Protein AF-A0A545UCC7-F1 (afdb_monomer)

Foldseek 3Di:
DDDDDDDDDDDDDDDDDDDDDPPPPPPPPQVLNVLVVQLVVQPDCVPHHRNLVSNLVSLVCLLPDPSRDPVSNVVSLVVSLVCLLLCVSVGHAVVSNLVSQCVCPVNRDPQSVLSNLLLVLQVVVCVVCVVVLQVLLVQLCVLADCPGPLPDRCVVDVGCSSSSSVNSLLSLLVCLLPDLSSLLSQLLCCLRRNDHPRVSLLVVAPSRDPDDLVVLVVDDLSSLLSNLRSLLSNLCRPLVLDPDDLPQDFDPVLVVLVVVLLVQLQDPDPVSNVVSVVVLVCVPVVDPGALSSQLVSLVSQLVSCVVVLVLVSVVVSLVSNVVRHPDDLSVLLNSLSVNLVSCSVVSNSSVSVVSSVVSSVSSVVVVVVVD

Sequence (371 aa):
MHRNSTNNASLATWLMVFSAFVIVGCKTVSPQRTHWDNYKQAMDDSAGKADYVKARKSLEDMIDDPGTDAKMRKNAIELLSGKLFTGDFGNFDEESFIYWAKALGSNTPSWLKLRLKSVEMVNSEYQKNPAEVASLYTSIRKYCDDKTLVTEQLASSPDNIALRYLAAVECLSEQLVNKEEARKLYARHLASFGPRDNAQVMAKGFSLYTNDASEYEKLGELDKNALLLAKVQTLKYVANAKELKFKMKPTTQNYNQSSMIFNKLESDNDKDWQDAISATEQYIESNDIDKESKGFFYNIIMTSAFLKDRYEVYQEYAGKLLDNSDLGVQQKLFVELNRGLLLSEVGRSEEGLKYIDKAINLYHEQKASIK

Solvent-accessible surface area (backbone atoms only — not comparable to full-atom values): 20705 Å² total; per-residue (Å²): 134,89,77,90,86,82,90,83,82,87,87,80,90,86,86,89,83,90,79,82,83,81,78,73,82,70,77,76,72,52,68,56,57,52,27,51,52,47,22,51,60,21,60,49,47,94,87,47,84,50,40,35,69,56,22,52,49,21,35,52,51,34,55,68,37,86,84,37,51,73,67,59,26,49,53,33,39,52,50,51,23,53,33,27,54,72,23,73,54,80,47,70,39,46,68,60,20,53,52,42,49,54,72,44,58,92,72,46,51,67,72,56,52,50,52,52,50,42,37,53,38,41,46,56,44,36,75,75,40,46,70,57,50,43,51,51,42,59,61,42,40,75,65,44,64,82,85,45,99,57,73,69,62,57,89,80,41,77,74,34,45,34,45,49,48,51,51,30,58,57,46,34,45,76,42,26,64,83,31,70,69,48,40,52,52,51,12,46,44,31,59,76,47,46,86,75,98,43,69,60,52,26,67,55,45,68,62,53,71,80,71,59,79,81,57,54,79,79,46,55,71,66,54,32,34,2,46,35,52,48,52,50,53,20,46,43,51,65,66,58,62,57,93,73,80,78,87,54,75,54,53,76,70,52,44,58,55,45,55,63,36,46,63,29,46,67,44,91,47,67,64,51,28,52,52,29,51,53,53,49,51,51,50,54,70,77,39,98,62,52,48,51,41,48,24,44,54,28,49,51,53,22,51,42,22,59,78,66,73,34,60,68,59,20,54,53,26,49,48,51,27,66,76,45,27,90,67,53,56,68,56,50,24,52,52,26,41,49,51,14,52,55,27,38,76,72,71,38,19,70,65,9,39,58,28,38,51,50,21,52,51,38,49,53,53,52,59,58,76,75,108

Structure (mmCIF, N/CA/C/O backbone):
data_AF-A0A545UCC7-F1
#
_entry.id   AF-A0A545UCC7-F1
#
loop_
_atom_site.group_PDB
_atom_site.id
_atom_site.type_symbol
_atom_site.label_atom_id
_atom_site.label_alt_id
_atom_site.label_comp_id
_atom_site.label_asym_id
_atom_site.label_entity_id
_atom_site.label_seq_id
_atom_site.pdbx_PDB_ins_code
_atom_site.Cartn_x
_atom_site.Cartn_y
_atom_site.Cartn_z
_atom_site.occupancy
_atom_site.B_iso_or_equiv
_atom_site.auth_seq_id
_atom_site.auth_comp_id
_atom_site.auth_asym_id
_atom_site.auth_atom_id
_atom_site.pdbx_PDB_model_num
ATOM 1 N N . MET A 1 1 ? -7.842 80.579 -22.979 1.00 34.50 1 MET A N 1
ATOM 2 C CA . MET A 1 1 ? -6.432 80.659 -22.540 1.00 34.50 1 MET A CA 1
ATOM 3 C C . MET A 1 1 ? -5.747 79.351 -22.905 1.00 34.50 1 MET A C 1
ATOM 5 O O . MET A 1 1 ? -6.335 78.315 -22.651 1.00 34.50 1 MET A O 1
ATOM 9 N N . HIS A 1 2 ? -4.615 79.475 -23.609 1.00 31.78 2 HIS A N 1
ATOM 10 C CA . HIS A 1 2 ? -3.575 78.506 -24.011 1.00 31.78 2 HIS A CA 1
ATOM 11 C C . HIS A 1 2 ? -3.744 76.996 -23.764 1.00 31.78 2 HIS A C 1
ATOM 13 O O . HIS A 1 2 ? -4.132 76.591 -22.683 1.00 31.78 2 HIS A O 1
ATOM 19 N N . ARG A 1 3 ? -3.238 76.090 -24.607 1.00 26.80 3 ARG A N 1
ATOM 20 C CA . ARG A 1 3 ? -2.781 76.030 -26.015 1.00 26.80 3 ARG A CA 1
ATOM 21 C C . ARG A 1 3 ? -2.324 74.565 -26.173 1.00 26.80 3 ARG A C 1
ATOM 23 O O . ARG A 1 3 ? -1.589 74.138 -25.297 1.00 26.80 3 ARG A O 1
ATOM 30 N N . ASN A 1 4 ? -2.661 73.920 -27.298 1.00 28.94 4 ASN A N 1
ATOM 31 C CA . 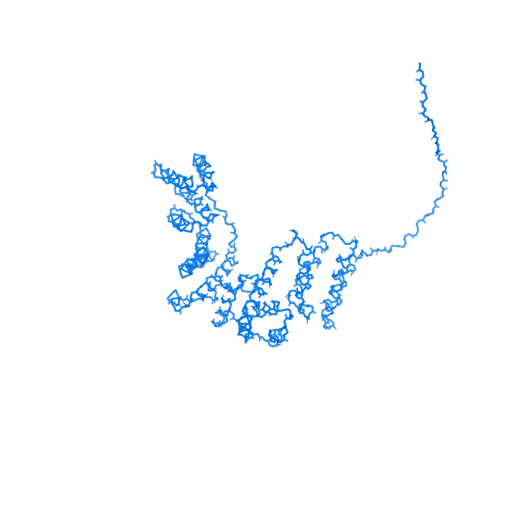ASN A 1 4 ? -1.912 72.867 -28.028 1.00 28.94 4 ASN A CA 1
ATOM 32 C C . ASN A 1 4 ? -1.520 71.576 -27.257 1.00 28.94 4 ASN A C 1
ATOM 34 O O . ASN A 1 4 ? -1.249 71.599 -26.074 1.00 28.94 4 ASN A O 1
ATOM 38 N N . SER A 1 5 ? -1.413 70.378 -27.831 1.00 28.02 5 SER A N 1
ATOM 39 C CA . SER A 1 5 ? -1.043 69.891 -29.171 1.00 28.02 5 SER A CA 1
ATOM 40 C C . SER A 1 5 ? -1.317 68.362 -29.136 1.00 28.02 5 SER A C 1
ATOM 42 O O . SER A 1 5 ? -1.299 67.808 -28.044 1.00 28.02 5 SER A O 1
ATOM 44 N N . THR A 1 6 ? -1.566 67.568 -30.174 1.00 28.92 6 THR A N 1
ATOM 45 C CA . THR A 1 6 ? -1.204 67.600 -31.594 1.00 28.92 6 THR A CA 1
ATOM 46 C C . THR A 1 6 ? -2.080 66.568 -32.313 1.00 28.92 6 THR A C 1
ATOM 48 O O . THR A 1 6 ? -2.324 65.476 -31.804 1.00 28.92 6 THR A O 1
ATOM 51 N N . ASN A 1 7 ? -2.493 66.916 -33.529 1.00 27.58 7 ASN A N 1
ATOM 52 C CA . ASN A 1 7 ? -2.965 66.000 -34.564 1.00 27.58 7 ASN A CA 1
ATOM 53 C C . ASN A 1 7 ? -1.815 65.132 -35.103 1.00 27.58 7 ASN A C 1
ATOM 55 O O . ASN A 1 7 ? -0.671 65.587 -35.118 1.00 27.58 7 ASN A O 1
ATOM 59 N N . ASN A 1 8 ? -2.142 63.948 -35.633 1.00 26.16 8 ASN A N 1
ATOM 60 C CA . ASN A 1 8 ? -1.972 63.575 -37.055 1.00 26.16 8 ASN A CA 1
ATOM 61 C C . ASN A 1 8 ? -2.348 62.088 -37.225 1.00 26.16 8 ASN A C 1
ATOM 63 O O . ASN A 1 8 ? -1.785 61.227 -36.563 1.00 26.16 8 ASN A O 1
ATOM 67 N N . ALA A 1 9 ? -3.460 61.776 -37.899 1.00 26.70 9 ALA A N 1
ATOM 68 C CA . ALA A 1 9 ? -3.648 61.687 -39.362 1.00 26.70 9 ALA A CA 1
ATOM 69 C C . ALA A 1 9 ? -3.451 60.232 -39.841 1.00 26.70 9 ALA A C 1
ATOM 71 O O . ALA A 1 9 ? -2.347 59.712 -39.814 1.00 26.70 9 ALA A O 1
ATOM 72 N N . SER A 1 10 ? -4.554 59.529 -40.140 1.00 26.70 10 SER A N 1
ATOM 73 C CA . SER A 1 10 ? -5.038 59.230 -41.511 1.00 26.70 10 SER A CA 1
ATOM 74 C C . SER A 1 10 ? -4.441 57.900 -42.017 1.00 26.70 10 SER A C 1
ATOM 76 O O . SER A 1 10 ? -3.264 57.660 -41.816 1.00 26.70 10 SER A O 1
ATOM 78 N N . LEU A 1 11 ? -5.154 56.947 -42.613 1.00 26.11 11 LEU A N 1
ATOM 79 C CA . LEU A 1 11 ? -6.035 57.054 -43.770 1.00 26.11 11 LEU A CA 1
ATOM 80 C C . LEU A 1 11 ? -6.826 55.746 -43.910 1.00 26.11 11 LEU A C 1
ATOM 82 O O . LEU A 1 11 ? -6.324 54.659 -43.628 1.00 26.11 11 LEU A O 1
ATOM 86 N N . ALA A 1 12 ? -8.054 55.880 -44.389 1.00 25.89 12 ALA A N 1
ATOM 87 C CA . ALA A 1 12 ? -8.961 54.797 -44.704 1.00 25.89 12 ALA A CA 1
ATOM 88 C C . ALA A 1 12 ? -8.926 54.465 -46.211 1.00 25.89 12 ALA A C 1
ATOM 90 O O . ALA A 1 12 ? -8.895 55.378 -47.030 1.00 25.89 12 ALA A O 1
ATOM 91 N N . THR A 1 13 ? -9.091 53.169 -46.510 1.00 27.09 13 THR A N 1
ATOM 92 C CA . THR A 1 13 ? -9.776 52.560 -47.681 1.00 27.09 13 THR A CA 1
ATOM 93 C C . THR A 1 13 ? -9.160 52.709 -49.084 1.00 27.09 13 THR A C 1
ATOM 95 O O . THR A 1 13 ? -8.945 53.817 -49.545 1.00 27.09 13 THR A O 1
ATOM 98 N N . TRP A 1 14 ? -8.971 51.586 -49.804 1.00 24.58 14 TRP A N 1
ATOM 99 C CA . TRP A 1 14 ? -9.790 51.171 -50.970 1.00 24.58 14 TRP A CA 1
ATOM 100 C C . TRP A 1 14 ? -9.436 49.739 -51.466 1.00 24.58 14 TRP A C 1
ATOM 102 O O . TRP A 1 14 ? -8.304 49.441 -51.822 1.00 24.58 14 TRP A O 1
ATOM 112 N N . LEU A 1 15 ? -10.468 48.883 -51.416 1.00 23.91 15 LEU A N 1
ATOM 113 C CA . LEU A 1 15 ? -10.872 47.673 -52.165 1.00 23.91 15 LEU A CA 1
ATOM 114 C C . LEU A 1 15 ? -9.913 46.690 -52.901 1.00 23.91 15 LEU A C 1
ATOM 116 O O . LEU A 1 15 ? -9.289 47.011 -53.901 1.00 23.91 15 LEU A O 1
ATOM 120 N N . MET A 1 16 ? -10.079 45.418 -52.487 1.00 26.14 16 MET A N 1
ATOM 121 C CA . MET A 1 16 ? -10.438 44.184 -53.234 1.00 26.14 16 MET A CA 1
ATOM 122 C C . MET A 1 16 ? -9.680 43.747 -54.502 1.00 26.14 16 MET A C 1
ATOM 124 O O . MET A 1 16 ? -9.913 44.288 -55.575 1.00 26.14 16 MET A O 1
ATOM 128 N N . VAL A 1 17 ? -9.047 42.563 -54.420 1.00 26.41 17 VAL A N 1
ATOM 129 C CA . VAL A 1 17 ? -9.218 41.481 -55.414 1.00 26.41 17 VAL A CA 1
ATOM 130 C C . VAL A 1 17 ? -9.328 40.133 -54.689 1.00 26.41 17 VAL A C 1
ATOM 132 O O . VAL A 1 17 ? -8.454 39.737 -53.922 1.00 26.41 17 VAL A O 1
ATOM 135 N N . PHE A 1 18 ? -10.447 39.457 -54.942 1.00 27.59 18 PHE A N 1
ATOM 136 C CA . PHE A 1 18 ? -10.724 38.059 -54.633 1.00 27.59 18 PHE A CA 1
ATOM 137 C C . PHE A 1 18 ? -9.736 37.140 -55.368 1.00 27.59 18 PHE A C 1
ATOM 139 O O . PHE A 1 18 ? -9.690 37.163 -56.595 1.00 27.59 18 PHE A O 1
ATOM 146 N N . SER A 1 19 ? -9.070 36.247 -54.639 1.00 28.53 19 SER A N 1
ATOM 147 C CA . SER A 1 19 ? -8.569 34.990 -55.202 1.00 28.53 19 SER A CA 1
ATOM 148 C C . SER A 1 19 ? -9.114 33.856 -54.355 1.00 28.53 19 SER A C 1
ATOM 150 O O . SER A 1 19 ? -8.759 33.687 -53.189 1.00 28.53 19 SER A O 1
ATOM 152 N N . ALA A 1 20 ? -10.064 33.149 -54.955 1.00 28.02 20 ALA A N 1
ATOM 153 C CA . ALA A 1 20 ? -10.759 32.021 -54.385 1.00 28.02 20 ALA A CA 1
ATOM 154 C C . ALA A 1 20 ? -9.807 30.861 -54.072 1.00 28.02 20 ALA A C 1
ATOM 156 O O . ALA A 1 20 ? -8.826 30.594 -54.765 1.00 28.02 20 ALA A O 1
ATOM 157 N N . PHE A 1 21 ? -10.182 30.165 -53.010 1.00 28.22 21 PHE A N 1
ATOM 158 C CA . PHE A 1 21 ? -9.680 28.888 -52.555 1.00 28.22 21 PHE A CA 1
ATOM 159 C C . PHE A 1 21 ? -9.493 27.840 -53.660 1.00 28.22 21 PHE A C 1
ATOM 161 O O . PHE A 1 21 ? -10.439 27.471 -54.349 1.00 28.22 21 PHE A O 1
ATOM 168 N N . VAL A 1 22 ? -8.318 27.212 -53.651 1.00 28.55 22 VAL A N 1
ATOM 169 C CA . VAL A 1 22 ? -8.213 25.758 -53.793 1.00 28.55 22 VAL A CA 1
ATOM 170 C C . VAL A 1 22 ? -7.699 25.231 -52.448 1.00 28.55 22 VAL A C 1
ATOM 172 O O . VAL A 1 22 ? -6.501 25.045 -52.260 1.00 28.55 22 VAL A O 1
ATOM 175 N N . ILE A 1 23 ? -8.597 25.027 -51.471 1.00 33.09 23 ILE A N 1
ATOM 176 C CA . ILE A 1 23 ? -8.317 24.060 -50.396 1.00 33.09 23 ILE A CA 1
ATOM 177 C C . ILE A 1 23 ? -8.415 22.694 -51.067 1.00 33.09 23 ILE A C 1
ATOM 179 O O . ILE A 1 23 ? -9.499 22.138 -51.235 1.00 33.09 23 ILE A O 1
ATOM 183 N N . VAL A 1 24 ? -7.268 22.141 -51.451 1.00 34.81 24 VAL A N 1
ATOM 184 C CA . VAL A 1 24 ? -7.120 20.691 -51.402 1.00 34.81 24 VAL A CA 1
ATOM 185 C C . VAL A 1 24 ? -7.174 20.354 -49.920 1.00 34.81 24 VAL A C 1
ATOM 187 O O . VAL A 1 24 ? -6.327 20.801 -49.147 1.00 34.81 24 VAL A O 1
ATOM 190 N N . GLY A 1 25 ? -8.223 19.647 -49.507 1.00 35.91 25 GLY A N 1
ATOM 191 C CA . GLY A 1 25 ? -8.416 19.203 -48.134 1.00 35.91 25 GLY A CA 1
ATOM 192 C C . GLY A 1 25 ? -7.358 18.184 -47.721 1.00 35.91 25 GLY A C 1
ATOM 193 O O . GLY A 1 25 ? -7.664 17.008 -47.558 1.00 35.91 25 GLY A O 1
ATOM 194 N N . CYS A 1 26 ? -6.122 18.627 -47.501 1.00 36.72 26 CYS A N 1
ATOM 195 C CA . CYS A 1 26 ? -5.220 17.948 -46.592 1.00 36.72 26 CYS A CA 1
ATOM 196 C C . CYS A 1 26 ? -5.806 18.157 -45.198 1.00 36.72 26 CYS A C 1
ATOM 198 O O . CYS A 1 26 ? -5.655 19.224 -44.608 1.00 36.72 26 CYS A O 1
ATOM 200 N N . LYS A 1 27 ? -6.508 17.146 -44.670 1.00 38.31 27 LYS A N 1
ATOM 201 C CA . LYS A 1 27 ? -6.670 17.021 -43.220 1.00 38.31 27 LYS A CA 1
ATOM 202 C C . LYS A 1 27 ? -5.254 16.993 -42.655 1.00 38.31 27 LYS A C 1
ATOM 204 O O . LYS A 1 27 ? -4.595 15.959 -42.723 1.00 38.31 27 LYS A O 1
ATOM 209 N N . THR A 1 28 ? -4.761 18.130 -42.180 1.00 45.75 28 THR A N 1
ATOM 210 C CA . THR A 1 28 ? -3.517 18.193 -41.427 1.00 45.75 28 THR A CA 1
ATOM 211 C C . THR A 1 28 ? -3.751 17.358 -40.177 1.00 45.75 28 THR A C 1
ATOM 213 O O . THR A 1 28 ? -4.475 17.747 -39.262 1.00 45.75 28 THR A O 1
ATOM 216 N N . VAL A 1 29 ? -3.240 16.127 -40.194 1.00 54.28 29 VAL A N 1
ATOM 217 C CA . VAL A 1 29 ? -3.194 15.286 -39.002 1.00 54.28 29 VAL A CA 1
ATOM 218 C C . VAL A 1 29 ? -2.386 16.084 -37.989 1.00 54.28 29 VAL A C 1
ATOM 220 O O . VAL A 1 29 ? -1.270 16.507 -38.295 1.00 54.28 29 VAL A O 1
ATOM 223 N N . SER A 1 30 ? -2.975 16.389 -36.831 1.00 66.00 30 SER A N 1
ATOM 224 C CA . SER A 1 30 ? -2.251 17.134 -35.807 1.00 66.00 30 SER A CA 1
ATOM 225 C C . SER A 1 30 ? -0.984 16.350 -35.433 1.00 66.00 30 SER A C 1
ATOM 227 O O . SER A 1 30 ? -1.071 15.129 -35.279 1.00 66.00 30 SER A O 1
ATOM 229 N N . PRO A 1 31 ? 0.180 17.008 -35.273 1.00 67.69 31 PRO A N 1
ATOM 230 C CA . PRO A 1 31 ? 1.437 16.342 -34.911 1.00 67.69 31 PRO A CA 1
ATOM 231 C C . PRO A 1 31 ? 1.298 15.393 -33.708 1.00 67.69 31 PRO A C 1
ATOM 233 O O . PRO A 1 31 ? 1.775 14.263 -33.742 1.00 67.69 31 PRO A O 1
ATOM 236 N N . GLN A 1 32 ? 0.498 15.791 -32.714 1.00 69.81 32 GLN A N 1
ATOM 237 C CA . GLN A 1 32 ? 0.088 14.972 -31.567 1.00 69.81 32 GLN A CA 1
ATOM 238 C C . GLN A 1 32 ? -0.467 13.588 -31.943 1.00 69.81 32 GLN A C 1
ATOM 240 O O . GLN A 1 32 ? -0.113 12.574 -31.340 1.00 69.81 32 GLN A O 1
ATOM 245 N N . ARG A 1 33 ? -1.377 13.545 -32.925 1.00 74.50 33 ARG A N 1
ATOM 246 C CA . ARG A 1 33 ? -2.024 12.310 -33.373 1.00 74.50 33 ARG A CA 1
ATOM 247 C C . ARG A 1 33 ? -1.017 11.422 -34.094 1.00 74.50 33 ARG A C 1
ATOM 249 O O . ARG A 1 33 ? -1.013 10.221 -33.864 1.00 74.50 33 ARG A O 1
ATOM 256 N N . THR A 1 34 ? -0.113 12.028 -34.858 1.00 84.88 34 THR A N 1
ATOM 257 C CA . THR A 1 34 ? 0.991 11.329 -35.521 1.00 84.88 34 THR A CA 1
ATOM 258 C C . THR A 1 34 ? 1.930 10.664 -34.513 1.00 84.88 34 THR A C 1
ATOM 260 O O . THR A 1 34 ? 2.223 9.482 -34.662 1.00 84.88 34 THR A O 1
ATOM 263 N N . HIS A 1 35 ? 2.351 11.358 -33.449 1.00 89.88 35 HIS A N 1
ATOM 264 C CA . HIS A 1 35 ? 3.227 10.770 -32.420 1.00 89.88 35 HIS A CA 1
ATOM 265 C C . HIS A 1 35 ? 2.558 9.612 -31.670 1.00 89.88 35 HIS A C 1
ATOM 267 O O . HIS A 1 35 ? 3.186 8.589 -31.404 1.00 89.88 35 HIS A O 1
ATOM 273 N N . TRP A 1 36 ? 1.263 9.730 -31.366 1.00 90.25 36 TRP A N 1
ATOM 274 C CA . TRP A 1 36 ? 0.506 8.661 -30.706 1.00 90.25 36 TRP A CA 1
ATOM 275 C C . TRP A 1 36 ? 0.298 7.441 -31.602 1.00 90.25 36 TRP A C 1
ATOM 277 O O . TRP A 1 36 ? 0.435 6.305 -31.147 1.00 90.25 36 TRP A O 1
ATOM 287 N N . ASP A 1 37 ? -0.020 7.670 -32.875 1.00 90.06 37 ASP A N 1
ATOM 288 C CA . ASP A 1 37 ? -0.186 6.602 -33.856 1.00 90.06 37 ASP A CA 1
ATOM 289 C C . ASP A 1 37 ? 1.163 5.902 -34.118 1.00 90.06 37 ASP A C 1
ATOM 291 O O . ASP A 1 37 ? 1.206 4.674 -34.186 1.00 90.06 37 ASP A O 1
ATOM 295 N N . ASN A 1 38 ? 2.275 6.649 -34.130 1.00 91.62 38 ASN A N 1
ATOM 296 C CA . ASN A 1 38 ? 3.632 6.096 -34.199 1.00 91.62 38 ASN A CA 1
ATOM 297 C C . ASN A 1 38 ? 3.977 5.238 -32.976 1.00 91.62 38 ASN A C 1
ATOM 299 O O . ASN A 1 38 ? 4.508 4.140 -33.142 1.00 91.62 38 ASN A O 1
ATOM 303 N N . TYR A 1 39 ? 3.649 5.705 -31.765 1.00 93.25 39 TYR A N 1
ATOM 304 C CA . TYR A 1 39 ? 3.810 4.917 -30.541 1.00 93.25 39 TYR A CA 1
ATOM 305 C C . TYR A 1 39 ? 3.029 3.601 -30.628 1.00 93.25 39 TYR A C 1
ATOM 307 O O . TYR A 1 39 ? 3.589 2.531 -30.396 1.00 93.25 39 TYR A O 1
ATOM 315 N N . LYS A 1 40 ? 1.747 3.665 -31.007 1.00 91.38 40 LYS A N 1
ATOM 316 C CA . LYS A 1 40 ? 0.898 2.476 -31.147 1.00 91.38 40 LYS A CA 1
ATOM 317 C C . LYS A 1 40 ? 1.441 1.497 -32.174 1.00 91.38 40 LYS A C 1
ATOM 319 O O . LYS A 1 40 ? 1.505 0.313 -31.881 1.00 91.38 40 LYS A O 1
ATOM 324 N N . GLN A 1 41 ? 1.847 1.991 -33.341 1.00 90.06 41 GLN A N 1
ATOM 325 C CA . GLN A 1 41 ? 2.423 1.158 -34.391 1.00 90.06 41 GLN A CA 1
ATOM 326 C C . GLN A 1 41 ? 3.730 0.499 -33.935 1.00 90.06 41 GLN A C 1
ATOM 328 O O . GLN A 1 41 ? 3.980 -0.650 -34.267 1.00 90.06 41 GLN A O 1
ATOM 33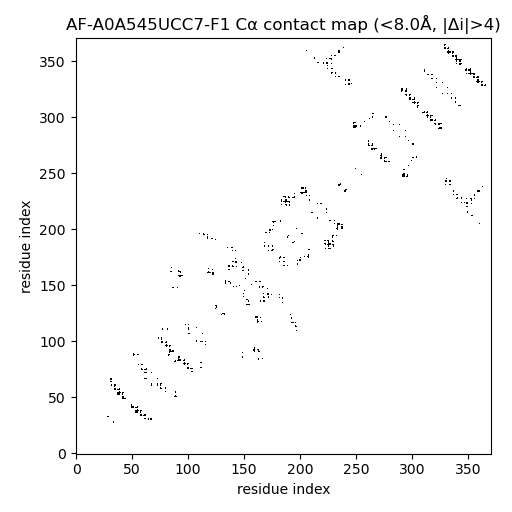3 N N . ALA A 1 42 ? 4.566 1.214 -33.179 1.00 89.12 42 ALA A N 1
ATOM 334 C CA . ALA A 1 42 ? 5.814 0.670 -32.656 1.00 89.12 42 ALA A CA 1
ATOM 335 C C . ALA A 1 42 ? 5.589 -0.403 -31.573 1.00 89.12 42 ALA A C 1
ATOM 337 O O . ALA A 1 42 ? 6.395 -1.319 -31.445 1.00 89.12 42 ALA A O 1
ATOM 338 N N . MET A 1 43 ? 4.493 -0.303 -30.816 1.00 87.44 43 MET A N 1
ATOM 339 C CA . MET A 1 43 ? 4.099 -1.281 -29.796 1.00 87.44 43 MET A CA 1
ATOM 340 C C . MET A 1 43 ? 3.264 -2.451 -30.340 1.00 87.44 43 MET A C 1
ATOM 342 O O . MET A 1 43 ? 2.992 -3.379 -29.583 1.00 87.44 43 MET A O 1
ATOM 346 N N . ASP A 1 44 ? 2.831 -2.404 -31.602 1.00 84.50 44 ASP A N 1
ATOM 347 C CA . ASP A 1 44 ? 2.044 -3.463 -32.235 1.00 84.50 44 ASP A CA 1
ATOM 348 C C . ASP A 1 44 ? 2.950 -4.651 -32.589 1.00 84.50 44 ASP A C 1
ATOM 350 O O . ASP A 1 44 ? 3.819 -4.560 -33.458 1.00 84.50 44 ASP A O 1
ATOM 354 N N . ASP A 1 45 ? 2.757 -5.766 -31.887 1.00 74.50 45 ASP A N 1
ATOM 355 C CA . ASP A 1 45 ? 3.533 -6.996 -32.037 1.00 74.50 45 ASP A CA 1
ATOM 356 C C . ASP A 1 45 ? 2.885 -8.012 -32.994 1.00 74.50 45 ASP A C 1
ATOM 358 O O . ASP A 1 45 ? 3.422 -9.099 -33.222 1.00 74.50 45 ASP A O 1
ATOM 362 N N . SER A 1 46 ? 1.764 -7.656 -33.634 1.00 75.12 46 SER A N 1
ATOM 363 C CA . SER A 1 46 ? 1.037 -8.552 -34.545 1.00 75.12 46 SER A CA 1
ATOM 364 C C . SER A 1 46 ? 1.830 -8.957 -35.800 1.00 75.12 46 SER A C 1
ATOM 366 O O . SER A 1 46 ? 1.476 -9.937 -36.459 1.00 75.12 46 SER A O 1
ATOM 368 N N . ALA A 1 47 ? 2.926 -8.253 -36.113 1.00 56.09 47 ALA A N 1
ATOM 369 C CA . ALA A 1 47 ? 3.803 -8.511 -37.261 1.00 56.09 47 ALA A CA 1
ATOM 370 C C . ALA A 1 47 ? 5.273 -8.824 -36.890 1.00 56.09 47 ALA A C 1
ATOM 372 O O . ALA A 1 47 ? 6.108 -8.966 -37.786 1.00 56.09 47 ALA A O 1
ATOM 373 N N . GLY A 1 48 ? 5.619 -8.927 -35.600 1.00 68.19 48 GLY A N 1
ATOM 374 C CA . GLY A 1 48 ? 7.000 -9.114 -35.138 1.00 68.19 48 GLY A CA 1
ATOM 375 C C . GLY A 1 48 ? 7.228 -8.638 -33.700 1.00 68.19 48 GLY A C 1
ATOM 376 O O . GLY A 1 48 ? 6.287 -8.342 -32.978 1.00 68.19 48 GLY A O 1
ATOM 377 N N . LYS A 1 49 ? 8.490 -8.557 -33.253 1.00 75.81 49 LYS A N 1
ATOM 378 C CA . LYS A 1 49 ? 8.818 -7.989 -31.932 1.00 75.81 49 LYS A CA 1
ATOM 379 C C . LYS A 1 49 ? 8.607 -6.469 -31.968 1.00 75.81 49 LYS A C 1
ATOM 381 O O . LYS A 1 49 ? 9.100 -5.826 -32.891 1.00 75.81 49 LYS A O 1
ATOM 386 N N . ALA A 1 50 ? 7.923 -5.919 -30.966 1.00 83.88 50 ALA A N 1
ATOM 387 C CA . ALA A 1 50 ? 7.712 -4.479 -30.823 1.00 83.88 50 ALA A CA 1
ATOM 388 C C . ALA A 1 50 ? 9.030 -3.675 -30.901 1.00 83.88 50 ALA A C 1
ATOM 390 O O . ALA A 1 50 ? 10.072 -4.096 -30.384 1.00 83.88 50 ALA A O 1
ATOM 391 N N . ASP A 1 51 ? 8.972 -2.503 -31.537 1.00 89.19 51 ASP A N 1
ATOM 392 C CA . ASP A 1 51 ? 10.087 -1.562 -31.668 1.00 89.19 51 ASP A CA 1
ATOM 393 C C . ASP A 1 51 ? 10.082 -0.586 -30.488 1.00 89.19 51 ASP A C 1
ATOM 395 O O . ASP A 1 51 ? 9.558 0.530 -30.540 1.00 89.19 51 ASP A O 1
ATOM 399 N N . TYR A 1 52 ? 10.664 -1.035 -29.381 1.00 88.62 52 TYR A N 1
ATOM 400 C CA . TYR A 1 52 ? 10.679 -0.279 -28.135 1.00 88.62 52 TYR A CA 1
ATOM 401 C C . TYR A 1 52 ? 11.449 1.040 -28.213 1.00 88.62 52 TYR A C 1
ATOM 403 O O . TYR A 1 52 ? 11.071 2.003 -27.545 1.00 88.62 52 TYR A O 1
ATOM 411 N N . VAL A 1 53 ? 12.485 1.112 -29.055 1.00 89.75 53 VAL A N 1
ATOM 412 C CA . VAL A 1 53 ? 13.255 2.344 -29.268 1.00 89.75 53 VAL A CA 1
ATOM 413 C C . VAL A 1 53 ? 12.366 3.383 -29.943 1.00 89.75 53 VAL A C 1
ATOM 415 O O . VAL A 1 53 ? 12.254 4.512 -29.460 1.00 89.75 53 VAL A O 1
ATOM 418 N N . LYS A 1 54 ? 11.661 2.993 -31.011 1.00 91.69 54 LYS A N 1
ATOM 419 C CA . LYS A 1 54 ? 10.714 3.875 -31.701 1.00 91.69 54 LYS A CA 1
ATOM 420 C C . LYS A 1 54 ? 9.520 4.242 -30.821 1.00 91.69 54 LYS A C 1
ATOM 422 O O . LYS A 1 54 ? 9.074 5.390 -30.858 1.00 91.69 54 LYS A O 1
ATOM 427 N N . ALA A 1 55 ? 9.015 3.310 -30.012 1.00 92.38 55 ALA A N 1
ATOM 428 C CA . ALA A 1 55 ? 7.915 3.567 -29.088 1.00 92.38 55 ALA A CA 1
ATOM 429 C C . ALA A 1 55 ? 8.299 4.610 -28.028 1.00 92.38 55 ALA A C 1
ATOM 431 O O . ALA A 1 55 ? 7.578 5.595 -27.855 1.00 92.38 55 ALA A O 1
ATOM 432 N N . ARG A 1 56 ? 9.457 4.442 -27.371 1.00 93.50 56 ARG A N 1
ATOM 433 C CA . ARG A 1 56 ? 10.000 5.416 -26.415 1.00 93.50 56 ARG A CA 1
ATOM 434 C C . ARG A 1 56 ? 10.178 6.783 -27.068 1.00 93.50 56 ARG A C 1
ATOM 436 O O . ARG A 1 56 ? 9.628 7.764 -26.572 1.00 93.50 56 ARG A O 1
ATOM 443 N N . LYS A 1 57 ? 10.859 6.827 -28.218 1.00 93.94 57 LYS A N 1
ATOM 444 C CA . LYS A 1 57 ? 11.125 8.073 -28.945 1.00 93.94 57 LYS A CA 1
ATOM 445 C C . LYS A 1 57 ? 9.838 8.810 -29.322 1.00 93.94 57 LYS A C 1
ATOM 447 O O . LYS A 1 57 ? 9.782 10.024 -29.189 1.00 93.94 57 LYS A O 1
ATOM 452 N N . SER A 1 58 ? 8.792 8.083 -29.720 1.00 94.62 58 SER A N 1
ATOM 453 C CA . SER A 1 58 ? 7.489 8.672 -30.067 1.00 94.62 58 SER A CA 1
ATOM 454 C C . SER A 1 58 ? 6.789 9.317 -28.863 1.0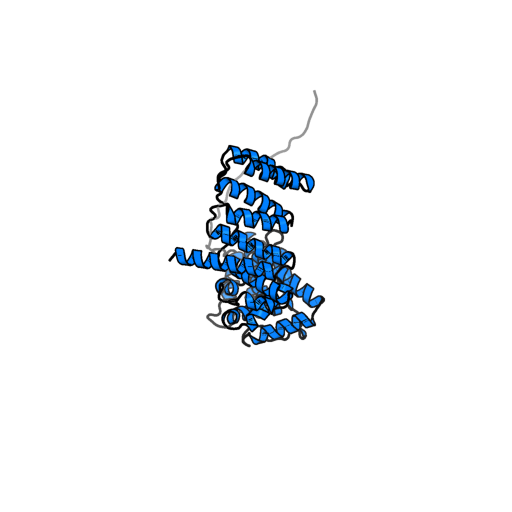0 94.62 58 SER A C 1
ATOM 456 O O . SER A 1 58 ? 6.102 10.325 -29.022 1.00 94.62 58 SER A O 1
ATOM 458 N N . LEU A 1 59 ? 6.951 8.759 -27.656 1.00 95.56 59 LEU A N 1
ATOM 459 C CA . LEU A 1 59 ? 6.448 9.394 -26.434 1.00 95.56 59 LEU A CA 1
ATOM 460 C C . LEU A 1 59 ? 7.276 10.627 -26.068 1.00 95.56 59 LEU A C 1
ATOM 462 O O . LEU A 1 59 ? 6.689 11.649 -25.739 1.00 95.56 59 LEU A O 1
ATOM 466 N N . GLU A 1 60 ? 8.605 10.558 -26.165 1.00 95.12 60 GLU A N 1
ATOM 467 C CA . GLU A 1 60 ? 9.494 11.709 -25.940 1.00 95.12 60 GLU A CA 1
ATOM 468 C C . GLU A 1 60 ? 9.185 12.850 -26.927 1.00 95.12 60 GLU A C 1
ATOM 470 O O . GLU A 1 60 ? 8.974 13.981 -26.503 1.00 95.12 60 GLU A O 1
ATOM 475 N N . ASP A 1 61 ? 9.013 12.549 -28.220 1.00 95.38 61 ASP A N 1
ATOM 476 C CA . ASP A 1 61 ? 8.609 13.533 -29.237 1.00 95.38 61 ASP A CA 1
ATOM 477 C C . ASP A 1 61 ? 7.256 14.168 -28.919 1.00 95.38 61 ASP A C 1
ATOM 479 O O . ASP A 1 61 ? 7.089 15.379 -29.046 1.00 95.38 61 ASP A O 1
ATOM 483 N N . MET A 1 62 ? 6.287 13.378 -28.452 1.00 94.69 62 MET A N 1
ATOM 484 C CA . MET A 1 62 ? 5.005 13.915 -28.003 1.00 94.69 62 MET A CA 1
ATOM 485 C C . MET A 1 62 ? 5.169 14.858 -26.809 1.00 94.69 62 MET A C 1
ATOM 487 O O . MET A 1 62 ? 4.445 15.851 -26.715 1.00 94.69 62 MET A O 1
ATOM 491 N N . ILE A 1 63 ? 6.090 14.546 -25.898 1.00 94.75 63 ILE A N 1
ATOM 492 C CA . ILE A 1 63 ? 6.355 15.354 -24.710 1.00 94.75 63 ILE A CA 1
ATOM 493 C C . ILE A 1 63 ? 7.062 16.656 -25.070 1.00 94.75 63 ILE A C 1
ATOM 495 O O . ILE A 1 63 ? 6.730 17.675 -24.470 1.00 94.75 63 ILE A O 1
ATOM 499 N N . ASP A 1 64 ? 7.973 16.644 -26.038 1.00 94.19 64 ASP A N 1
ATOM 500 C CA . ASP A 1 64 ? 8.770 17.808 -26.432 1.00 94.19 64 ASP A CA 1
ATOM 501 C C . ASP A 1 64 ? 8.047 18.717 -27.438 1.00 94.19 64 ASP A C 1
ATOM 503 O O . ASP A 1 64 ? 8.315 19.920 -27.494 1.00 94.19 64 ASP A O 1
ATOM 507 N N . ASP A 1 65 ? 7.082 18.186 -28.195 1.00 92.56 65 ASP A N 1
ATOM 508 C CA . ASP A 1 65 ? 6.343 18.942 -29.206 1.00 92.56 65 ASP A CA 1
ATOM 509 C C . ASP A 1 65 ? 5.547 20.103 -28.563 1.00 92.56 65 ASP A C 1
ATOM 511 O O . ASP A 1 65 ? 4.656 19.878 -27.731 1.00 92.56 65 ASP A O 1
ATOM 515 N N . PRO A 1 66 ? 5.822 21.375 -28.921 1.00 88.50 66 PRO A N 1
ATOM 516 C CA . PRO A 1 66 ? 5.110 22.533 -28.374 1.00 88.50 66 PRO A CA 1
ATOM 517 C C . PRO A 1 66 ? 3.629 22.554 -28.774 1.00 88.50 66 PRO A C 1
ATOM 519 O O . PRO A 1 66 ? 2.816 23.191 -28.105 1.00 88.50 66 PRO A O 1
ATOM 522 N N . GLY A 1 67 ? 3.267 21.841 -29.840 1.00 87.81 67 GLY A N 1
ATOM 523 C CA . GLY A 1 67 ? 1.898 21.626 -30.271 1.00 87.81 67 GLY A CA 1
ATOM 524 C C . GLY A 1 67 ? 1.126 20.649 -29.388 1.00 87.81 67 GLY A C 1
ATOM 525 O O . GLY A 1 67 ? -0.094 20.625 -29.507 1.00 87.81 67 GLY A O 1
ATOM 526 N N . THR A 1 68 ? 1.770 19.870 -28.506 1.00 89.19 68 THR A N 1
ATOM 527 C CA . THR A 1 68 ? 1.099 18.921 -27.598 1.00 89.19 68 THR A CA 1
ATOM 528 C C . THR A 1 68 ? 0.449 19.610 -26.405 1.00 89.19 68 THR A C 1
ATOM 530 O O . THR A 1 68 ? 1.123 20.273 -25.610 1.00 89.19 68 THR A O 1
ATOM 533 N N . ASP A 1 69 ? -0.861 19.396 -26.236 1.00 91.31 69 ASP A N 1
ATOM 534 C CA . ASP A 1 69 ? -1.622 19.947 -25.118 1.00 91.31 69 ASP A CA 1
ATOM 535 C C . ASP A 1 69 ? -1.193 19.345 -23.770 1.00 91.31 69 ASP A C 1
ATOM 537 O O . ASP A 1 69 ? -0.658 18.237 -23.682 1.00 91.31 69 ASP A O 1
ATOM 541 N N . ALA A 1 70 ? -1.447 20.082 -22.688 1.00 89.44 70 ALA A N 1
ATOM 542 C CA . ALA A 1 70 ? -0.972 19.722 -21.355 1.00 89.44 70 ALA A CA 1
ATOM 543 C C . ALA A 1 70 ? -1.494 18.362 -20.855 1.00 89.44 70 ALA A C 1
ATOM 545 O O . ALA A 1 70 ? -0.777 17.654 -20.146 1.00 89.44 70 ALA A O 1
ATOM 546 N N . LYS A 1 71 ? -2.723 17.971 -21.221 1.00 90.69 71 LYS A N 1
ATOM 547 C CA . LYS A 1 71 ? -3.306 16.692 -20.800 1.00 90.69 71 LYS A CA 1
ATOM 548 C C . LYS A 1 71 ? -2.639 15.538 -21.539 1.00 90.69 71 LYS A C 1
ATOM 550 O O . LYS A 1 71 ? -2.299 14.535 -20.915 1.00 90.69 71 LYS A O 1
ATOM 555 N N . MET A 1 72 ? -2.431 15.679 -22.844 1.00 90.19 72 MET A N 1
ATOM 556 C CA . MET A 1 72 ? -1.758 14.661 -23.647 1.00 90.19 72 MET A CA 1
ATOM 557 C C . MET A 1 72 ? -0.284 14.519 -23.258 1.00 90.19 72 MET A C 1
ATOM 559 O O . MET A 1 72 ? 0.179 13.398 -23.067 1.00 90.19 72 MET A O 1
ATOM 563 N N . ARG A 1 73 ? 0.411 15.635 -23.005 1.00 92.75 73 ARG A N 1
ATOM 564 C CA . ARG A 1 73 ? 1.785 15.647 -22.478 1.00 92.75 73 ARG A CA 1
ATOM 565 C C . ARG A 1 73 ? 1.883 14.918 -21.140 1.00 92.75 73 ARG A C 1
ATOM 567 O O . ARG A 1 73 ? 2.727 14.045 -20.976 1.00 92.75 73 ARG A O 1
ATOM 574 N N . LYS A 1 74 ? 0.972 15.214 -20.205 1.00 93.31 74 LYS A N 1
ATOM 575 C CA . LYS A 1 74 ? 0.881 14.506 -18.920 1.00 93.31 74 LYS A CA 1
ATOM 576 C C . LYS A 1 74 ? 0.693 12.999 -19.118 1.00 93.31 74 LYS A C 1
ATOM 578 O O . LYS A 1 74 ? 1.436 12.219 -18.534 1.00 93.31 74 LYS A O 1
ATOM 583 N N . ASN A 1 75 ? -0.263 12.592 -19.954 1.00 92.06 75 ASN A N 1
ATOM 584 C CA . ASN A 1 75 ? -0.524 11.177 -20.225 1.00 92.06 75 ASN A CA 1
ATOM 585 C C . ASN A 1 75 ? 0.686 10.476 -20.867 1.00 92.06 75 ASN A C 1
ATOM 587 O O . ASN A 1 75 ? 0.962 9.324 -20.542 1.00 92.06 75 ASN A O 1
ATOM 591 N N . ALA A 1 76 ? 1.413 11.164 -21.753 1.00 94.44 76 ALA A N 1
ATOM 592 C CA . ALA A 1 76 ? 2.630 10.646 -22.369 1.00 94.44 76 ALA A CA 1
ATOM 593 C C . ALA A 1 76 ? 3.741 10.435 -21.332 1.00 94.44 76 ALA A C 1
ATOM 595 O O . ALA A 1 76 ? 4.332 9.359 -21.306 1.00 94.44 76 ALA A O 1
ATOM 596 N N . ILE A 1 77 ? 3.965 11.400 -20.430 1.00 95.25 77 ILE A N 1
ATOM 597 C CA . ILE A 1 77 ? 4.933 11.269 -19.328 1.00 95.25 77 ILE A CA 1
ATOM 598 C C . ILE A 1 77 ? 4.541 10.121 -18.389 1.00 95.25 77 ILE A C 1
ATOM 600 O O . ILE A 1 77 ? 5.394 9.320 -18.006 1.00 95.25 77 ILE A O 1
ATOM 604 N N . GLU A 1 78 ? 3.260 10.011 -18.024 1.00 93.50 78 GLU A N 1
ATOM 605 C CA . GLU A 1 78 ? 2.758 8.922 -17.178 1.00 93.50 78 GLU A CA 1
ATOM 606 C C . GLU A 1 78 ? 2.986 7.551 -17.822 1.00 93.50 78 GLU A C 1
ATOM 608 O O . GLU A 1 78 ? 3.475 6.631 -17.163 1.00 93.50 78 GLU A O 1
ATOM 613 N N . LEU A 1 79 ? 2.676 7.418 -19.114 1.00 93.31 79 LEU A N 1
ATOM 614 C CA . LEU A 1 79 ? 2.873 6.178 -19.857 1.00 93.31 79 LEU A CA 1
ATOM 615 C C . LEU A 1 79 ? 4.358 5.842 -20.012 1.00 93.31 79 LEU A C 1
ATOM 617 O O . LEU A 1 79 ? 4.746 4.706 -19.747 1.00 93.31 79 LEU A O 1
ATOM 621 N N . LEU A 1 80 ? 5.186 6.821 -20.384 1.00 94.50 80 LEU A N 1
ATOM 622 C CA . LEU A 1 80 ? 6.631 6.665 -20.530 1.00 94.50 80 LEU A CA 1
ATOM 623 C C . LEU A 1 80 ? 7.259 6.202 -19.211 1.00 94.50 80 LEU A C 1
ATOM 625 O O . LEU A 1 80 ? 7.931 5.174 -19.176 1.00 94.50 80 LEU A O 1
ATOM 629 N N . SER A 1 81 ? 6.946 6.889 -18.110 1.00 92.88 81 SER A N 1
ATOM 630 C CA . SER A 1 81 ? 7.406 6.518 -16.766 1.00 92.88 81 SER A CA 1
ATOM 631 C C . SER A 1 81 ? 6.926 5.119 -16.375 1.00 92.88 81 SER A C 1
ATOM 633 O O . SER A 1 81 ? 7.683 4.317 -15.833 1.00 92.88 81 SER A O 1
ATOM 635 N N . GLY A 1 82 ? 5.666 4.793 -16.676 1.00 88.31 82 GLY A N 1
ATOM 636 C CA . GLY A 1 82 ? 5.091 3.478 -16.408 1.00 88.31 82 GLY A CA 1
ATOM 637 C C . GLY A 1 82 ? 5.832 2.346 -17.119 1.00 88.31 82 GLY A C 1
ATOM 638 O O . GLY A 1 82 ? 6.106 1.330 -16.485 1.00 88.31 82 GLY A O 1
ATOM 639 N N . LYS A 1 83 ? 6.178 2.543 -18.397 1.00 89.00 83 LYS A N 1
ATOM 640 C CA . LYS A 1 83 ? 6.891 1.569 -19.239 1.00 89.00 83 LYS A CA 1
ATOM 641 C C . LYS A 1 83 ? 8.369 1.426 -18.868 1.00 89.00 83 LYS A C 1
ATOM 643 O O . LYS A 1 83 ? 8.879 0.310 -18.861 1.00 89.00 83 LYS A O 1
ATOM 648 N N . LEU A 1 84 ? 9.040 2.524 -18.507 1.00 89.94 84 LEU A N 1
ATOM 649 C CA . LEU A 1 84 ? 10.420 2.493 -18.002 1.00 89.94 84 LEU A CA 1
ATOM 650 C C . LEU A 1 84 ? 10.508 1.733 -16.671 1.00 89.94 84 LEU A C 1
ATOM 652 O O . LEU A 1 84 ? 11.407 0.919 -16.486 1.00 89.94 84 LEU A O 1
ATOM 656 N N . PHE A 1 85 ? 9.534 1.938 -15.775 1.00 86.44 85 PHE A N 1
ATOM 657 C CA . PHE A 1 85 ? 9.464 1.232 -14.493 1.00 86.44 85 PHE A CA 1
ATOM 658 C C . PHE A 1 85 ? 9.332 -0.289 -14.650 1.00 86.44 85 PHE A C 1
ATOM 660 O O . PHE A 1 85 ? 9.965 -1.037 -13.912 1.00 86.44 85 PHE A O 1
ATOM 667 N N . THR A 1 86 ? 8.498 -0.757 -15.583 1.00 80.88 86 THR A N 1
ATOM 668 C CA . THR A 1 86 ? 8.263 -2.199 -15.784 1.00 80.88 86 THR A CA 1
ATOM 669 C C . THR A 1 86 ? 9.303 -2.863 -16.686 1.00 80.88 86 THR A C 1
ATOM 671 O O . THR A 1 86 ? 9.340 -4.087 -16.767 1.00 80.88 86 THR A O 1
ATOM 674 N N . GLY A 1 87 ? 10.157 -2.081 -17.353 1.00 80.88 87 GLY A N 1
ATOM 675 C CA . GLY A 1 87 ? 11.093 -2.594 -18.351 1.00 80.88 87 GLY A CA 1
ATOM 676 C C . GLY A 1 87 ? 10.418 -2.986 -19.671 1.00 80.88 87 GLY A C 1
ATOM 677 O O . GLY A 1 87 ? 11.010 -3.703 -20.476 1.00 80.88 87 GLY A O 1
ATOM 678 N N . ASP A 1 88 ? 9.193 -2.511 -19.927 1.00 81.19 88 ASP A N 1
ATOM 679 C CA . ASP A 1 88 ? 8.413 -2.841 -21.131 1.00 81.19 88 ASP A CA 1
ATOM 680 C C . ASP A 1 88 ? 9.081 -2.358 -22.426 1.00 81.19 88 ASP A C 1
ATOM 682 O O . ASP A 1 88 ? 8.726 -2.826 -23.502 1.00 81.19 88 ASP A O 1
ATOM 686 N N . PHE A 1 89 ? 10.056 -1.447 -22.339 1.00 82.25 89 PHE A N 1
ATOM 687 C CA . PHE A 1 89 ? 10.901 -1.068 -23.474 1.00 82.25 89 PHE A CA 1
ATOM 688 C C . PHE A 1 89 ? 12.059 -2.047 -23.744 1.00 82.25 89 PHE A C 1
ATOM 690 O O . PHE A 1 89 ? 12.955 -1.763 -24.535 1.00 82.25 89 PHE A O 1
ATOM 697 N N . GLY A 1 90 ? 12.036 -3.227 -23.125 1.00 73.81 90 GLY A N 1
ATOM 698 C CA . GLY A 1 90 ? 13.035 -4.279 -23.311 1.00 73.81 90 GLY A CA 1
ATOM 699 C C . GLY A 1 90 ? 14.268 -4.141 -22.418 1.00 73.81 90 GLY A C 1
ATOM 700 O O . GLY A 1 90 ? 15.124 -5.021 -22.440 1.00 73.81 90 GLY A O 1
ATOM 701 N N . ASN A 1 91 ? 14.352 -3.075 -21.627 1.00 79.00 91 ASN A N 1
ATOM 702 C CA . ASN A 1 91 ? 15.392 -2.807 -20.644 1.00 79.00 91 ASN A CA 1
ATOM 703 C C . ASN A 1 91 ? 14.844 -1.928 -19.509 1.00 79.00 91 ASN A C 1
ATOM 705 O O . ASN A 1 91 ? 13.899 -1.162 -19.699 1.00 79.00 91 ASN A O 1
ATOM 709 N N . PHE A 1 92 ? 15.448 -2.047 -18.325 1.00 83.81 92 PHE A N 1
ATOM 710 C CA . PHE A 1 92 ? 15.216 -1.106 -17.231 1.00 83.81 92 PHE A CA 1
ATOM 711 C C . PHE A 1 92 ? 16.053 0.157 -17.441 1.00 83.81 92 PHE A C 1
ATOM 713 O O . PHE A 1 92 ? 17.199 0.077 -17.884 1.00 83.81 92 PHE A O 1
ATOM 720 N N . ASP A 1 93 ? 15.467 1.303 -17.106 1.00 88.56 93 ASP A N 1
ATOM 721 C CA . ASP A 1 93 ? 16.125 2.609 -17.141 1.00 88.56 93 ASP A CA 1
ATOM 722 C C . ASP A 1 93 ? 15.574 3.463 -15.990 1.00 88.56 93 ASP A C 1
ATOM 724 O O . ASP A 1 93 ? 14.576 4.181 -16.101 1.00 88.56 93 ASP A O 1
ATOM 728 N N . GLU A 1 94 ? 16.190 3.270 -14.829 1.00 92.00 94 GLU A N 1
ATOM 729 C CA . GLU A 1 94 ? 15.797 3.832 -13.546 1.00 92.00 94 GLU A CA 1
ATOM 730 C C . GLU A 1 94 ? 16.031 5.337 -13.488 1.00 92.00 94 GLU A C 1
ATOM 732 O O . GLU A 1 94 ? 15.180 6.065 -12.978 1.00 92.00 94 GLU A O 1
ATOM 737 N N . GLU A 1 95 ? 17.135 5.815 -14.063 1.00 93.00 95 GLU A N 1
ATOM 738 C CA . GLU A 1 95 ? 17.431 7.244 -14.148 1.00 93.00 95 GLU A CA 1
ATOM 739 C C . GLU A 1 95 ? 16.353 7.966 -14.962 1.00 93.00 95 GLU A C 1
ATOM 741 O O . GLU A 1 95 ? 15.748 8.927 -14.473 1.00 93.00 95 GLU A O 1
ATOM 746 N N . SER A 1 96 ? 16.028 7.456 -16.156 1.00 92.81 96 SER A N 1
ATOM 747 C CA . SER A 1 96 ? 14.970 8.037 -16.985 1.00 92.81 96 SER A CA 1
ATOM 748 C C . SER A 1 96 ? 13.601 7.907 -16.325 1.00 92.81 96 SER A C 1
ATOM 750 O O . SER A 1 96 ? 12.798 8.837 -16.398 1.00 92.81 96 SER A O 1
ATOM 752 N N . PHE A 1 97 ? 13.315 6.786 -15.652 1.00 94.44 97 PHE A N 1
ATOM 753 C CA . PHE A 1 97 ? 12.087 6.636 -14.872 1.00 94.44 97 PHE A CA 1
ATOM 754 C C . PHE A 1 97 ? 11.960 7.741 -13.815 1.00 94.44 97 PHE A C 1
ATOM 756 O O . PHE A 1 97 ? 10.931 8.417 -13.763 1.00 94.44 97 PHE A O 1
ATOM 763 N N . ILE A 1 98 ? 12.996 7.949 -12.993 1.00 94.50 98 ILE A N 1
ATOM 764 C CA . ILE A 1 98 ? 12.998 8.969 -11.937 1.00 94.50 98 ILE A CA 1
ATOM 765 C C . ILE A 1 98 ? 12.832 10.362 -12.549 1.00 94.50 98 ILE A C 1
ATOM 767 O O . ILE A 1 98 ? 12.017 11.147 -12.056 1.00 94.50 98 ILE A O 1
ATOM 771 N N . TYR A 1 99 ? 13.571 10.658 -13.620 1.00 95.31 99 TYR A N 1
ATOM 772 C CA . TYR A 1 99 ? 13.512 11.934 -14.327 1.00 95.31 99 TYR A CA 1
ATOM 773 C C . TYR A 1 99 ? 12.089 12.252 -14.806 1.00 95.31 99 TYR A C 1
ATOM 775 O O . TYR A 1 99 ? 11.504 13.263 -14.403 1.00 95.31 99 TYR A O 1
ATOM 783 N N . TRP A 1 100 ? 11.491 11.360 -15.600 1.00 94.81 100 TRP A N 1
ATOM 784 C CA . TRP A 1 100 ? 10.164 11.580 -16.175 1.00 94.81 100 TRP A CA 1
ATOM 785 C C . TRP A 1 100 ? 9.065 11.591 -15.112 1.00 94.81 100 TRP A C 1
ATOM 787 O O . TRP A 1 100 ? 8.168 12.433 -15.154 1.00 94.81 100 TRP A O 1
ATOM 797 N N . ALA A 1 101 ? 9.161 10.733 -14.096 1.00 93.25 101 ALA A N 1
ATOM 798 C CA . ALA A 1 101 ? 8.179 10.703 -13.022 1.00 93.25 101 ALA A CA 1
ATOM 799 C C . ALA A 1 101 ? 8.199 11.984 -12.164 1.00 93.25 101 ALA A C 1
ATOM 801 O O . ALA A 1 101 ? 7.139 12.452 -11.727 1.00 93.25 101 ALA A O 1
ATOM 802 N N . LYS A 1 102 ? 9.383 12.578 -11.949 1.00 93.81 102 LYS A N 1
ATOM 803 C CA . LYS A 1 102 ? 9.546 13.861 -11.240 1.00 93.81 102 LYS A CA 1
ATOM 804 C C . LYS A 1 102 ? 9.141 15.065 -12.095 1.00 93.81 102 LYS A C 1
ATOM 806 O O . LYS A 1 102 ? 8.660 16.048 -11.532 1.00 93.81 102 LYS A O 1
ATOM 811 N N . ALA A 1 103 ? 9.230 14.979 -13.425 1.00 93.69 103 ALA A N 1
ATOM 812 C CA . ALA A 1 103 ? 8.828 16.054 -14.342 1.00 93.69 103 ALA A CA 1
ATOM 813 C C . ALA A 1 103 ? 7.340 16.453 -14.223 1.00 93.69 103 ALA A C 1
ATOM 815 O O . ALA A 1 103 ? 6.969 17.577 -14.557 1.00 93.69 103 ALA A O 1
ATOM 816 N N . LEU A 1 104 ? 6.481 15.569 -13.701 1.00 90.50 104 LEU A N 1
ATOM 817 C CA . LEU A 1 104 ? 5.069 15.877 -13.438 1.00 90.50 104 LEU A CA 1
ATOM 818 C C . LEU A 1 104 ? 4.844 16.797 -12.222 1.00 90.50 104 LEU A C 1
ATOM 820 O O . LEU A 1 104 ? 3.772 17.399 -12.112 1.00 90.50 104 LEU A O 1
ATOM 824 N N . GLY A 1 105 ? 5.812 16.924 -11.309 1.00 91.75 105 GLY A N 1
ATOM 825 C CA . GLY A 1 105 ? 5.718 17.787 -10.128 1.00 91.75 105 GLY A CA 1
ATOM 826 C C . GLY A 1 105 ? 4.460 17.540 -9.282 1.00 91.75 105 GLY A C 1
ATOM 827 O O . GLY A 1 105 ? 4.185 16.430 -8.831 1.00 91.75 105 GLY A O 1
ATOM 828 N N . SER A 1 106 ? 3.652 18.581 -9.059 1.00 88.50 106 SER A N 1
ATOM 829 C CA . SER A 1 106 ? 2.396 18.460 -8.300 1.00 88.50 106 SER A CA 1
ATOM 830 C C . SER A 1 106 ? 1.338 17.593 -8.997 1.00 88.50 106 SER A C 1
ATOM 832 O O . SER A 1 106 ? 0.446 17.068 -8.327 1.00 88.50 106 SER A O 1
ATOM 834 N N . ASN A 1 107 ? 1.456 17.388 -10.315 1.00 87.81 107 ASN A N 1
ATOM 835 C CA . ASN A 1 107 ? 0.525 16.593 -11.115 1.00 87.81 107 ASN A CA 1
ATOM 836 C C . ASN A 1 107 ? 0.820 15.088 -11.101 1.00 87.81 107 ASN A C 1
ATOM 838 O O . ASN A 1 107 ? 0.052 14.340 -11.714 1.00 87.81 107 ASN A O 1
ATOM 842 N N . THR A 1 108 ? 1.890 14.637 -10.432 1.00 88.56 108 THR A N 1
ATOM 843 C CA . THR A 1 108 ? 2.238 13.214 -10.345 1.00 88.56 108 THR A CA 1
ATOM 844 C C . THR A 1 108 ? 1.078 12.430 -9.710 1.00 88.56 108 THR A C 1
ATOM 846 O O . THR A 1 108 ? 0.688 12.726 -8.572 1.00 88.56 108 THR A O 1
ATOM 849 N N . PRO A 1 109 ? 0.504 11.431 -10.406 1.00 84.25 109 PRO A N 1
ATOM 850 C CA . PRO A 1 109 ? -0.589 10.630 -9.865 1.00 84.25 109 PRO A CA 1
ATOM 851 C C . PRO A 1 109 ? -0.109 9.760 -8.694 1.00 84.25 109 PRO A C 1
ATOM 853 O O . PRO A 1 109 ? 1.068 9.407 -8.604 1.00 84.25 109 PRO A O 1
ATOM 856 N N . SER A 1 110 ? -1.025 9.381 -7.798 1.00 81.44 110 SER A N 1
ATOM 857 C CA . SER A 1 110 ? -0.692 8.650 -6.564 1.00 81.44 110 SER A CA 1
ATOM 858 C C . SER A 1 110 ? 0.081 7.351 -6.812 1.00 81.44 110 SER A C 1
ATOM 860 O O . SER A 1 110 ? 1.055 7.090 -6.114 1.00 81.44 110 SER A O 1
ATOM 862 N N . TRP A 1 111 ? -0.285 6.579 -7.842 1.00 81.44 111 TRP A N 1
ATOM 863 C CA . TRP A 1 111 ? 0.412 5.334 -8.188 1.00 81.44 111 TRP A CA 1
ATOM 864 C C . TRP A 1 111 ? 1.884 5.576 -8.566 1.00 81.44 111 TRP A C 1
ATOM 866 O O . TRP A 1 111 ? 2.760 4.786 -8.219 1.00 81.44 111 TRP A O 1
ATOM 876 N N . LEU A 1 112 ? 2.179 6.692 -9.240 1.00 87.44 112 LEU A N 1
ATOM 877 C CA . LEU A 1 112 ? 3.535 7.032 -9.666 1.00 87.44 112 LEU A CA 1
ATOM 878 C C . LEU A 1 112 ? 4.355 7.614 -8.509 1.00 87.44 112 LEU A C 1
ATOM 880 O O . LEU A 1 112 ? 5.533 7.293 -8.383 1.00 87.44 112 LEU A O 1
ATOM 884 N N . LYS A 1 113 ? 3.720 8.380 -7.607 1.00 88.06 113 LYS A N 1
ATOM 885 C CA . LYS A 1 113 ? 4.329 8.796 -6.329 1.00 88.06 113 LYS A CA 1
ATOM 886 C C . LYS A 1 113 ? 4.750 7.586 -5.494 1.00 88.06 113 LYS A C 1
ATOM 888 O O . LYS A 1 113 ? 5.851 7.576 -4.953 1.00 88.06 113 LYS A O 1
ATOM 893 N N . LEU A 1 114 ? 3.898 6.562 -5.420 1.00 83.38 114 LEU A N 1
ATOM 894 C CA . LEU A 1 114 ? 4.214 5.316 -4.720 1.00 83.38 114 LEU A CA 1
ATOM 895 C C . LEU A 1 114 ? 5.406 4.598 -5.359 1.00 83.38 114 LEU A C 1
ATOM 897 O O . LEU A 1 114 ? 6.332 4.234 -4.645 1.00 83.38 114 LEU A O 1
ATOM 901 N N . ARG A 1 115 ? 5.439 4.460 -6.692 1.00 88.62 115 ARG A N 1
ATOM 902 C CA . ARG A 1 115 ? 6.574 3.832 -7.396 1.00 88.62 115 ARG A CA 1
ATOM 903 C C . ARG A 1 115 ? 7.889 4.588 -7.206 1.00 88.62 115 ARG A C 1
ATOM 905 O O . ARG A 1 115 ? 8.907 3.949 -6.960 1.00 88.62 115 ARG A O 1
ATOM 912 N N . LEU A 1 116 ? 7.865 5.921 -7.278 1.00 91.44 116 LEU A N 1
ATOM 913 C CA . LEU A 1 116 ? 9.026 6.763 -6.965 1.00 91.44 116 LEU A CA 1
ATOM 914 C C . LEU A 1 116 ? 9.528 6.502 -5.543 1.00 91.44 116 LEU A C 1
ATOM 916 O O . LEU A 1 116 ? 10.709 6.226 -5.356 1.00 91.44 116 LEU A O 1
ATOM 920 N N . LYS A 1 117 ? 8.619 6.506 -4.561 1.00 90.25 117 LYS A N 1
ATOM 921 C CA . LYS A 1 117 ? 8.955 6.215 -3.165 1.00 90.25 117 LYS A CA 1
ATOM 922 C C . LYS A 1 117 ? 9.555 4.815 -3.005 1.00 90.25 117 LYS A C 1
ATOM 924 O O . LYS A 1 117 ? 10.555 4.671 -2.315 1.00 90.25 117 LYS A O 1
ATOM 929 N N . SER A 1 118 ? 8.994 3.793 -3.655 1.00 89.06 118 SER A N 1
ATOM 930 C CA . SER A 1 118 ? 9.545 2.431 -3.617 1.00 89.06 118 SER A CA 1
ATOM 931 C C . SER A 1 118 ? 10.957 2.364 -4.200 1.00 89.06 118 SER A C 1
ATOM 933 O O . SER A 1 118 ? 11.814 1.704 -3.621 1.00 89.06 118 SER A O 1
ATOM 935 N N . VAL A 1 119 ? 11.221 3.062 -5.312 1.00 92.38 119 VAL A N 1
ATOM 936 C CA . VAL A 1 119 ? 12.568 3.143 -5.898 1.00 92.38 119 VAL A CA 1
ATOM 937 C C . VAL A 1 119 ? 13.546 3.823 -4.940 1.00 92.38 119 VAL A C 1
ATOM 939 O O . VAL A 1 119 ? 14.618 3.287 -4.673 1.00 92.38 119 VAL A O 1
ATOM 942 N N . GLU A 1 120 ? 13.155 4.954 -4.351 1.00 92.50 120 GLU A N 1
ATOM 943 C CA . GLU A 1 120 ? 13.971 5.676 -3.368 1.00 92.50 120 GLU A CA 1
ATOM 944 C C . GLU A 1 120 ? 14.263 4.825 -2.120 1.00 92.50 120 GLU A C 1
ATOM 946 O O . GLU A 1 120 ? 15.398 4.809 -1.642 1.00 92.50 120 GLU A O 1
ATOM 951 N N . MET A 1 121 ? 13.280 4.064 -1.627 1.00 91.69 121 MET A N 1
ATOM 952 C CA . MET A 1 121 ? 13.455 3.153 -0.491 1.00 91.69 121 MET A CA 1
ATOM 953 C C . MET A 1 121 ? 14.423 2.014 -0.812 1.00 91.69 121 MET A C 1
ATOM 955 O O . MET A 1 121 ? 15.336 1.763 -0.028 1.00 91.69 121 MET A O 1
ATOM 959 N N . VAL A 1 122 ? 14.271 1.355 -1.967 1.00 92.75 122 VAL A N 1
ATOM 960 C CA . VAL A 1 122 ? 15.176 0.264 -2.362 1.00 92.75 122 VAL A CA 1
ATOM 961 C C . VAL A 1 122 ? 16.602 0.773 -2.541 1.00 92.75 122 VAL A C 1
ATOM 963 O O . VAL A 1 122 ? 17.530 0.147 -2.036 1.00 92.75 122 VAL A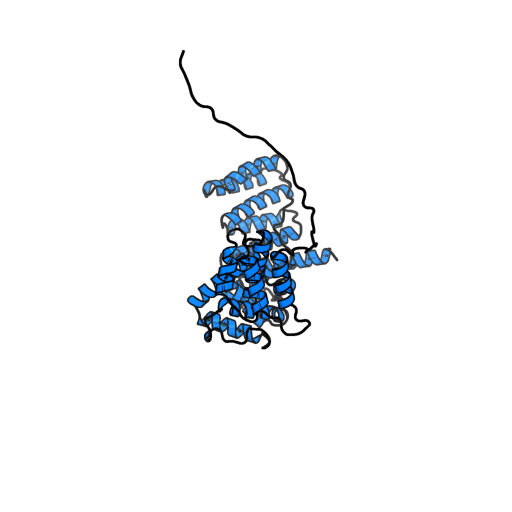 O 1
ATOM 966 N N . ASN A 1 123 ? 16.786 1.927 -3.183 1.00 92.50 123 ASN A N 1
ATOM 967 C CA . ASN A 1 123 ? 18.110 2.526 -3.340 1.00 92.50 123 ASN A CA 1
ATOM 968 C C . ASN A 1 123 ? 18.735 2.922 -2.004 1.00 92.50 123 ASN A C 1
ATOM 970 O O . ASN A 1 123 ? 19.908 2.632 -1.770 1.00 92.50 123 ASN A O 1
ATOM 974 N N . SER A 1 124 ? 17.965 3.553 -1.112 1.00 92.56 124 SER A N 1
ATOM 975 C CA . SER A 1 124 ? 18.455 3.930 0.216 1.00 92.56 124 SER A CA 1
ATOM 976 C C . SER A 1 124 ? 18.888 2.709 1.023 1.00 92.56 124 SER A C 1
ATOM 978 O O . SER A 1 124 ? 19.933 2.737 1.672 1.00 92.56 124 SER A O 1
ATOM 980 N N . GLU A 1 125 ? 18.115 1.627 0.964 1.00 91.69 125 GLU A N 1
ATOM 981 C CA . GLU A 1 125 ? 18.434 0.398 1.681 1.00 91.69 125 GLU A CA 1
ATOM 982 C C . GLU A 1 125 ? 19.610 -0.345 1.047 1.00 91.69 125 GLU A C 1
ATOM 984 O O . GLU A 1 125 ? 20.489 -0.813 1.761 1.00 91.69 125 GLU A O 1
ATOM 989 N N . TYR A 1 126 ? 19.703 -0.389 -0.284 1.00 91.75 126 TYR A N 1
ATOM 990 C CA . TYR A 1 126 ? 20.849 -0.986 -0.970 1.00 91.75 126 TYR A CA 1
ATOM 991 C C . TYR A 1 126 ? 22.154 -0.251 -0.646 1.00 91.75 126 TYR A C 1
ATOM 993 O O . TYR A 1 126 ? 23.189 -0.887 -0.474 1.00 91.75 126 TYR A O 1
ATOM 1001 N N . GLN A 1 127 ? 22.119 1.078 -0.515 1.00 91.56 127 GLN A N 1
ATOM 1002 C CA . GLN A 1 127 ? 23.286 1.862 -0.097 1.00 91.56 127 GLN A CA 1
ATOM 1003 C C . GLN A 1 127 ? 23.743 1.528 1.329 1.00 91.56 127 GLN A C 1
ATOM 1005 O O . GLN A 1 127 ? 24.940 1.577 1.608 1.00 91.56 127 GLN A O 1
ATOM 1010 N N . LYS A 1 128 ? 22.812 1.189 2.228 1.00 92.19 128 LYS A N 1
ATOM 1011 C CA . LYS A 1 128 ? 23.114 0.829 3.622 1.00 92.19 128 LYS A CA 1
ATOM 1012 C C . LYS A 1 128 ? 23.543 -0.632 3.756 1.00 92.19 128 LYS A C 1
ATOM 1014 O O . LYS A 1 128 ? 24.552 -0.917 4.391 1.00 92.19 128 LYS A O 1
ATOM 1019 N N . ASN A 1 129 ? 22.785 -1.539 3.143 1.00 91.56 129 ASN A N 1
ATOM 1020 C CA . ASN A 1 129 ? 22.857 -2.986 3.338 1.00 91.56 129 ASN A CA 1
ATOM 1021 C C . ASN A 1 129 ? 22.848 -3.745 1.989 1.00 91.56 129 ASN A C 1
ATOM 1023 O O . ASN A 1 129 ? 21.962 -4.569 1.737 1.00 91.56 129 ASN A O 1
ATOM 1027 N N . PRO A 1 130 ? 23.840 -3.537 1.101 1.00 90.81 130 PRO A N 1
ATOM 1028 C CA . PRO A 1 130 ? 23.814 -4.087 -0.262 1.00 90.81 130 PRO A CA 1
ATOM 1029 C C . PRO A 1 130 ? 23.763 -5.622 -0.289 1.00 90.81 130 PRO A C 1
ATOM 1031 O O . PRO A 1 130 ? 23.073 -6.216 -1.119 1.00 90.81 130 PRO A O 1
ATOM 1034 N N . ALA A 1 131 ? 24.451 -6.279 0.651 1.00 89.94 131 ALA A N 1
ATOM 1035 C CA . ALA A 1 131 ? 24.460 -7.735 0.770 1.00 89.94 131 ALA A CA 1
ATOM 1036 C C . ALA A 1 131 ? 23.080 -8.303 1.140 1.00 89.94 131 ALA A C 1
ATOM 1038 O O . ALA A 1 131 ? 22.692 -9.362 0.641 1.00 89.94 131 ALA A O 1
ATOM 1039 N N . GLU A 1 132 ? 22.323 -7.598 1.982 1.00 88.88 132 GLU A N 1
ATOM 1040 C CA . GLU A 1 132 ? 20.988 -8.027 2.392 1.00 88.88 132 GLU A CA 1
ATOM 1041 C C . GLU A 1 132 ? 19.996 -7.908 1.235 1.00 88.88 132 GLU A C 1
ATOM 1043 O O . GLU A 1 132 ? 19.302 -8.878 0.916 1.00 88.88 132 GLU A O 1
ATOM 1048 N N . VAL A 1 133 ? 19.991 -6.766 0.541 1.00 91.62 133 VAL A N 1
ATOM 1049 C CA . VAL A 1 133 ? 19.128 -6.550 -0.629 1.00 91.62 133 VAL A CA 1
ATOM 1050 C C . VAL A 1 133 ? 19.447 -7.561 -1.738 1.00 91.62 133 VAL A C 1
ATOM 1052 O O . VAL A 1 133 ? 18.534 -8.169 -2.303 1.00 91.62 133 VAL A O 1
ATOM 1055 N N . ALA A 1 134 ? 20.732 -7.819 -2.010 1.00 89.88 134 ALA A N 1
ATOM 1056 C CA . ALA A 1 134 ? 21.160 -8.819 -2.990 1.00 89.88 134 ALA A CA 1
ATOM 1057 C C . ALA A 1 134 ? 20.764 -10.256 -2.593 1.00 89.88 134 ALA A C 1
ATOM 1059 O O . ALA A 1 134 ? 20.342 -11.047 -3.444 1.00 89.88 134 ALA A O 1
ATOM 1060 N N . SER A 1 135 ? 20.860 -10.600 -1.306 1.00 90.25 135 SER A N 1
ATOM 1061 C CA . SER A 1 135 ? 20.440 -11.903 -0.775 1.00 90.25 135 SER A CA 1
ATOM 1062 C C . SER A 1 135 ? 18.928 -12.108 -0.897 1.00 90.25 135 SER A C 1
ATOM 1064 O O . SER A 1 135 ? 18.462 -13.155 -1.368 1.00 90.25 135 SER A O 1
ATOM 1066 N N . LEU A 1 136 ? 18.147 -11.083 -0.544 1.00 90.12 136 LEU A N 1
ATOM 1067 C CA . LEU A 1 136 ? 16.694 -11.113 -0.659 1.00 90.12 136 LEU A CA 1
ATOM 1068 C C . LEU A 1 136 ? 16.261 -11.230 -2.125 1.00 90.12 136 LEU A C 1
ATOM 1070 O O . LEU A 1 136 ? 15.450 -12.095 -2.448 1.00 90.12 136 LEU A O 1
ATOM 1074 N N . TYR A 1 137 ? 16.866 -10.450 -3.023 1.00 90.62 137 TYR A N 1
ATOM 1075 C CA . TYR A 1 137 ? 16.656 -10.571 -4.466 1.00 90.62 137 TYR A CA 1
ATOM 1076 C C . TYR A 1 137 ? 16.925 -11.982 -4.984 1.00 90.62 137 TYR A C 1
ATOM 1078 O O . TYR A 1 137 ? 16.085 -12.569 -5.661 1.00 90.62 137 TYR A O 1
ATOM 1086 N N . THR A 1 138 ? 18.080 -12.551 -4.630 1.00 88.94 138 THR A N 1
ATOM 1087 C CA . THR A 1 138 ? 18.476 -13.901 -5.055 1.00 88.94 138 THR A CA 1
ATOM 1088 C C . THR A 1 138 ? 17.474 -14.946 -4.573 1.00 88.94 138 THR A C 1
ATOM 1090 O O . THR A 1 138 ? 17.164 -15.896 -5.288 1.00 88.94 138 THR A O 1
ATOM 1093 N N . SER A 1 139 ? 16.936 -14.764 -3.368 1.00 90.88 139 SER A N 1
ATOM 1094 C CA . SER A 1 139 ? 15.926 -15.654 -2.798 1.00 90.88 139 SER A CA 1
ATOM 1095 C C . SER A 1 139 ? 14.579 -15.533 -3.513 1.00 90.88 139 SER A C 1
ATOM 1097 O O . SER A 1 139 ? 13.963 -16.554 -3.808 1.00 90.88 139 SER A O 1
ATOM 1099 N N . ILE A 1 140 ? 14.152 -14.310 -3.841 1.00 89.00 140 ILE A N 1
ATOM 1100 C CA . ILE A 1 140 ? 12.917 -14.032 -4.590 1.00 89.00 140 ILE A CA 1
ATOM 1101 C C . ILE A 1 140 ? 13.009 -14.588 -6.012 1.00 89.00 140 ILE A C 1
ATOM 1103 O O . ILE A 1 140 ? 12.089 -15.255 -6.477 1.00 89.00 140 ILE A O 1
ATOM 1107 N N . ARG A 1 141 ? 14.141 -14.380 -6.687 1.00 87.06 141 ARG A N 1
ATOM 1108 C CA . ARG A 1 141 ? 14.346 -14.783 -8.081 1.00 87.06 141 ARG A CA 1
ATOM 1109 C C . ARG A 1 141 ? 14.182 -16.287 -8.318 1.00 87.06 141 ARG A C 1
ATOM 1111 O O . ARG A 1 141 ? 13.790 -16.678 -9.408 1.00 87.06 141 ARG A O 1
ATOM 1118 N N . LYS A 1 142 ? 14.411 -17.139 -7.312 1.00 88.50 142 LYS A N 1
ATOM 1119 C CA . LYS A 1 142 ? 14.173 -18.597 -7.407 1.00 88.50 142 LYS A CA 1
ATOM 1120 C C . LYS A 1 142 ? 12.727 -18.961 -7.765 1.00 88.50 142 LYS A C 1
ATOM 1122 O O . LYS A 1 142 ? 12.470 -20.091 -8.163 1.00 88.50 142 LYS A O 1
ATOM 1127 N N . TYR A 1 143 ? 11.800 -18.025 -7.585 1.00 86.44 143 TYR A N 1
ATOM 1128 C CA . TYR A 1 143 ? 10.381 -18.170 -7.891 1.00 86.44 143 TYR A CA 1
ATOM 1129 C C . TYR A 1 143 ? 9.993 -17.574 -9.249 1.00 86.44 143 TYR A C 1
ATOM 1131 O O . TYR A 1 143 ? 8.810 -17.577 -9.583 1.00 86.44 143 TYR A O 1
ATOM 1139 N N . CYS A 1 144 ? 10.969 -17.064 -10.004 1.00 83.50 144 CYS A N 1
ATOM 1140 C CA . CYS A 1 144 ? 10.772 -16.421 -11.293 1.00 83.50 144 CYS A CA 1
ATOM 1141 C C . CYS A 1 144 ? 11.226 -17.309 -12.434 1.00 83.50 144 CYS A C 1
ATOM 1143 O O . CYS A 1 144 ? 12.315 -17.875 -12.393 1.00 83.50 144 CYS A O 1
ATOM 1145 N N . ASP A 1 145 ? 10.404 -17.371 -13.478 1.00 73.38 145 ASP A N 1
ATOM 1146 C CA . ASP A 1 145 ? 10.783 -18.016 -14.725 1.00 73.38 145 ASP A CA 1
ATOM 1147 C C . ASP A 1 145 ? 11.919 -17.235 -15.399 1.00 73.38 145 ASP A C 1
ATOM 1149 O O . ASP A 1 145 ? 11.883 -16.001 -15.473 1.00 73.38 145 ASP A O 1
ATOM 1153 N N . ASP A 1 146 ? 12.875 -17.957 -15.990 1.00 65.56 146 ASP A N 1
ATOM 1154 C CA . ASP A 1 146 ? 14.017 -17.397 -16.737 1.00 65.56 146 ASP A CA 1
ATOM 1155 C C . ASP A 1 146 ? 13.605 -16.509 -17.927 1.00 65.56 146 ASP A C 1
ATOM 1157 O O . ASP A 1 146 ? 14.427 -15.800 -18.501 1.00 65.56 146 ASP A O 1
ATOM 1161 N N . LYS A 1 147 ? 12.328 -16.534 -18.324 1.00 56.94 147 LYS A N 1
ATOM 1162 C CA . LYS A 1 147 ? 11.780 -15.669 -19.380 1.00 56.94 147 LYS A CA 1
ATOM 1163 C C . LYS A 1 147 ? 11.458 -14.252 -18.903 1.00 56.94 147 LYS A C 1
ATOM 1165 O O . LYS A 1 147 ? 11.216 -13.380 -19.734 1.00 56.94 147 LYS A O 1
ATOM 1170 N N . THR A 1 148 ? 11.414 -14.016 -17.595 1.00 57.69 148 THR A N 1
ATOM 1171 C CA . THR A 1 148 ? 11.224 -12.672 -17.039 1.00 57.69 148 THR A CA 1
ATOM 1172 C C . THR A 1 148 ? 12.536 -11.887 -17.142 1.00 57.69 148 THR A C 1
ATOM 1174 O O . THR A 1 148 ? 13.607 -12.476 -17.036 1.00 57.69 148 THR A O 1
ATOM 1177 N N . LEU A 1 149 ? 12.493 -10.557 -17.324 1.00 59.41 149 LEU A N 1
ATOM 1178 C CA . LEU A 1 149 ? 13.667 -9.649 -17.407 1.00 59.41 149 LEU A CA 1
ATOM 1179 C C . LEU A 1 149 ? 14.554 -9.627 -16.128 1.00 59.41 149 LEU A C 1
ATOM 1181 O O . LEU A 1 149 ? 15.371 -8.734 -15.923 1.00 59.41 149 LEU A O 1
ATOM 1185 N N . VAL A 1 150 ? 14.386 -10.605 -15.238 1.00 61.31 150 VAL A N 1
ATOM 1186 C CA . VAL A 1 150 ? 14.944 -10.718 -13.887 1.00 61.31 150 VAL A CA 1
ATOM 1187 C C . VAL A 1 150 ? 16.176 -11.650 -13.871 1.00 61.31 150 VAL A C 1
ATOM 1189 O O . VAL A 1 150 ? 16.583 -12.157 -12.830 1.00 61.31 150 VAL A O 1
ATOM 1192 N N . THR A 1 151 ? 16.793 -11.930 -15.021 1.00 60.03 151 THR A N 1
ATOM 1193 C CA . THR A 1 151 ? 17.833 -12.969 -15.160 1.00 60.03 151 THR A CA 1
ATOM 1194 C C . THR A 1 151 ? 19.251 -12.550 -14.756 1.00 60.03 151 THR A C 1
ATOM 1196 O O . THR A 1 151 ? 20.143 -13.400 -14.679 1.00 60.03 151 THR A O 1
ATOM 1199 N N . GLU A 1 152 ? 19.505 -11.289 -14.429 1.00 65.50 152 GLU A N 1
ATOM 1200 C CA . GLU A 1 152 ? 20.850 -10.818 -14.055 1.00 65.50 152 GLU A CA 1
ATOM 1201 C C . GLU A 1 152 ? 21.008 -10.698 -12.531 1.00 65.50 152 GLU A C 1
ATOM 1203 O O . GLU A 1 152 ? 20.035 -10.516 -11.807 1.00 65.50 152 GLU A O 1
ATOM 1208 N N . GLN A 1 153 ? 22.224 -10.860 -12.001 1.00 62.16 153 GLN A N 1
ATOM 1209 C CA . GLN A 1 153 ? 22.470 -10.660 -10.566 1.00 62.16 153 GLN A CA 1
ATOM 1210 C C . GLN A 1 153 ? 22.518 -9.155 -10.251 1.00 62.16 153 GLN A C 1
ATOM 1212 O O . GLN A 1 153 ? 23.177 -8.402 -10.965 1.00 62.16 153 GLN A O 1
ATOM 1217 N N . LEU A 1 154 ? 21.890 -8.711 -9.152 1.00 70.31 154 LEU A N 1
ATOM 1218 C CA . LEU A 1 154 ? 21.948 -7.296 -8.735 1.00 70.31 154 LEU A CA 1
ATOM 1219 C C . LEU A 1 154 ? 23.385 -6.800 -8.516 1.00 70.31 154 LEU A C 1
ATOM 1221 O O . LEU A 1 154 ? 23.710 -5.673 -8.861 1.00 70.31 154 LEU A O 1
ATOM 1225 N N . ALA A 1 155 ? 24.265 -7.651 -7.982 1.00 59.75 155 ALA A N 1
ATOM 1226 C CA . ALA A 1 155 ? 25.644 -7.272 -7.678 1.00 59.75 155 ALA A CA 1
ATOM 1227 C C . ALA A 1 155 ? 26.529 -7.080 -8.927 1.00 59.75 155 ALA A C 1
ATOM 1229 O O . ALA A 1 155 ? 27.585 -6.463 -8.829 1.00 59.75 155 ALA A O 1
ATOM 1230 N N . SER A 1 156 ? 26.127 -7.607 -10.092 1.00 57.69 156 SER A N 1
ATOM 1231 C CA . SER A 1 156 ? 26.925 -7.531 -11.326 1.00 57.69 156 SER A CA 1
ATOM 1232 C C . SER A 1 156 ? 26.648 -6.290 -12.182 1.00 57.69 156 SER A C 1
ATOM 1234 O O . SER A 1 156 ? 27.431 -5.997 -13.080 1.00 57.69 156 SER A O 1
ATOM 1236 N N . SER A 1 157 ? 25.561 -5.559 -11.921 1.00 65.50 157 SER A N 1
ATOM 1237 C CA . SER A 1 157 ? 25.213 -4.312 -12.612 1.00 65.50 157 SER A CA 1
ATOM 1238 C C . SER A 1 157 ? 24.483 -3.403 -11.617 1.00 65.50 157 SER A C 1
ATOM 1240 O O . SER A 1 157 ? 23.312 -3.655 -11.330 1.00 65.50 157 SER A O 1
ATOM 1242 N N . PRO A 1 158 ? 25.158 -2.382 -11.052 1.00 66.81 158 PRO A N 1
ATOM 1243 C CA . PRO A 1 158 ? 24.530 -1.452 -10.114 1.00 66.81 158 PRO A CA 1
ATOM 1244 C C . PRO A 1 158 ? 23.478 -0.561 -10.791 1.00 66.81 158 PRO A C 1
ATOM 1246 O O . PRO A 1 158 ? 22.714 0.125 -10.117 1.00 66.81 158 PRO A O 1
ATOM 1249 N N . ASP A 1 159 ? 23.405 -0.585 -12.118 1.00 79.69 159 ASP A N 1
ATOM 1250 C CA . ASP A 1 159 ? 22.388 0.137 -12.858 1.00 79.69 159 ASP A CA 1
ATOM 1251 C C . ASP A 1 159 ? 21.034 -0.558 -12.691 1.00 79.69 159 ASP A C 1
ATOM 1253 O O . ASP A 1 159 ? 20.879 -1.771 -12.902 1.00 79.69 159 ASP A O 1
ATOM 1257 N N . ASN A 1 160 ? 20.019 0.245 -12.378 1.00 87.06 160 ASN A N 1
ATOM 1258 C CA . ASN A 1 160 ? 18.634 -0.194 -12.235 1.00 87.06 160 ASN A CA 1
ATOM 1259 C C . ASN A 1 160 ? 18.387 -1.154 -11.062 1.00 87.06 160 ASN A C 1
ATOM 1261 O O . ASN A 1 160 ? 17.499 -2.008 -11.153 1.00 87.06 160 ASN A O 1
ATOM 1265 N N . ILE A 1 161 ? 19.171 -1.064 -9.979 1.00 89.56 161 ILE A N 1
ATOM 1266 C CA . ILE A 1 161 ? 19.020 -1.932 -8.800 1.00 89.56 161 ILE A CA 1
ATOM 1267 C C . ILE A 1 161 ? 17.572 -1.959 -8.320 1.00 89.56 161 ILE A C 1
ATOM 1269 O O . ILE A 1 161 ? 17.015 -3.043 -8.118 1.00 89.56 161 ILE A O 1
ATOM 1273 N N . ALA A 1 162 ? 16.950 -0.789 -8.155 1.00 91.56 162 ALA A N 1
ATOM 1274 C CA . ALA A 1 162 ? 15.611 -0.719 -7.611 1.00 91.56 162 ALA A CA 1
ATOM 1275 C C . ALA A 1 162 ? 14.592 -1.309 -8.577 1.00 91.56 162 ALA A C 1
ATOM 1277 O O . ALA A 1 162 ? 13.765 -2.117 -8.156 1.00 91.56 162 ALA A O 1
ATOM 1278 N N . LEU A 1 163 ? 14.671 -0.981 -9.870 1.00 90.25 163 LEU A N 1
ATOM 1279 C CA . LEU A 1 163 ? 13.739 -1.537 -10.855 1.00 90.25 163 LEU A CA 1
ATOM 1280 C C . LEU A 1 163 ? 13.882 -3.054 -11.005 1.00 90.25 163 LEU A C 1
ATOM 1282 O O . LEU A 1 163 ? 12.874 -3.757 -11.001 1.00 90.25 163 LEU A O 1
ATOM 1286 N N . ARG A 1 164 ? 15.108 -3.586 -11.049 1.00 87.81 164 ARG A N 1
ATOM 1287 C CA . ARG A 1 164 ? 15.362 -5.037 -11.103 1.00 87.81 164 ARG A CA 1
ATOM 1288 C C . ARG A 1 164 ? 14.834 -5.743 -9.858 1.00 87.81 164 ARG A C 1
ATOM 1290 O O . ARG A 1 164 ? 14.169 -6.776 -9.968 1.00 87.81 164 ARG A O 1
ATOM 1297 N N . TYR A 1 165 ? 15.117 -5.192 -8.677 1.00 90.06 165 TYR A N 1
ATOM 1298 C CA . TYR A 1 165 ? 14.637 -5.735 -7.410 1.00 90.06 165 TYR A CA 1
ATOM 1299 C C . TYR A 1 165 ? 13.107 -5.746 -7.359 1.00 90.06 165 TYR A C 1
ATOM 1301 O O . TYR A 1 165 ? 12.486 -6.775 -7.088 1.00 90.06 165 TYR A O 1
ATOM 1309 N N . LEU A 1 166 ? 12.490 -4.611 -7.685 1.00 88.75 166 LEU A N 1
ATOM 1310 C CA . LEU A 1 166 ? 11.046 -4.472 -7.729 1.00 88.75 166 LEU A CA 1
ATOM 1311 C C . LEU A 1 166 ? 10.448 -5.412 -8.786 1.00 88.75 166 LEU A C 1
ATOM 1313 O O . LEU A 1 166 ? 9.459 -6.074 -8.497 1.00 88.75 166 LEU A O 1
ATOM 1317 N N . ALA A 1 167 ? 11.025 -5.578 -9.970 1.00 85.50 167 ALA A N 1
ATOM 1318 C CA . ALA A 1 167 ? 10.526 -6.539 -10.956 1.00 85.50 167 ALA A CA 1
ATOM 1319 C C . ALA A 1 167 ? 10.535 -7.989 -10.429 1.00 85.50 167 ALA A C 1
ATOM 1321 O O . ALA A 1 167 ? 9.544 -8.705 -10.583 1.00 85.50 167 ALA A O 1
ATOM 1322 N N . ALA A 1 168 ? 11.588 -8.405 -9.712 1.00 86.50 168 ALA A N 1
ATOM 1323 C CA . ALA A 1 168 ? 11.630 -9.725 -9.070 1.00 86.50 168 ALA A CA 1
ATOM 1324 C C . ALA A 1 168 ? 10.483 -9.921 -8.071 1.00 86.50 168 ALA A C 1
ATOM 1326 O O . ALA A 1 168 ? 9.830 -10.964 -8.049 1.00 86.50 168 ALA A O 1
ATOM 1327 N N . VAL A 1 169 ? 10.197 -8.891 -7.271 1.00 86.31 169 VAL A N 1
ATOM 1328 C CA . VAL A 1 169 ? 9.074 -8.909 -6.327 1.00 86.31 169 VAL A CA 1
ATOM 1329 C C . VAL A 1 169 ? 7.724 -9.039 -7.054 1.00 86.31 169 VAL A C 1
ATOM 1331 O O . VAL A 1 169 ? 6.807 -9.642 -6.500 1.00 86.31 169 VAL A O 1
ATOM 1334 N N . GLU A 1 170 ? 7.558 -8.513 -8.280 1.00 81.56 170 GLU A N 1
ATOM 1335 C CA . GLU A 1 170 ? 6.295 -8.687 -9.034 1.00 81.56 170 GLU A CA 1
ATOM 1336 C C . GLU A 1 170 ? 6.080 -10.129 -9.445 1.00 81.56 170 GLU A C 1
ATOM 1338 O O . GLU A 1 170 ? 4.989 -10.660 -9.247 1.00 81.56 170 GLU A O 1
ATOM 1343 N N . CYS A 1 171 ? 7.123 -10.768 -9.961 1.00 80.94 171 CYS A N 1
ATOM 1344 C CA . CYS A 1 171 ? 7.088 -12.173 -10.336 1.00 80.94 171 CYS A CA 1
ATOM 1345 C C . CYS A 1 171 ? 6.627 -13.065 -9.160 1.00 80.94 171 CYS A C 1
ATOM 1347 O O . CYS A 1 171 ? 5.837 -13.994 -9.340 1.00 80.94 171 CYS A O 1
ATOM 1349 N N . LEU A 1 172 ? 7.062 -12.746 -7.934 1.00 81.94 172 LEU A N 1
ATOM 1350 C CA . LEU A 1 172 ? 6.730 -13.519 -6.737 1.00 81.94 172 LEU A CA 1
ATOM 1351 C C . LEU A 1 172 ? 5.214 -13.655 -6.515 1.00 81.94 172 LEU A C 1
ATOM 1353 O O . LEU A 1 172 ? 4.767 -14.651 -5.943 1.00 81.94 172 LEU A O 1
ATOM 1357 N N . SER A 1 173 ? 4.424 -12.685 -6.999 1.00 77.19 173 SER A N 1
ATOM 1358 C CA . SER A 1 173 ? 2.961 -12.628 -6.860 1.00 77.19 173 SER A CA 1
ATOM 1359 C C . SER A 1 173 ? 2.234 -13.868 -7.392 1.00 77.19 173 SER A C 1
ATOM 1361 O O . SER A 1 173 ? 1.146 -14.213 -6.911 1.00 77.19 173 SER A O 1
ATOM 1363 N N . GLU A 1 174 ? 2.826 -14.583 -8.349 1.00 76.25 174 GLU A N 1
ATOM 1364 C CA . GLU A 1 174 ? 2.270 -15.827 -8.874 1.00 76.25 174 GLU A CA 1
ATOM 1365 C C . GLU A 1 174 ? 2.327 -16.975 -7.872 1.00 76.25 174 GLU A C 1
ATOM 1367 O O . GLU A 1 174 ? 1.367 -17.740 -7.746 1.00 76.25 174 GLU A O 1
ATOM 1372 N N . GLN A 1 175 ? 3.395 -17.012 -7.082 1.00 80.44 175 GLN A N 1
ATOM 1373 C CA . GLN A 1 175 ? 3.712 -18.107 -6.174 1.00 80.44 175 GLN A CA 1
ATOM 1374 C C . GLN A 1 175 ? 3.134 -17.917 -4.770 1.00 80.44 175 GLN A C 1
ATOM 1376 O O . GLN A 1 175 ? 3.021 -18.893 -4.026 1.00 80.44 175 GLN A O 1
ATOM 1381 N N . LEU A 1 176 ? 2.717 -16.697 -4.407 1.00 76.06 176 LEU A N 1
ATOM 1382 C CA . LEU A 1 176 ? 2.283 -16.377 -3.042 1.00 76.06 176 LEU A CA 1
ATOM 1383 C C . LEU A 1 176 ? 1.143 -17.273 -2.535 1.00 76.06 176 LEU A C 1
ATOM 1385 O O . LEU A 1 176 ? 1.112 -17.594 -1.355 1.00 76.06 176 LEU A O 1
ATOM 1389 N N . VAL A 1 177 ? 0.206 -17.702 -3.385 1.00 71.50 177 VAL A N 1
ATOM 1390 C CA . VAL A 1 177 ? -0.921 -18.552 -2.938 1.00 71.50 177 VAL A CA 1
ATOM 1391 C C . VAL A 1 177 ? -0.434 -19.946 -2.544 1.00 71.50 177 VAL A C 1
ATOM 1393 O O . VAL A 1 177 ? -0.843 -20.492 -1.523 1.00 71.50 177 VAL A O 1
ATOM 1396 N N . ASN A 1 178 ? 0.491 -20.509 -3.318 1.00 75.38 178 ASN A N 1
ATOM 1397 C CA . ASN A 1 178 ? 0.833 -21.928 -3.238 1.00 75.38 178 ASN A CA 1
ATOM 1398 C C . ASN A 1 178 ? 2.128 -22.208 -2.463 1.00 75.38 178 ASN A C 1
ATOM 1400 O O . ASN A 1 178 ? 2.432 -23.368 -2.191 1.00 75.38 178 ASN A O 1
ATOM 1404 N N . LYS A 1 179 ? 2.926 -21.180 -2.147 1.00 79.00 179 LYS A N 1
ATOM 1405 C CA . LYS A 1 179 ? 4.269 -21.335 -1.571 1.00 79.00 179 LYS A CA 1
ATOM 1406 C C . LYS A 1 179 ? 4.439 -20.469 -0.325 1.00 79.00 179 LYS A C 1
ATOM 1408 O O . LYS A 1 179 ? 4.548 -19.250 -0.416 1.00 79.00 179 LYS A O 1
ATOM 1413 N N . GLU A 1 180 ? 4.538 -21.111 0.837 1.00 75.38 180 GLU A N 1
ATOM 1414 C CA . GLU A 1 180 ? 4.775 -20.435 2.121 1.00 75.38 180 GLU A CA 1
ATOM 1415 C C . GLU A 1 180 ? 6.076 -19.623 2.136 1.00 75.38 180 GLU A C 1
ATOM 1417 O O . GLU A 1 180 ? 6.098 -18.476 2.570 1.00 75.38 180 GLU A O 1
ATOM 1422 N N . GLU A 1 181 ? 7.153 -20.166 1.579 1.00 80.38 181 GLU A N 1
ATOM 1423 C CA . GLU A 1 181 ? 8.434 -19.459 1.513 1.00 80.38 181 GLU A CA 1
ATOM 1424 C C . GLU A 1 181 ? 8.380 -18.212 0.614 1.00 80.38 181 GLU A C 1
ATOM 1426 O O . GLU A 1 181 ? 8.959 -17.180 0.951 1.00 80.38 181 GLU A O 1
ATOM 1431 N N . ALA A 1 182 ? 7.609 -18.237 -0.481 1.00 81.69 182 ALA A N 1
ATOM 1432 C CA . ALA A 1 182 ? 7.384 -17.043 -1.301 1.00 81.69 182 ALA A CA 1
ATOM 1433 C C . ALA A 1 182 ? 6.671 -15.943 -0.498 1.00 81.69 182 ALA A C 1
ATOM 1435 O O . ALA A 1 182 ? 6.993 -14.761 -0.600 1.00 81.69 182 ALA A O 1
ATOM 1436 N N . ARG A 1 183 ? 5.734 -16.337 0.363 1.00 77.38 183 ARG A N 1
ATOM 1437 C CA . ARG A 1 183 ? 5.023 -15.419 1.249 1.00 77.38 183 ARG A CA 1
ATOM 1438 C C . ARG A 1 183 ? 5.904 -14.797 2.314 1.00 77.38 183 ARG A C 1
ATOM 1440 O O . ARG A 1 183 ? 5.756 -13.601 2.552 1.00 77.38 183 ARG A O 1
ATOM 1447 N N . LYS A 1 184 ? 6.813 -15.571 2.915 1.00 77.06 184 LYS A N 1
ATOM 1448 C CA . LYS A 1 184 ? 7.824 -15.061 3.857 1.00 77.06 184 LYS A CA 1
ATOM 1449 C C . LYS A 1 184 ? 8.741 -14.044 3.181 1.00 77.06 184 LYS A C 1
ATOM 1451 O O . LYS A 1 184 ? 8.990 -12.978 3.732 1.00 77.06 184 LYS A O 1
ATOM 1456 N N . LEU A 1 185 ? 9.180 -14.318 1.952 1.00 84.00 185 LEU A N 1
ATOM 1457 C CA . LEU A 1 185 ? 10.002 -13.382 1.178 1.00 84.00 185 LEU A CA 1
ATOM 1458 C C . LEU A 1 185 ? 9.257 -12.086 0.834 1.00 84.00 185 LEU A C 1
ATOM 1460 O O . LEU A 1 185 ? 9.830 -11.005 0.960 1.00 84.00 185 LEU A O 1
ATOM 1464 N N . TYR A 1 186 ? 7.982 -12.175 0.444 1.00 83.25 186 TYR A N 1
ATOM 1465 C CA . TYR A 1 186 ? 7.161 -10.987 0.201 1.00 83.25 186 TYR A CA 1
ATOM 1466 C C . TYR A 1 186 ? 6.942 -10.177 1.475 1.00 83.25 186 TYR A C 1
ATOM 1468 O O . TYR A 1 186 ? 7.063 -8.959 1.468 1.00 83.25 186 TYR A O 1
ATOM 1476 N N . ALA A 1 187 ? 6.682 -10.861 2.584 1.00 77.94 187 ALA A N 1
ATOM 1477 C CA . ALA A 1 187 ? 6.535 -10.235 3.881 1.00 77.94 187 ALA A CA 1
ATOM 1478 C C . ALA A 1 187 ? 7.820 -9.451 4.234 1.00 77.94 187 ALA A C 1
ATOM 1480 O O . ALA A 1 187 ? 7.751 -8.264 4.551 1.00 77.94 187 ALA A O 1
ATOM 1481 N N . ARG A 1 188 ? 9.003 -10.070 4.100 1.00 80.81 188 ARG A N 1
ATOM 1482 C CA . ARG A 1 188 ? 10.295 -9.393 4.315 1.00 80.81 188 ARG A CA 1
ATOM 1483 C C . ARG A 1 188 ? 10.470 -8.174 3.410 1.00 80.81 188 ARG A C 1
ATOM 1485 O O . ARG A 1 188 ? 10.925 -7.137 3.878 1.00 80.81 188 ARG A O 1
ATOM 1492 N N . HIS A 1 189 ? 10.053 -8.262 2.145 1.00 86.94 189 HIS A N 1
ATOM 1493 C CA . HIS A 1 189 ? 10.018 -7.098 1.260 1.00 86.94 189 HIS A CA 1
ATOM 1494 C C . HIS A 1 189 ? 9.162 -5.959 1.840 1.00 86.94 189 HIS A C 1
ATOM 1496 O O . HIS A 1 189 ? 9.604 -4.816 1.860 1.00 86.94 189 HIS A O 1
ATOM 1502 N N . LEU A 1 190 ? 7.967 -6.248 2.351 1.00 80.62 190 LEU A N 1
ATOM 1503 C CA . LEU A 1 190 ? 7.090 -5.217 2.909 1.00 80.62 190 LEU A CA 1
ATOM 1504 C C . LEU A 1 190 ? 7.665 -4.559 4.164 1.00 80.62 190 LEU A C 1
ATOM 1506 O O . LEU A 1 190 ? 7.514 -3.352 4.326 1.00 80.62 190 LEU A O 1
ATOM 1510 N N . ALA A 1 191 ? 8.339 -5.321 5.027 1.00 77.94 19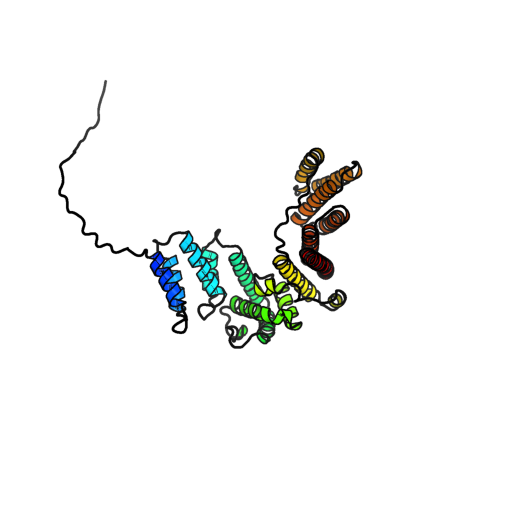1 ALA A N 1
ATOM 1511 C CA . ALA A 1 191 ? 8.997 -4.763 6.208 1.00 77.94 191 ALA A CA 1
ATOM 1512 C C . ALA A 1 191 ? 10.166 -3.836 5.838 1.00 77.94 191 ALA A C 1
ATOM 1514 O O . ALA A 1 191 ? 10.327 -2.785 6.451 1.00 77.94 191 ALA A O 1
ATOM 1515 N N . SER A 1 192 ? 10.957 -4.202 4.826 1.00 81.94 192 SER A N 1
ATOM 1516 C CA . SER A 1 192 ? 12.133 -3.426 4.416 1.00 81.94 192 SER A CA 1
ATOM 1517 C C . SER A 1 192 ? 11.797 -2.252 3.487 1.00 81.94 192 SER A C 1
ATOM 1519 O O . SER A 1 192 ? 12.426 -1.201 3.566 1.00 81.94 192 SER A O 1
ATOM 1521 N N . PHE A 1 193 ? 10.814 -2.410 2.596 1.00 84.56 193 PHE A N 1
ATOM 1522 C CA . PHE A 1 193 ? 10.561 -1.481 1.483 1.00 84.56 193 PHE A CA 1
ATOM 1523 C C . PHE A 1 193 ? 9.126 -0.943 1.427 1.00 84.56 193 PHE A C 1
ATOM 1525 O O . PHE A 1 193 ? 8.827 -0.083 0.599 1.00 84.56 193 PHE A O 1
ATOM 1532 N N . GLY A 1 194 ? 8.240 -1.403 2.312 1.00 76.38 194 GLY A N 1
ATOM 1533 C CA . GLY A 1 194 ? 6.849 -0.965 2.369 1.00 76.38 194 GLY A CA 1
ATOM 1534 C C . GLY A 1 194 ? 5.930 -1.609 1.317 1.00 76.38 194 GLY A C 1
ATOM 1535 O O . GLY A 1 194 ? 6.345 -2.471 0.542 1.00 76.38 194 GLY A O 1
ATOM 1536 N N . PRO A 1 195 ? 4.643 -1.213 1.304 1.00 71.56 195 PRO A N 1
ATOM 1537 C CA . PRO A 1 195 ? 3.619 -1.786 0.435 1.00 71.56 195 PRO A CA 1
ATOM 1538 C C . PRO A 1 195 ? 3.790 -1.419 -1.039 1.00 71.56 195 PRO A C 1
ATOM 1540 O O . PRO A 1 195 ? 4.396 -0.406 -1.391 1.00 71.56 195 PRO A O 1
ATOM 1543 N N . ARG A 1 196 ? 3.160 -2.218 -1.910 1.00 70.25 196 ARG A N 1
ATOM 1544 C CA . ARG A 1 196 ? 3.210 -2.044 -3.365 1.00 70.25 196 ARG A CA 1
ATOM 1545 C C . ARG A 1 196 ? 1.837 -2.127 -4.033 1.00 70.25 196 ARG A C 1
ATOM 1547 O O . ARG A 1 196 ? 1.044 -3.012 -3.736 1.00 70.25 196 ARG A O 1
ATOM 1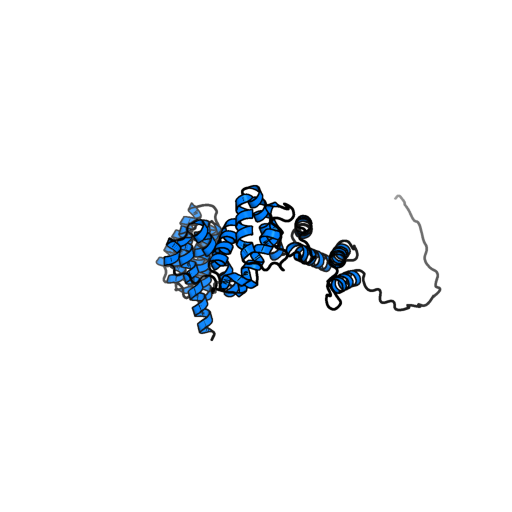554 N N . ASP A 1 197 ? 1.587 -1.304 -5.042 1.00 63.72 197 ASP A N 1
ATOM 1555 C CA . ASP A 1 197 ? 0.421 -1.482 -5.917 1.00 63.72 197 ASP A CA 1
ATOM 1556 C C . ASP A 1 197 ? 0.652 -2.640 -6.907 1.00 63.72 197 ASP A C 1
ATOM 1558 O O . ASP A 1 197 ? 0.939 -2.430 -8.084 1.00 63.72 197 ASP A O 1
ATOM 1562 N N . ASN A 1 198 ? 0.550 -3.887 -6.437 1.00 65.75 198 ASN A N 1
ATOM 1563 C CA . ASN A 1 198 ? 0.499 -5.058 -7.314 1.00 65.75 198 ASN A CA 1
ATOM 1564 C C . ASN A 1 198 ? -0.926 -5.616 -7.351 1.00 65.75 198 ASN A C 1
ATOM 1566 O O . ASN A 1 198 ? -1.361 -6.274 -6.409 1.00 65.75 198 ASN A O 1
ATOM 1570 N N . ALA A 1 199 ? -1.628 -5.375 -8.461 1.00 60.22 199 ALA A N 1
ATOM 1571 C CA . ALA A 1 199 ? -3.011 -5.796 -8.672 1.00 60.22 199 ALA A CA 1
ATOM 1572 C C . ALA A 1 199 ? -3.229 -7.312 -8.529 1.00 60.22 199 ALA A C 1
ATOM 1574 O O . ALA A 1 199 ? -4.303 -7.714 -8.100 1.00 60.22 199 ALA A O 1
ATOM 1575 N N . GLN A 1 200 ? -2.235 -8.154 -8.831 1.00 62.34 200 GLN A N 1
ATOM 1576 C CA . GLN A 1 200 ? -2.349 -9.607 -8.672 1.00 62.34 200 GLN A CA 1
ATOM 1577 C C . GLN A 1 200 ? -2.212 -10.047 -7.210 1.00 62.34 200 GLN A C 1
ATOM 1579 O O . GLN A 1 200 ? -3.016 -10.854 -6.752 1.00 62.34 200 GLN A O 1
ATOM 1584 N N . VAL A 1 201 ? -1.237 -9.508 -6.464 1.00 63.00 201 VAL A N 1
ATOM 1585 C CA . VAL A 1 201 ? -1.108 -9.742 -5.006 1.00 63.00 201 VAL A CA 1
ATOM 1586 C C . VAL A 1 201 ? -2.387 -9.308 -4.305 1.00 63.00 201 VAL A C 1
ATOM 1588 O O . VAL A 1 201 ? -2.968 -10.034 -3.505 1.00 63.00 201 VAL A O 1
ATOM 1591 N N . MET A 1 202 ? -2.846 -8.128 -4.692 1.00 61.09 202 MET A N 1
ATOM 1592 C CA . MET A 1 202 ? -4.069 -7.514 -4.234 1.00 61.09 202 MET A CA 1
ATOM 1593 C C . MET A 1 202 ? -5.311 -8.372 -4.565 1.00 61.09 202 MET A C 1
ATOM 1595 O O . MET A 1 202 ? -6.111 -8.657 -3.676 1.00 61.09 202 MET A O 1
ATOM 1599 N N . ALA A 1 203 ? -5.445 -8.884 -5.794 1.00 56.34 203 ALA A N 1
ATOM 1600 C CA . ALA A 1 203 ? -6.576 -9.719 -6.220 1.00 56.34 203 ALA A CA 1
ATOM 1601 C C . ALA A 1 203 ? -6.586 -11.138 -5.632 1.00 56.34 203 ALA A C 1
ATOM 1603 O O . ALA A 1 203 ? -7.658 -11.726 -5.486 1.00 56.34 203 ALA A O 1
ATOM 1604 N N . LYS A 1 204 ? -5.421 -11.685 -5.267 1.00 60.06 204 LYS A N 1
ATOM 1605 C CA . LYS A 1 204 ? -5.290 -13.035 -4.688 1.00 60.06 204 LYS A CA 1
ATOM 1606 C C . LYS A 1 204 ? -5.651 -13.123 -3.201 1.00 60.06 204 LYS A C 1
ATOM 1608 O O . LYS A 1 204 ? -5.572 -14.206 -2.640 1.00 60.06 204 LYS A O 1
ATOM 1613 N N . GLY A 1 205 ? -6.081 -12.016 -2.591 1.00 55.31 205 GLY A N 1
ATOM 1614 C CA . GLY A 1 205 ? -7.066 -11.967 -1.504 1.00 55.31 205 GLY A CA 1
ATOM 1615 C C . GLY A 1 205 ? -7.077 -13.107 -0.482 1.00 55.31 205 GLY A C 1
ATOM 1616 O O . GLY A 1 205 ? -7.703 -14.132 -0.717 1.00 55.31 205 GLY A O 1
ATOM 1617 N N . PHE A 1 206 ? -6.490 -12.872 0.691 1.00 52.47 206 PHE A N 1
ATOM 1618 C CA . PHE A 1 206 ? -6.503 -13.672 1.933 1.00 52.47 206 PHE A CA 1
ATOM 1619 C C . PHE A 1 206 ? -6.045 -15.126 1.894 1.00 52.47 206 PHE A C 1
ATOM 1621 O O . PHE A 1 206 ? -5.481 -15.577 2.886 1.00 52.47 206 PHE A O 1
ATOM 1628 N N . SER A 1 207 ? -6.166 -15.836 0.771 1.00 55.47 207 SER A N 1
ATOM 1629 C CA . SER A 1 207 ? -5.646 -17.200 0.620 1.00 55.47 207 SER A CA 1
ATOM 1630 C C . SER A 1 207 ? -4.121 -17.260 0.691 1.00 55.47 207 SER A C 1
ATOM 1632 O O . SER A 1 207 ? -3.540 -18.338 0.670 1.00 55.47 207 SER A O 1
ATOM 1634 N N . LEU A 1 208 ? -3.468 -16.097 0.731 1.00 55.47 208 LEU A N 1
ATOM 1635 C CA . LEU A 1 208 ? -2.042 -15.980 0.940 1.00 55.47 208 LEU A CA 1
ATOM 1636 C C . LEU A 1 208 ? -1.687 -16.430 2.367 1.00 55.47 208 LEU A C 1
ATOM 1638 O O . LEU A 1 208 ? -0.886 -17.332 2.525 1.00 55.47 208 LEU A O 1
ATOM 1642 N N . TYR A 1 209 ? -2.311 -15.920 3.425 1.00 57.31 209 TYR A N 1
ATOM 1643 C CA . TYR A 1 209 ? -1.769 -16.091 4.782 1.00 57.31 209 TYR A CA 1
ATOM 1644 C C . TYR A 1 209 ? -2.771 -16.742 5.740 1.00 57.31 209 TYR A C 1
ATOM 1646 O O . TYR A 1 209 ? -3.277 -16.090 6.651 1.00 57.31 209 TYR A O 1
ATOM 1654 N N . THR A 1 210 ? -3.042 -18.033 5.536 1.00 54.81 210 THR A N 1
ATOM 1655 C CA . THR A 1 210 ? -3.915 -18.864 6.388 1.00 54.81 210 THR A CA 1
ATOM 1656 C C . THR A 1 210 ? -3.172 -19.499 7.567 1.00 54.81 210 THR A C 1
ATOM 1658 O O . THR A 1 210 ? -3.465 -20.635 7.930 1.00 54.81 210 THR A O 1
ATOM 1661 N N . ASN A 1 211 ? -2.170 -18.822 8.124 1.00 57.53 211 ASN A N 1
ATOM 1662 C CA . ASN A 1 211 ? -1.489 -19.345 9.305 1.00 57.53 211 ASN A CA 1
ATOM 1663 C C . ASN A 1 211 ? -2.399 -19.159 10.522 1.00 57.53 211 ASN A C 1
ATOM 1665 O O . ASN A 1 211 ? -3.023 -18.104 10.669 1.00 57.53 211 ASN A O 1
ATOM 1669 N N . ASP A 1 212 ? -2.456 -20.175 11.378 1.00 58.84 212 ASP A N 1
ATOM 1670 C CA . ASP A 1 212 ? -3.132 -20.091 12.671 1.00 58.84 212 ASP A CA 1
ATOM 1671 C C . ASP A 1 212 ? -2.406 -19.076 13.567 1.00 58.84 212 ASP A C 1
ATOM 1673 O 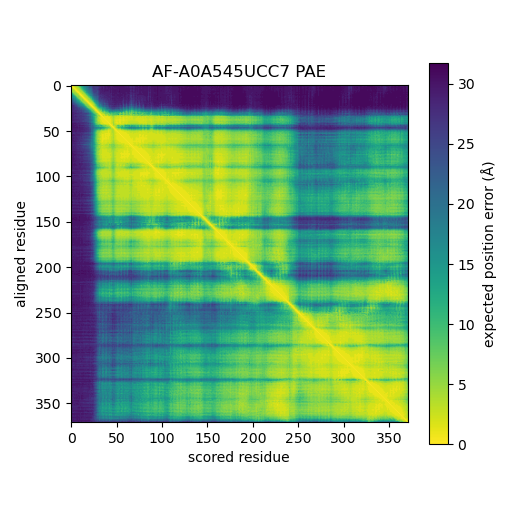O . ASP A 1 212 ? -1.180 -18.954 13.516 1.00 58.84 212 ASP A O 1
ATOM 1677 N N . ALA A 1 213 ? -3.134 -18.366 14.434 1.00 59.66 213 ALA A N 1
ATOM 1678 C CA . ALA A 1 213 ? -2.537 -17.346 15.307 1.00 59.66 213 ALA A CA 1
ATOM 1679 C C . ALA A 1 213 ? -1.423 -17.896 16.224 1.00 59.66 213 ALA A C 1
ATOM 1681 O O . ALA A 1 213 ? -0.503 -17.169 16.598 1.00 59.66 213 ALA A O 1
ATOM 1682 N N . SER A 1 214 ? -1.470 -19.197 16.531 1.00 58.78 214 SER A N 1
ATOM 1683 C CA . SER A 1 214 ? -0.451 -19.932 17.294 1.00 58.78 214 SER A CA 1
ATOM 1684 C C . SER A 1 214 ? 0.875 -20.114 16.543 1.00 58.78 214 SER A C 1
ATOM 1686 O O . SER A 1 214 ? 1.901 -20.433 17.144 1.00 58.78 214 SER A O 1
ATOM 1688 N N . GLU A 1 215 ? 0.894 -19.907 15.227 1.00 65.81 215 GLU A N 1
ATOM 1689 C CA . GLU A 1 215 ? 2.111 -19.973 14.423 1.00 65.81 215 GLU A CA 1
ATOM 1690 C C . GLU A 1 215 ? 2.886 -18.652 14.424 1.00 65.81 215 GLU A C 1
ATOM 1692 O O . GLU A 1 215 ? 4.082 -18.657 14.130 1.00 65.81 215 GLU A O 1
ATOM 1697 N N . TYR A 1 216 ? 2.258 -17.531 14.807 1.00 69.19 216 TYR A N 1
ATOM 1698 C CA . TYR A 1 216 ? 2.932 -16.229 14.870 1.00 69.19 216 TYR A CA 1
ATOM 1699 C C . TYR A 1 216 ? 3.997 -16.174 15.955 1.00 69.19 216 TYR A C 1
ATOM 1701 O O . TYR A 1 216 ? 5.035 -15.554 15.750 1.00 69.19 216 TYR A O 1
ATOM 1709 N N . GLU A 1 217 ? 3.776 -16.839 17.090 1.00 70.81 217 GLU A N 1
ATOM 1710 C CA . GLU A 1 217 ? 4.716 -16.856 18.220 1.00 70.81 217 GLU A CA 1
ATOM 1711 C C . GLU A 1 217 ? 6.087 -17.435 17.836 1.00 70.81 217 GLU A C 1
ATOM 1713 O O . GLU A 1 217 ? 7.096 -17.118 18.460 1.00 70.81 217 GLU A O 1
ATOM 1718 N N . LYS A 1 218 ? 6.134 -18.245 16.770 1.00 75.81 218 LYS A N 1
ATOM 1719 C CA . LYS A 1 218 ? 7.357 -18.860 16.239 1.00 75.81 218 LYS A CA 1
ATOM 1720 C C . LYS A 1 218 ? 8.149 -17.928 15.313 1.00 75.81 218 LYS A C 1
ATOM 1722 O O . LYS A 1 218 ? 9.268 -18.269 14.936 1.00 75.81 218 LYS A O 1
ATOM 1727 N N . LEU A 1 219 ? 7.573 -16.795 14.908 1.00 73.31 219 LEU A N 1
ATOM 1728 C CA . LEU A 1 219 ? 8.198 -15.826 14.009 1.00 73.31 219 LEU A CA 1
ATOM 1729 C C . LEU A 1 219 ? 9.038 -14.808 14.791 1.00 73.31 219 LEU A C 1
ATOM 1731 O O . LEU A 1 219 ? 8.673 -14.395 15.893 1.00 73.31 219 LEU A O 1
ATOM 1735 N N . GLY A 1 220 ? 10.142 -14.352 14.194 1.00 79.62 220 GLY A N 1
ATOM 1736 C CA . GLY A 1 220 ? 10.862 -13.178 14.691 1.00 79.62 220 GLY A CA 1
ATOM 1737 C C . GLY A 1 220 ? 10.047 -11.894 14.494 1.00 79.62 220 GLY A C 1
ATOM 1738 O O . GLY A 1 220 ? 9.137 -11.852 13.668 1.00 79.62 220 GLY A O 1
ATOM 1739 N N . GLU A 1 221 ? 10.378 -10.821 15.217 1.00 80.50 221 GLU A N 1
ATOM 1740 C CA . GLU A 1 221 ? 9.589 -9.575 15.178 1.00 80.50 221 GLU A CA 1
ATOM 1741 C C . GLU A 1 221 ? 9.522 -8.948 13.776 1.00 80.50 221 GLU A C 1
ATOM 1743 O O . GLU A 1 221 ? 8.458 -8.519 13.332 1.00 80.50 221 GLU A O 1
ATOM 1748 N N . LEU A 1 222 ? 10.632 -8.986 13.030 1.00 75.25 222 LEU A N 1
ATOM 1749 C CA . LEU A 1 222 ? 10.661 -8.536 11.635 1.00 75.25 222 LEU A CA 1
ATOM 1750 C C . LEU A 1 222 ? 9.688 -9.333 10.759 1.00 75.25 222 LEU A C 1
ATOM 1752 O O . LEU A 1 222 ? 8.967 -8.732 9.966 1.00 75.25 222 LEU A O 1
ATOM 1756 N N . ASP A 1 223 ? 9.628 -10.656 10.933 1.00 74.12 223 ASP A N 1
ATOM 1757 C CA . ASP A 1 223 ? 8.743 -11.545 10.172 1.00 74.12 223 ASP A CA 1
ATOM 1758 C C . ASP A 1 223 ? 7.266 -11.364 10.567 1.00 74.12 223 ASP A C 1
ATOM 1760 O O . ASP A 1 223 ? 6.381 -11.443 9.711 1.00 74.12 223 ASP A O 1
ATOM 1764 N N . LYS A 1 224 ? 6.982 -11.063 11.842 1.00 78.44 224 LYS A N 1
ATOM 1765 C CA . LYS A 1 224 ? 5.631 -10.708 12.309 1.00 78.44 224 LYS A CA 1
ATOM 1766 C C . LYS A 1 224 ? 5.151 -9.404 11.674 1.00 78.44 224 LYS A C 1
ATOM 1768 O O . LYS A 1 224 ? 4.038 -9.355 11.150 1.00 78.44 224 LYS A O 1
ATOM 1773 N N . ASN A 1 225 ? 5.989 -8.368 11.679 1.00 79.12 225 ASN A N 1
ATOM 1774 C CA . ASN A 1 225 ? 5.655 -7.071 11.091 1.00 79.12 225 ASN A CA 1
ATOM 1775 C C . ASN A 1 225 ? 5.419 -7.179 9.577 1.00 79.12 225 ASN A C 1
ATOM 1777 O O . ASN A 1 225 ? 4.404 -6.744 9.036 1.00 79.12 225 ASN A O 1
ATOM 1781 N N . ALA A 1 226 ? 6.345 -7.853 8.905 1.00 76.44 226 ALA A N 1
ATOM 1782 C CA . ALA A 1 226 ? 6.274 -8.256 7.512 1.00 76.44 226 ALA A CA 1
ATOM 1783 C C . ALA A 1 226 ? 4.933 -8.933 7.156 1.00 76.44 226 ALA A C 1
ATOM 1785 O O . ALA A 1 226 ? 4.262 -8.551 6.190 1.00 76.44 226 ALA A O 1
ATOM 1786 N N . LEU A 1 227 ? 4.524 -9.930 7.947 1.00 76.50 227 LEU A N 1
ATOM 1787 C CA . LEU A 1 227 ? 3.268 -10.657 7.766 1.00 76.50 227 LEU A CA 1
ATOM 1788 C C . LEU A 1 227 ? 2.047 -9.748 7.956 1.00 76.50 227 LEU A C 1
ATOM 1790 O O . LEU A 1 227 ? 1.102 -9.803 7.166 1.00 76.50 227 LEU A O 1
ATOM 1794 N N . LEU A 1 228 ? 2.073 -8.896 8.981 1.00 80.12 228 LEU A N 1
ATOM 1795 C CA . LEU A 1 228 ? 1.004 -7.947 9.277 1.00 80.12 228 LEU A CA 1
ATOM 1796 C C . LEU A 1 228 ? 0.777 -6.993 8.105 1.00 80.12 228 LEU A C 1
ATOM 1798 O O . LEU A 1 228 ? -0.352 -6.874 7.624 1.00 80.12 228 LEU A O 1
ATOM 1802 N N . LEU A 1 229 ? 1.842 -6.363 7.603 1.00 78.88 229 LEU A N 1
ATOM 1803 C CA . LEU A 1 229 ? 1.770 -5.436 6.471 1.00 78.88 229 LEU A CA 1
ATOM 1804 C C . LEU A 1 229 ? 1.221 -6.122 5.212 1.00 78.88 229 LEU A C 1
ATOM 1806 O O . LEU A 1 229 ? 0.401 -5.537 4.498 1.00 78.88 229 LEU A O 1
ATOM 1810 N N . ALA A 1 230 ? 1.592 -7.386 4.976 1.00 75.88 230 ALA A N 1
ATOM 1811 C CA . ALA A 1 230 ? 1.063 -8.177 3.862 1.00 75.88 230 ALA A CA 1
ATOM 1812 C C . ALA A 1 230 ? -0.450 -8.385 3.975 1.00 75.88 230 ALA A C 1
ATOM 1814 O O . ALA A 1 230 ? -1.200 -8.190 3.008 1.00 75.88 230 ALA A O 1
ATOM 1815 N N . LYS A 1 231 ? -0.917 -8.758 5.171 1.00 77.62 231 LYS A N 1
ATOM 1816 C CA . LYS A 1 231 ? -2.341 -8.971 5.441 1.00 77.62 231 LYS A CA 1
ATOM 1817 C C . LYS A 1 231 ? -3.139 -7.669 5.343 1.00 77.62 231 LYS A C 1
ATOM 1819 O O . LYS A 1 231 ? -4.199 -7.661 4.719 1.00 77.62 231 LYS A O 1
ATOM 1824 N N . VAL A 1 232 ? -2.606 -6.561 5.860 1.00 78.81 232 VAL A N 1
ATOM 1825 C CA . VAL A 1 232 ? -3.181 -5.210 5.728 1.00 78.81 232 VAL A CA 1
ATOM 1826 C C . VAL A 1 232 ? -3.375 -4.825 4.266 1.00 78.81 232 VAL A C 1
ATOM 1828 O O . VAL A 1 232 ? -4.457 -4.390 3.875 1.00 78.81 232 VAL A O 1
ATOM 1831 N N . GLN A 1 233 ? -2.331 -4.961 3.451 1.00 76.19 233 GLN A N 1
ATOM 1832 C CA . GLN A 1 233 ? -2.359 -4.573 2.042 1.00 76.19 233 GLN A CA 1
ATOM 1833 C C . GLN A 1 233 ? -3.383 -5.401 1.260 1.00 76.19 233 GLN A C 1
ATOM 1835 O O . GLN A 1 233 ? -4.163 -4.860 0.474 1.00 76.19 233 GLN A O 1
ATOM 1840 N N . THR A 1 234 ? -3.423 -6.704 1.538 1.00 72.56 234 THR A N 1
ATOM 1841 C CA . THR A 1 234 ? -4.414 -7.624 0.978 1.00 72.56 234 THR A CA 1
ATOM 1842 C C . THR A 1 234 ? -5.832 -7.189 1.352 1.00 72.56 234 THR A C 1
ATOM 1844 O O . THR A 1 234 ? -6.684 -7.057 0.473 1.00 72.56 234 THR A O 1
ATOM 1847 N N . LEU A 1 235 ? -6.070 -6.894 2.636 1.00 73.88 235 LEU A N 1
ATOM 1848 C CA . LEU A 1 235 ? -7.368 -6.475 3.168 1.00 73.88 235 LEU A CA 1
ATOM 1849 C C . LEU A 1 235 ? -7.851 -5.151 2.584 1.00 73.88 235 LEU A C 1
ATOM 1851 O O . LEU A 1 235 ? -8.998 -5.075 2.143 1.00 73.88 235 LEU A O 1
ATOM 1855 N N . LYS A 1 236 ? -6.980 -4.139 2.502 1.00 72.12 236 LYS A N 1
ATOM 1856 C CA . LYS A 1 236 ? -7.305 -2.837 1.897 1.00 72.12 236 LYS A CA 1
ATOM 1857 C C . LYS A 1 236 ? -7.842 -2.982 0.478 1.00 72.12 236 LYS A C 1
ATOM 1859 O O . LYS A 1 236 ? -8.826 -2.328 0.130 1.00 72.12 236 LYS A O 1
ATOM 1864 N N . TYR A 1 237 ? -7.234 -3.856 -0.320 1.00 70.81 237 TYR A N 1
ATOM 1865 C CA . TYR A 1 237 ? -7.671 -4.062 -1.691 1.00 70.81 237 TYR A CA 1
ATOM 1866 C C . TYR A 1 237 ? -8.989 -4.828 -1.792 1.00 70.81 237 TYR A C 1
ATOM 1868 O O . TYR A 1 237 ? -9.936 -4.335 -2.403 1.00 70.81 237 TYR A O 1
ATOM 1876 N N . VAL A 1 238 ? -9.075 -6.026 -1.204 1.00 66.25 238 VAL A N 1
ATOM 1877 C CA . VAL A 1 238 ? -10.239 -6.903 -1.426 1.00 66.25 238 VAL A CA 1
ATOM 1878 C C . VAL A 1 238 ? -11.496 -6.424 -0.720 1.00 66.25 238 VAL A C 1
ATOM 1880 O O . VAL A 1 238 ? -12.587 -6.569 -1.263 1.00 66.25 238 VAL A O 1
ATOM 1883 N N . ALA A 1 239 ? -11.360 -5.813 0.459 1.00 65.44 239 ALA A N 1
ATOM 1884 C CA . ALA A 1 239 ? -12.497 -5.207 1.137 1.00 65.44 239 ALA A CA 1
ATOM 1885 C C . ALA A 1 239 ? -12.911 -3.883 0.486 1.00 65.44 239 ALA A C 1
ATOM 1887 O O . ALA A 1 239 ? -13.943 -3.328 0.864 1.00 65.44 239 ALA A O 1
ATOM 1888 N N . ASN A 1 240 ? -12.113 -3.366 -0.466 1.00 63.97 240 ASN A N 1
ATOM 1889 C CA . ASN A 1 240 ? -12.226 -2.008 -0.986 1.00 63.97 240 ASN A CA 1
ATOM 1890 C C . ASN A 1 240 ? -12.475 -1.035 0.174 1.00 63.97 240 ASN A C 1
ATOM 1892 O O . ASN A 1 240 ? -13.388 -0.205 0.119 1.00 63.97 240 ASN A O 1
ATOM 1896 N N . ALA A 1 241 ? -11.705 -1.215 1.255 1.00 57.78 241 ALA A N 1
ATOM 1897 C CA . ALA A 1 241 ? -11.806 -0.447 2.485 1.00 57.78 241 ALA A CA 1
ATOM 1898 C C . ALA A 1 241 ? -11.244 0.956 2.221 1.00 57.78 241 ALA A C 1
ATOM 1900 O O . ALA A 1 241 ? -10.187 1.344 2.709 1.00 57.78 241 ALA A O 1
ATOM 1901 N N . LYS A 1 242 ? -11.935 1.700 1.355 1.00 52.78 242 LYS A N 1
ATOM 1902 C CA . LYS A 1 242 ? -11.810 3.145 1.221 1.00 52.78 242 LYS A CA 1
ATOM 1903 C C . LYS A 1 242 ? -12.221 3.770 2.551 1.00 52.78 242 LYS A C 1
ATOM 1905 O O . LYS A 1 242 ? -12.916 3.125 3.337 1.00 52.78 242 LYS A O 1
ATOM 1910 N N . GLU A 1 243 ? -11.828 5.023 2.776 1.00 54.62 243 GLU A N 1
ATOM 1911 C CA . GLU A 1 243 ? -12.340 5.826 3.891 1.00 54.62 243 GLU A CA 1
ATOM 1912 C C . GLU A 1 243 ? -13.850 5.621 4.041 1.00 54.62 243 GLU A C 1
ATOM 1914 O O . GLU A 1 243 ? -14.653 5.986 3.173 1.00 54.62 243 GLU A O 1
ATOM 1919 N N . LEU A 1 244 ? -14.228 4.958 5.130 1.00 60.78 244 LEU A N 1
ATOM 1920 C CA . LEU A 1 244 ? -15.612 4.650 5.412 1.00 60.78 244 LEU A CA 1
ATOM 1921 C C . LEU A 1 244 ? -16.242 5.859 6.077 1.00 60.78 244 LEU A C 1
ATOM 1923 O O . LEU A 1 244 ? -15.791 6.343 7.112 1.00 60.78 244 LEU A O 1
ATOM 1927 N N . LYS A 1 245 ? -17.344 6.326 5.492 1.00 59.69 245 LYS A N 1
ATOM 1928 C CA . LYS A 1 245 ? -18.206 7.294 6.159 1.00 59.69 245 LYS A CA 1
ATOM 1929 C C . LYS A 1 245 ? -18.935 6.568 7.283 1.00 59.69 245 LYS A C 1
ATOM 1931 O O . LYS A 1 245 ? -19.851 5.783 7.025 1.00 59.69 245 LYS A O 1
ATOM 1936 N N . PHE A 1 246 ? -18.545 6.836 8.523 1.00 64.44 246 PHE A N 1
ATOM 1937 C CA . PHE A 1 246 ? -19.345 6.477 9.685 1.00 64.44 246 PHE A CA 1
ATOM 1938 C C . PHE A 1 246 ? -20.676 7.227 9.583 1.00 64.44 246 PHE A C 1
ATOM 1940 O O . PHE A 1 246 ? -20.738 8.442 9.748 1.00 64.44 246 PHE A O 1
ATOM 1947 N N . LYS A 1 247 ?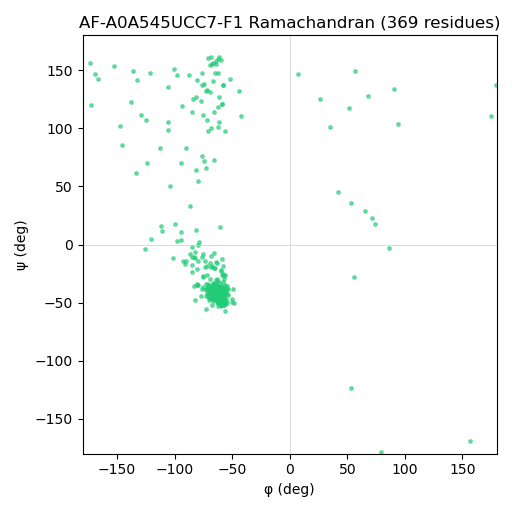 -21.751 6.514 9.229 1.00 62.19 247 LYS A N 1
ATOM 1948 C CA . LYS A 1 247 ? -23.114 7.059 9.199 1.00 62.19 247 LYS A CA 1
ATOM 1949 C C . LYS A 1 247 ? -23.685 7.094 10.618 1.00 62.19 247 LYS A C 1
ATOM 1951 O O . LYS A 1 247 ? -24.719 6.494 10.856 1.00 62.19 247 LYS A O 1
ATOM 1956 N N . MET A 1 248 ? -22.982 7.732 11.545 1.00 68.31 248 MET A N 1
ATOM 1957 C CA . MET A 1 248 ? -23.513 7.999 12.878 1.00 68.31 248 MET A CA 1
ATOM 1958 C C . MET A 1 248 ? -24.132 9.388 12.844 1.00 68.31 248 MET A C 1
ATOM 1960 O O . MET A 1 248 ? -23.447 10.360 12.517 1.00 68.31 248 MET A O 1
ATOM 1964 N N . LYS A 1 249 ? -25.432 9.482 13.105 1.00 67.19 249 LYS A N 1
ATOM 1965 C CA . LYS A 1 249 ? -26.158 10.749 13.154 1.00 67.19 249 LYS A CA 1
ATOM 1966 C C . LYS A 1 249 ? -26.460 11.096 14.610 1.00 67.19 249 LYS A C 1
ATOM 1968 O O . LYS A 1 249 ? -27.438 10.587 15.150 1.00 67.19 249 LYS A O 1
ATOM 1973 N N . PRO A 1 250 ? -25.665 11.971 15.248 1.00 67.00 250 PRO A N 1
ATOM 1974 C CA . PRO A 1 250 ? -26.010 12.446 16.578 1.00 67.00 250 PRO A CA 1
ATOM 1975 C C . PRO A 1 250 ? -27.322 13.241 16.531 1.00 67.00 250 PRO A C 1
ATOM 1977 O O . PRO A 1 250 ? -27.672 13.845 15.511 1.00 67.00 250 PRO A O 1
ATOM 1980 N N . THR A 1 251 ? -28.027 13.304 17.659 1.00 73.69 251 THR A N 1
ATOM 1981 C CA . THR A 1 251 ? -29.094 14.297 17.843 1.00 73.69 251 THR A CA 1
ATOM 1982 C C . THR A 1 251 ? -28.527 15.719 17.710 1.00 73.69 251 THR A C 1
ATOM 1984 O O . THR A 1 251 ? -27.332 15.948 17.909 1.00 73.69 251 THR A O 1
ATOM 1987 N N . THR A 1 252 ? -29.368 16.716 17.415 1.00 75.12 252 THR A N 1
ATOM 1988 C CA . THR A 1 252 ? -28.928 18.124 17.309 1.00 75.12 252 THR A CA 1
ATOM 1989 C C . THR A 1 252 ? -28.227 18.618 18.581 1.00 75.12 252 THR A C 1
ATOM 1991 O O . THR A 1 252 ? -27.251 19.362 18.508 1.00 75.12 252 THR A O 1
ATOM 1994 N N . GLN A 1 253 ? -28.696 18.181 19.754 1.00 76.44 253 GLN A N 1
ATOM 1995 C CA . GLN A 1 253 ? -28.076 18.505 21.039 1.00 76.44 253 GLN A CA 1
ATOM 1996 C C . GLN A 1 253 ? -26.666 17.906 21.144 1.00 76.44 253 GLN A C 1
ATOM 1998 O O . GLN A 1 253 ? -25.717 18.616 21.480 1.00 76.44 253 GLN A O 1
ATOM 2003 N N . ASN A 1 254 ? -26.518 16.632 20.777 1.00 77.38 254 ASN A N 1
ATOM 2004 C CA . ASN A 1 254 ? -25.236 15.928 20.800 1.00 77.38 254 ASN A CA 1
ATOM 2005 C C . ASN A 1 254 ? -24.253 16.519 19.777 1.00 77.38 254 ASN A C 1
ATOM 2007 O O . ASN A 1 254 ? -23.057 16.604 20.050 1.00 77.38 254 ASN A O 1
ATOM 2011 N N . TYR A 1 255 ? -24.747 17.002 18.631 1.00 75.31 255 TYR A N 1
ATOM 2012 C CA . TYR A 1 255 ? -23.930 17.681 17.625 1.00 75.31 255 TYR A CA 1
ATOM 2013 C C . TYR A 1 255 ? -23.283 18.961 18.174 1.00 75.31 255 TYR A C 1
ATOM 2015 O O . TYR A 1 255 ? -22.069 19.134 18.061 1.00 75.31 255 TYR A O 1
ATOM 2023 N N . ASN A 1 256 ? -24.057 19.830 18.829 1.00 77.50 256 ASN A N 1
ATOM 2024 C CA . ASN A 1 256 ? -23.525 21.072 19.401 1.00 77.50 256 ASN A CA 1
ATOM 2025 C C . ASN A 1 256 ? -22.458 20.793 20.466 1.00 77.50 256 ASN A C 1
ATOM 2027 O O . ASN A 1 256 ? -21.390 21.407 20.446 1.00 77.50 256 ASN A O 1
ATOM 2031 N N . GLN A 1 257 ? -22.713 19.814 21.338 1.00 79.75 257 GLN A N 1
ATOM 2032 C CA . GLN A 1 257 ? -21.746 19.391 22.346 1.00 79.75 257 GLN A CA 1
ATOM 2033 C C . GLN A 1 257 ? -20.468 18.839 21.701 1.00 79.75 257 GLN A C 1
ATOM 2035 O O . GLN A 1 257 ? -19.358 19.196 22.096 1.00 79.75 257 GLN A O 1
ATOM 2040 N N . SER A 1 258 ? -20.614 18.022 20.655 1.00 75.12 258 SER A N 1
ATOM 2041 C CA . SER A 1 258 ? -19.478 17.451 19.934 1.00 75.12 258 SER A CA 1
ATOM 2042 C C . SER A 1 258 ? -18.611 18.496 19.245 1.00 75.12 258 SER A C 1
ATOM 2044 O O . SER A 1 258 ? -17.397 18.357 19.258 1.00 75.12 258 SER A O 1
ATOM 2046 N N . SER A 1 259 ? -19.193 19.574 18.710 1.00 76.75 259 SER A N 1
ATOM 2047 C CA . SER A 1 259 ? -18.418 20.637 18.067 1.00 76.75 259 SER A CA 1
ATOM 2048 C C . SER A 1 259 ? -17.530 21.376 19.071 1.00 76.75 259 SER A C 1
ATOM 2050 O O . SER A 1 259 ? -16.399 21.729 18.741 1.00 76.75 259 SER A O 1
ATOM 2052 N N . MET A 1 260 ? -18.007 21.577 20.304 1.00 78.06 260 MET A N 1
ATOM 2053 C CA . MET A 1 260 ? -17.203 22.176 21.375 1.00 78.06 260 MET A CA 1
ATOM 2054 C C . MET A 1 260 ? -16.063 21.253 21.823 1.00 78.06 260 MET A C 1
ATOM 2056 O O . MET A 1 260 ? -14.962 21.727 22.100 1.00 78.06 260 MET A O 1
ATOM 2060 N N . ILE A 1 261 ? -16.322 19.944 21.879 1.00 79.75 261 ILE A N 1
ATOM 2061 C CA . ILE A 1 261 ? -15.330 18.914 22.217 1.00 79.75 261 ILE A CA 1
ATOM 2062 C C . ILE A 1 261 ? -14.277 18.794 21.108 1.00 79.75 261 ILE A C 1
ATOM 2064 O O . ILE A 1 261 ? -13.082 18.781 21.394 1.00 79.75 261 ILE A O 1
ATOM 2068 N N . PHE A 1 262 ? -14.706 18.750 19.847 1.00 78.69 262 PHE A N 1
ATOM 2069 C CA . PHE A 1 262 ? -13.842 18.539 18.688 1.00 78.69 262 PHE A CA 1
ATOM 2070 C C . PHE A 1 262 ? -12.761 19.617 18.579 1.00 78.69 262 PHE A C 1
ATOM 2072 O O . PHE A 1 262 ? -11.586 19.286 18.474 1.00 78.69 262 PHE A O 1
ATOM 2079 N N . ASN A 1 263 ? -13.125 20.892 18.749 1.00 78.06 263 ASN A N 1
ATOM 2080 C CA . ASN A 1 263 ? -12.161 21.998 18.728 1.00 78.06 263 ASN A CA 1
ATOM 2081 C C . ASN A 1 263 ? -11.056 21.852 19.792 1.00 78.06 263 ASN A C 1
ATOM 2083 O O . ASN A 1 263 ? -9.928 22.286 19.580 1.00 78.06 263 ASN A O 1
ATOM 2087 N N . LYS A 1 264 ? -11.367 21.249 20.946 1.00 82.69 264 LYS A N 1
ATOM 2088 C CA . LYS A 1 264 ? -10.367 20.979 21.989 1.00 82.69 264 LYS A CA 1
ATOM 2089 C C . LYS A 1 264 ? -9.539 19.734 21.684 1.00 82.69 264 LYS A C 1
ATOM 2091 O O . LYS A 1 264 ? -8.346 19.726 21.959 1.00 82.69 264 LYS A O 1
ATOM 2096 N N . LEU A 1 265 ? -10.145 18.715 21.075 1.00 84.50 265 LEU A N 1
ATOM 2097 C CA . LEU A 1 265 ? -9.444 17.518 20.605 1.00 84.50 265 LEU A CA 1
ATOM 2098 C C . LEU A 1 265 ? -8.504 17.796 19.420 1.00 84.50 265 LEU A C 1
ATOM 2100 O O . LEU A 1 265 ? -7.598 17.004 19.167 1.00 84.50 265 LEU A O 1
ATOM 2104 N N . GLU A 1 266 ? -8.685 18.903 18.702 1.00 81.19 266 GLU A N 1
ATOM 2105 C CA . GLU A 1 266 ? -7.729 19.376 17.694 1.00 81.19 266 GLU A CA 1
ATOM 2106 C C . GLU A 1 266 ? -6.536 20.126 18.308 1.00 81.19 266 GLU A C 1
ATOM 2108 O O . GLU A 1 266 ? -5.473 20.172 17.688 1.00 81.19 266 GLU A O 1
ATOM 2113 N N . SER A 1 267 ? -6.657 20.643 19.538 1.00 80.81 267 SER A N 1
ATOM 2114 C CA . SER A 1 267 ? -5.586 21.382 20.221 1.00 80.81 267 SER A CA 1
ATOM 2115 C C . SER A 1 267 ? -4.315 20.541 20.371 1.00 80.81 267 SER A C 1
ATOM 2117 O O . SER A 1 267 ? -4.367 19.359 20.717 1.00 80.81 267 SER A O 1
ATOM 2119 N N . ASP A 1 268 ? -3.150 21.143 20.132 1.00 80.00 268 ASP A N 1
ATOM 2120 C CA . ASP A 1 268 ? -1.837 20.524 20.382 1.00 80.00 268 ASP A CA 1
ATOM 2121 C C . ASP A 1 268 ? -1.424 20.574 21.863 1.00 80.00 268 ASP A C 1
ATOM 2123 O O . ASP A 1 268 ? -0.363 20.085 22.239 1.00 80.00 268 ASP A O 1
ATOM 2127 N N . ASN A 1 269 ? -2.262 21.156 22.723 1.00 89.00 269 ASN A N 1
ATOM 2128 C CA . ASN A 1 269 ? -2.067 21.148 24.164 1.00 89.00 269 ASN A CA 1
ATOM 2129 C C . ASN A 1 269 ? -2.635 19.860 24.783 1.00 89.00 269 ASN A C 1
ATOM 2131 O O . ASN A 1 269 ? -3.850 19.665 24.832 1.00 89.00 269 ASN A O 1
ATOM 2135 N N . ASP A 1 270 ? -1.752 19.023 25.333 1.00 87.44 270 ASP A N 1
ATOM 2136 C CA . ASP A 1 270 ? -2.101 17.749 25.977 1.00 87.44 270 ASP A CA 1
ATOM 2137 C C . ASP A 1 270 ? -3.142 17.888 27.088 1.00 87.44 270 ASP A C 1
ATOM 2139 O O . ASP A 1 270 ? -3.997 17.017 27.242 1.00 87.44 270 ASP A O 1
ATOM 2143 N N . LYS A 1 271 ? -3.106 18.985 27.852 1.00 89.56 271 LYS A N 1
ATOM 2144 C CA . LYS A 1 271 ? -4.086 19.225 28.911 1.00 89.56 271 LYS A CA 1
ATOM 2145 C C . LYS A 1 271 ? -5.472 19.487 28.331 1.00 89.56 271 LYS A C 1
ATOM 2147 O O . LYS A 1 271 ? -6.432 18.879 28.786 1.00 89.56 271 LYS A O 1
ATOM 2152 N N . ASP A 1 272 ? -5.568 20.336 27.310 1.00 88.12 272 ASP A N 1
ATOM 2153 C CA . ASP A 1 272 ? -6.851 20.640 26.663 1.00 88.12 272 ASP A CA 1
ATOM 2154 C C . ASP A 1 272 ? -7.461 19.383 26.030 1.00 88.12 272 ASP A C 1
ATOM 2156 O O . ASP A 1 272 ? -8.675 19.181 26.090 1.00 88.12 272 ASP A O 1
ATOM 2160 N N . TRP A 1 273 ? -6.612 18.522 25.463 1.00 90.75 273 TRP A N 1
ATOM 2161 C CA . TRP A 1 273 ? -7.014 17.251 24.874 1.00 90.75 273 TRP A CA 1
ATOM 2162 C C . TRP A 1 273 ? -7.548 16.265 25.925 1.00 90.75 273 TRP A C 1
ATOM 2164 O O . TRP A 1 273 ? -8.632 15.708 25.753 1.00 90.75 273 TRP A O 1
ATOM 2174 N N . GLN A 1 274 ? -6.843 16.097 27.050 1.00 90.69 274 GLN A N 1
ATOM 2175 C CA . GLN A 1 274 ? -7.286 15.242 28.163 1.00 90.69 274 GLN A CA 1
ATOM 2176 C C . GLN A 1 274 ? -8.558 15.771 28.840 1.00 90.69 274 GLN A C 1
ATOM 2178 O O . GLN A 1 274 ? -9.474 15.001 29.146 1.00 90.69 274 GLN A O 1
ATOM 2183 N N . ASP A 1 275 ? -8.653 17.090 29.022 1.00 90.00 275 ASP A N 1
ATOM 2184 C CA . ASP A 1 275 ? -9.846 17.745 29.559 1.00 90.00 275 ASP A CA 1
ATOM 2185 C C . ASP A 1 275 ? -11.046 17.538 28.616 1.00 90.00 275 ASP A C 1
ATOM 2187 O O . ASP A 1 275 ? -12.175 17.347 29.073 1.00 90.00 275 ASP A O 1
ATOM 2191 N N . ALA A 1 276 ? -10.823 17.530 27.295 1.00 91.25 276 ALA A N 1
ATOM 2192 C CA . ALA A 1 276 ? -11.864 17.255 26.306 1.00 91.25 276 ALA A CA 1
ATOM 2193 C C . ALA A 1 276 ? -12.351 15.803 26.354 1.00 91.25 276 ALA A C 1
ATOM 2195 O O . ALA A 1 276 ? -13.562 15.571 26.300 1.00 91.25 276 ALA A O 1
ATOM 2196 N N . ILE A 1 277 ? -11.439 14.836 26.492 1.00 93.12 277 ILE A N 1
ATOM 2197 C CA . ILE A 1 277 ? -11.794 13.424 26.683 1.00 93.12 277 ILE A CA 1
ATOM 2198 C C . ILE A 1 277 ? -12.632 13.255 27.950 1.00 93.12 277 ILE A C 1
ATOM 2200 O O . ILE A 1 277 ? -13.755 12.762 27.872 1.00 93.12 277 ILE A O 1
ATOM 2204 N N . SER A 1 278 ? -12.143 13.759 29.085 1.00 91.62 278 SER A N 1
ATOM 2205 C CA . SER A 1 278 ? -12.831 13.657 30.380 1.00 91.62 278 SER A CA 1
ATOM 2206 C C . SER A 1 278 ? -14.226 14.287 30.337 1.00 91.62 278 SER A C 1
ATOM 2208 O O . SER A 1 278 ? -15.202 13.698 30.799 1.00 91.62 278 SER A O 1
ATOM 2210 N N . ALA A 1 279 ? -14.354 15.467 29.720 1.00 89.56 279 ALA A N 1
ATOM 2211 C CA . ALA A 1 279 ? -15.646 16.127 29.544 1.00 89.56 279 ALA A CA 1
ATOM 2212 C C . ALA A 1 279 ? -16.600 15.322 28.645 1.00 89.56 279 ALA A C 1
ATOM 2214 O O . ALA A 1 279 ? -17.813 15.342 28.859 1.00 89.56 279 ALA A O 1
ATOM 2215 N N . THR A 1 280 ? -16.067 14.614 27.646 1.00 90.69 280 THR A N 1
ATOM 2216 C CA . THR A 1 280 ? -16.860 13.747 26.766 1.00 90.69 280 THR A CA 1
ATOM 2217 C C . THR A 1 280 ? -17.358 12.517 27.511 1.00 90.69 280 THR A C 1
ATOM 2219 O O . THR A 1 280 ? -18.539 12.196 27.413 1.00 90.69 280 THR A O 1
ATOM 2222 N N . GLU A 1 281 ? -16.500 11.852 28.285 1.00 91.25 281 GLU A N 1
ATOM 2223 C CA . GLU A 1 281 ? -16.897 10.700 29.100 1.00 91.25 281 GLU A CA 1
ATOM 2224 C C . GLU A 1 281 ? -17.948 11.091 30.133 1.00 91.25 281 GLU A C 1
ATOM 2226 O O . GLU A 1 281 ? -19.013 10.478 30.183 1.00 91.25 281 GLU A O 1
ATOM 2231 N N . GLN A 1 282 ? -17.723 12.188 30.860 1.00 89.88 282 GLN A N 1
ATOM 2232 C CA . GLN A 1 282 ? -18.696 12.701 31.817 1.00 89.88 282 GLN A CA 1
ATOM 2233 C C . GLN A 1 282 ? -20.035 13.025 31.142 1.00 89.88 282 GLN A C 1
ATOM 2235 O O . GLN A 1 282 ? -21.095 12.750 31.707 1.00 89.88 282 GLN A O 1
ATOM 2240 N N . TYR A 1 283 ? -20.013 13.590 29.930 1.00 88.25 283 TYR A N 1
ATOM 2241 C CA . TYR A 1 283 ? -21.225 13.853 29.160 1.00 88.25 283 TYR A CA 1
ATOM 2242 C C . TYR A 1 283 ? -21.958 12.560 28.782 1.00 88.25 283 TYR A C 1
ATOM 2244 O O . TYR A 1 283 ? -23.176 12.492 28.945 1.00 88.25 283 TYR A O 1
ATOM 2252 N N . ILE A 1 284 ? -21.230 11.534 28.334 1.00 88.94 284 ILE A N 1
ATOM 2253 C CA . ILE A 1 284 ? -21.783 10.216 27.995 1.00 88.94 284 ILE A CA 1
ATOM 2254 C C . ILE A 1 284 ? -22.381 9.511 29.216 1.00 88.94 284 ILE A C 1
ATOM 2256 O O . ILE A 1 284 ? -23.421 8.871 29.086 1.00 88.94 284 ILE A O 1
ATOM 2260 N N . GLU A 1 285 ? -21.742 9.611 30.379 1.00 87.25 285 GLU A N 1
ATOM 2261 C CA . GLU A 1 285 ? -22.190 8.967 31.619 1.00 87.25 285 GLU A CA 1
ATOM 2262 C C . GLU A 1 285 ? -23.367 9.693 32.275 1.00 87.25 285 GLU A C 1
ATOM 2264 O O . GLU A 1 285 ? -24.272 9.059 32.814 1.00 87.25 285 GLU A O 1
ATOM 2269 N N . SER A 1 286 ? -23.364 11.027 32.233 1.00 85.00 286 SER A N 1
ATOM 2270 C CA . SER A 1 286 ? -24.360 11.853 32.931 1.00 85.00 286 SER A CA 1
ATOM 2271 C C . SER A 1 286 ? -25.672 12.003 32.163 1.00 85.00 286 SER A C 1
ATOM 2273 O O . SER A 1 286 ? -26.645 12.519 32.712 1.00 85.00 286 SER A O 1
ATOM 2275 N N . ASN A 1 287 ? -25.706 11.605 30.891 1.00 81.31 287 ASN A N 1
ATOM 2276 C CA . ASN A 1 287 ? -26.878 11.728 30.034 1.00 81.31 287 ASN A CA 1
ATOM 2277 C C . ASN A 1 287 ? -27.297 10.348 29.525 1.00 81.31 287 ASN A C 1
ATOM 2279 O O . ASN A 1 287 ? -26.459 9.489 29.262 1.00 81.31 287 ASN A O 1
ATOM 2283 N N . ASP A 1 288 ? -28.601 10.152 29.326 1.00 83.94 288 ASP A N 1
ATOM 2284 C CA . ASP A 1 288 ? -29.129 8.956 28.664 1.00 83.94 288 ASP A CA 1
ATOM 2285 C C . ASP A 1 288 ? -28.873 9.046 27.149 1.00 83.94 288 ASP A C 1
ATOM 2287 O O . ASP A 1 288 ? -29.754 9.362 26.349 1.00 83.94 288 ASP A O 1
ATOM 2291 N N . ILE A 1 289 ? -27.601 8.898 26.767 1.00 83.50 289 ILE A N 1
ATOM 2292 C CA . ILE A 1 289 ? -27.159 8.972 25.376 1.00 83.50 289 ILE A CA 1
ATOM 2293 C C . ILE A 1 289 ? -27.420 7.629 24.700 1.00 83.50 289 ILE A C 1
ATOM 2295 O O . ILE A 1 289 ? -26.952 6.578 25.153 1.00 83.50 289 ILE A O 1
ATOM 2299 N N . ASP A 1 290 ? -28.120 7.680 23.571 1.00 84.62 290 ASP A N 1
ATOM 2300 C CA . ASP A 1 290 ? -28.378 6.516 22.739 1.00 84.62 290 ASP A CA 1
ATOM 2301 C C . ASP A 1 290 ? -27.078 5.895 22.186 1.00 84.62 290 ASP A C 1
ATOM 2303 O O . ASP A 1 290 ? -26.015 6.519 22.104 1.00 84.62 290 ASP A O 1
ATOM 2307 N N . LYS A 1 291 ? -27.169 4.626 21.790 1.00 84.25 291 LYS A N 1
ATOM 2308 C CA . LYS A 1 291 ? -26.030 3.819 21.343 1.00 84.25 291 LYS A CA 1
ATOM 2309 C C . LYS A 1 291 ? -25.316 4.410 20.111 1.00 84.25 291 LYS A C 1
ATOM 2311 O O . LYS A 1 291 ? -24.090 4.341 20.013 1.00 84.25 291 LYS A O 1
ATOM 2316 N N . GLU A 1 292 ? -26.058 5.014 19.184 1.00 82.06 292 GLU A N 1
ATOM 2317 C CA . GLU A 1 292 ? -25.500 5.616 17.967 1.00 82.06 292 GLU A CA 1
ATOM 2318 C C . GLU A 1 292 ? -24.713 6.890 18.300 1.00 82.06 292 GLU A C 1
ATOM 2320 O O . GLU A 1 292 ? -23.577 7.062 17.849 1.00 82.06 292 GLU A O 1
ATOM 2325 N N . SER A 1 293 ? -25.271 7.740 19.162 1.00 84.50 293 SER A N 1
ATOM 2326 C CA . SER A 1 293 ? -24.608 8.943 19.664 1.00 84.50 293 SER A CA 1
ATOM 2327 C C . SER A 1 293 ? -23.361 8.622 20.500 1.00 84.50 293 SER A C 1
ATOM 2329 O O . SER A 1 293 ? -22.348 9.307 20.358 1.00 84.50 293 SER A O 1
ATOM 2331 N N . LYS A 1 294 ? -23.371 7.558 21.320 1.00 87.88 294 LYS A N 1
ATOM 2332 C CA . LYS A 1 294 ? -22.158 7.078 22.018 1.00 87.88 294 LYS A CA 1
ATOM 2333 C C . LYS A 1 294 ? -21.068 6.676 21.028 1.00 87.88 294 LYS A C 1
ATOM 2335 O O . LYS A 1 294 ? -19.928 7.123 21.150 1.00 87.88 294 LYS A O 1
ATOM 2340 N N . GLY A 1 295 ? -21.436 5.898 20.007 1.00 87.38 295 GLY A N 1
ATOM 2341 C CA . GLY A 1 295 ? -20.529 5.533 18.920 1.00 87.38 295 GLY A CA 1
ATOM 2342 C C . GLY A 1 295 ? -19.921 6.751 18.224 1.00 87.38 295 GLY A C 1
ATOM 2343 O O . GLY A 1 295 ? -18.720 6.781 17.969 1.00 87.38 295 GLY A O 1
ATOM 2344 N N . PHE A 1 296 ? -20.718 7.793 17.983 1.00 86.69 296 PHE A N 1
ATOM 2345 C CA . PHE A 1 296 ? -20.235 9.034 17.382 1.00 86.69 296 PHE A CA 1
ATOM 2346 C C . PHE A 1 296 ? -19.132 9.708 18.213 1.00 86.69 296 PHE A C 1
ATOM 2348 O O . PHE A 1 296 ? -18.080 10.046 17.667 1.00 86.69 296 PHE A O 1
ATOM 2355 N N . PHE A 1 297 ? -19.325 9.848 19.528 1.00 89.56 297 PHE A N 1
ATOM 2356 C CA . PHE A 1 297 ? -18.308 10.427 20.412 1.00 89.56 297 PHE A CA 1
ATOM 2357 C C . PHE A 1 297 ? -17.039 9.572 20.486 1.00 89.56 297 PHE A C 1
ATOM 2359 O O . PHE A 1 297 ? -15.935 10.107 20.367 1.00 89.56 297 PHE A O 1
ATOM 2366 N N . TYR A 1 298 ? -17.176 8.249 20.614 1.00 91.94 298 TYR A N 1
ATOM 2367 C CA . TYR A 1 298 ? -16.016 7.356 20.625 1.00 91.94 298 TYR A CA 1
ATOM 2368 C C . TYR A 1 298 ? -15.237 7.409 19.309 1.00 91.94 298 TYR A C 1
ATOM 2370 O O . TYR A 1 298 ? -14.009 7.441 19.329 1.00 91.94 298 TYR A O 1
ATOM 2378 N N . ASN A 1 299 ? -15.926 7.507 18.169 1.00 88.19 299 ASN A N 1
ATOM 2379 C CA . ASN A 1 299 ? -15.286 7.668 16.867 1.00 88.19 299 ASN A CA 1
ATOM 2380 C C . ASN A 1 299 ? -14.517 8.996 16.745 1.00 88.19 299 ASN A C 1
ATOM 2382 O O . ASN A 1 299 ? -13.434 9.017 16.161 1.00 88.19 299 ASN A O 1
ATOM 2386 N N . ILE A 1 300 ? -15.039 10.094 17.304 1.00 88.31 300 ILE A N 1
ATOM 2387 C CA . ILE A 1 300 ? -14.332 11.384 17.345 1.00 88.31 300 ILE A CA 1
ATOM 2388 C C . ILE A 1 300 ? -13.030 11.268 18.147 1.00 88.31 300 ILE A C 1
ATOM 2390 O O . ILE A 1 300 ? -11.974 11.647 17.639 1.00 88.31 300 ILE A O 1
ATOM 2394 N N . ILE A 1 301 ? -13.088 10.720 19.366 1.00 91.94 301 ILE A N 1
ATOM 2395 C CA . ILE A 1 301 ? -11.900 10.578 20.224 1.00 91.94 301 ILE A CA 1
ATOM 2396 C C . ILE A 1 301 ? -10.881 9.647 19.567 1.00 91.94 301 ILE A C 1
ATOM 2398 O O . ILE A 1 301 ? -9.711 10.002 19.454 1.00 91.94 301 ILE A O 1
ATOM 2402 N N . MET A 1 302 ? -11.334 8.501 19.051 1.00 91.00 302 MET A N 1
ATOM 2403 C CA . MET A 1 302 ? -10.496 7.552 18.317 1.00 91.00 302 MET A CA 1
ATOM 2404 C C . MET A 1 302 ? -9.812 8.217 17.109 1.00 91.00 302 MET A C 1
ATOM 2406 O O . MET A 1 302 ? -8.616 8.038 16.904 1.00 91.00 302 MET A O 1
ATOM 2410 N N . THR A 1 303 ? -10.538 9.017 16.321 1.00 86.06 303 THR A N 1
ATOM 2411 C CA . THR A 1 303 ? -9.973 9.707 15.146 1.00 86.06 303 THR A CA 1
ATOM 2412 C C . THR A 1 303 ? -8.949 10.767 15.554 1.00 86.06 303 THR A C 1
ATOM 2414 O O . THR A 1 303 ? -7.882 10.846 14.953 1.00 86.06 303 THR A O 1
ATOM 2417 N N . SER A 1 304 ? -9.227 11.552 16.597 1.00 88.94 304 SER A N 1
ATOM 2418 C CA . SER A 1 304 ? -8.263 12.524 17.129 1.00 88.94 304 SER A CA 1
ATOM 2419 C C . SER A 1 304 ? -7.000 11.835 17.661 1.00 88.94 304 SER A C 1
ATOM 2421 O O . SER A 1 304 ? -5.890 12.260 17.349 1.00 88.94 304 SER A O 1
ATOM 2423 N N . ALA A 1 305 ? -7.156 10.727 18.394 1.00 89.62 305 ALA A N 1
ATOM 2424 C CA . ALA A 1 305 ? -6.039 9.934 18.896 1.00 89.62 305 ALA A CA 1
ATOM 2425 C C . ALA A 1 305 ? -5.163 9.383 17.761 1.00 89.62 305 ALA A C 1
ATOM 2427 O O . ALA A 1 305 ? -3.941 9.427 17.870 1.00 89.62 305 ALA A O 1
ATOM 2428 N N . PHE A 1 306 ? -5.774 8.930 16.659 1.00 84.38 306 PHE A N 1
ATOM 2429 C CA . PHE A 1 306 ? -5.056 8.505 15.454 1.00 84.38 306 PHE A CA 1
ATOM 2430 C C . PHE A 1 306 ? -4.206 9.637 14.866 1.00 84.38 306 PHE A C 1
ATOM 2432 O O . PHE A 1 306 ? -3.028 9.449 14.602 1.00 84.38 306 PHE A O 1
ATOM 2439 N N . LEU A 1 307 ? -4.792 10.825 14.692 1.00 83.25 307 LEU A N 1
ATOM 2440 C CA . LEU A 1 307 ? -4.119 11.974 14.074 1.00 83.25 307 LEU A CA 1
ATOM 2441 C C . LEU A 1 307 ? -2.972 12.550 14.919 1.00 83.25 307 LEU A C 1
ATOM 2443 O O . LEU A 1 307 ? -2.147 13.292 14.392 1.00 83.25 307 LEU A O 1
ATOM 2447 N N . LYS A 1 308 ? -2.942 12.245 16.220 1.00 84.69 308 LYS A N 1
ATOM 2448 C CA . LYS A 1 308 ? -1.937 12.723 17.183 1.00 84.69 308 LYS A CA 1
ATOM 2449 C C . LYS A 1 308 ? -1.014 11.606 17.689 1.00 84.69 308 LYS A C 1
ATOM 2451 O O . LYS A 1 308 ? -0.393 11.779 18.737 1.00 84.69 308 LYS A O 1
ATOM 2456 N N . ASP A 1 309 ? -0.973 10.461 17.005 1.00 83.31 309 ASP A N 1
ATOM 2457 C CA . ASP A 1 309 ? -0.144 9.298 17.354 1.00 83.31 309 ASP A CA 1
ATOM 2458 C C . ASP A 1 309 ? -0.332 8.818 18.816 1.00 83.31 309 ASP A C 1
ATOM 2460 O O . ASP A 1 309 ? 0.598 8.383 19.498 1.00 83.31 309 ASP A O 1
ATOM 2464 N N . ARG A 1 310 ? -1.563 8.905 19.345 1.00 86.94 310 ARG A N 1
ATOM 2465 C CA . ARG A 1 310 ? -1.933 8.491 20.715 1.00 86.94 310 ARG A CA 1
ATOM 2466 C C . ARG A 1 310 ? -2.470 7.060 20.725 1.00 86.94 310 ARG A C 1
ATOM 2468 O O . ARG A 1 310 ? -3.656 6.819 20.950 1.00 86.94 310 ARG A O 1
ATOM 2475 N N . TYR A 1 311 ? -1.577 6.105 20.493 1.00 86.62 311 TYR A N 1
ATOM 2476 C CA . TYR A 1 311 ? -1.908 4.696 20.249 1.00 86.62 311 TYR A CA 1
ATOM 2477 C C . TYR A 1 311 ? -2.764 4.027 21.334 1.00 86.62 311 TYR A C 1
ATOM 2479 O O . TYR A 1 311 ? -3.755 3.381 21.006 1.00 86.62 311 TYR A O 1
ATOM 2487 N N . GLU A 1 312 ? -2.431 4.190 22.617 1.00 89.75 312 GLU A N 1
ATOM 2488 C CA . GLU A 1 312 ? -3.185 3.530 23.699 1.00 89.75 312 GLU A CA 1
ATOM 2489 C C . GLU A 1 312 ? -4.624 4.055 23.797 1.00 89.75 312 GLU A C 1
ATOM 2491 O O . GLU A 1 312 ? -5.569 3.276 23.910 1.00 89.75 312 GLU A O 1
ATOM 2496 N N . VAL A 1 313 ? -4.808 5.370 23.643 1.00 91.94 313 VAL A N 1
ATOM 2497 C CA . VAL A 1 313 ? -6.145 5.981 23.639 1.00 91.94 313 VAL A CA 1
ATOM 2498 C C . VAL A 1 313 ? -6.923 5.554 22.399 1.00 91.94 313 VAL A C 1
ATOM 2500 O O . VAL A 1 313 ? -8.107 5.239 22.492 1.00 91.94 313 VAL A O 1
ATOM 2503 N N . TYR A 1 314 ? -6.266 5.463 21.240 1.00 91.94 314 TYR A N 1
ATOM 2504 C CA . TYR A 1 314 ? -6.899 4.897 20.053 1.00 91.94 314 TYR A CA 1
ATOM 2505 C C . TYR A 1 314 ? -7.429 3.483 20.326 1.00 91.94 314 TYR A C 1
ATOM 2507 O O . TYR A 1 314 ? -8.581 3.195 20.012 1.00 91.94 314 TYR A O 1
ATOM 2515 N N . GLN A 1 315 ? -6.612 2.603 20.919 1.00 91.06 315 GLN A N 1
ATOM 2516 C CA . GLN A 1 315 ? -6.997 1.215 21.198 1.00 91.06 315 GLN A CA 1
ATOM 2517 C C . GLN A 1 315 ? -8.182 1.127 22.159 1.00 91.06 315 GLN A C 1
ATOM 2519 O O . GLN A 1 315 ? -9.114 0.356 21.912 1.00 91.06 315 GLN A O 1
ATOM 2524 N N . GLU A 1 316 ? -8.166 1.930 23.221 1.00 93.62 316 GLU A N 1
ATOM 2525 C CA . GLU A 1 316 ? -9.253 2.009 24.191 1.00 93.62 316 GLU A CA 1
ATOM 2526 C C . GLU A 1 316 ? -10.568 2.426 23.521 1.00 93.62 316 GLU A C 1
ATOM 2528 O O . GLU A 1 316 ? -11.588 1.739 23.634 1.00 93.62 316 GLU A O 1
ATOM 2533 N N . TYR A 1 317 ? -10.541 3.528 22.771 1.00 94.06 317 TYR A N 1
ATOM 2534 C CA . TYR A 1 317 ? -11.742 4.091 22.163 1.00 94.06 317 TYR A CA 1
ATOM 2535 C C . TYR A 1 317 ? -12.227 3.302 20.949 1.00 94.06 317 TYR A C 1
ATOM 2537 O O . TYR A 1 317 ? -13.432 3.242 20.714 1.00 94.06 317 TYR A O 1
ATOM 2545 N N . ALA A 1 318 ? -11.335 2.621 20.230 1.00 92.75 318 ALA A N 1
ATOM 2546 C CA . ALA A 1 318 ? -11.710 1.637 19.222 1.00 92.75 318 ALA A CA 1
ATOM 2547 C C . ALA A 1 318 ? -12.459 0.448 19.850 1.00 92.75 318 ALA A C 1
ATOM 2549 O O . ALA A 1 318 ? -13.468 0.006 19.302 1.00 92.75 318 ALA A O 1
ATOM 2550 N N . GLY A 1 319 ? -12.014 -0.037 21.018 1.00 93.12 319 GLY A N 1
ATOM 2551 C CA . GLY A 1 319 ? -12.722 -1.062 21.792 1.00 93.12 319 GLY A CA 1
ATOM 2552 C C . GLY A 1 319 ? -14.104 -0.588 22.244 1.00 93.12 319 GLY A C 1
ATOM 2553 O O . GLY A 1 319 ? -15.110 -1.209 21.901 1.00 93.12 319 GLY A O 1
ATOM 2554 N N . LYS A 1 320 ? -14.171 0.580 22.902 1.00 93.19 320 LYS A N 1
ATOM 2555 C CA . LYS A 1 320 ? -15.440 1.209 23.311 1.00 93.19 320 LYS A CA 1
ATOM 2556 C C . LYS A 1 320 ? -16.393 1.370 22.128 1.00 93.19 320 LYS A C 1
ATOM 2558 O O . LYS A 1 320 ? -17.573 1.053 22.254 1.00 93.19 320 LYS A O 1
ATOM 2563 N N . LEU A 1 321 ? -15.891 1.812 20.976 1.00 91.56 321 LEU A N 1
ATOM 2564 C CA . LEU A 1 321 ? -16.672 1.960 19.755 1.00 91.56 321 LEU A CA 1
ATOM 2565 C C . LEU A 1 321 ? -17.247 0.620 19.268 1.00 91.56 321 LEU A C 1
ATOM 2567 O O . LEU A 1 321 ? -18.440 0.549 18.972 1.00 91.56 321 LEU A O 1
ATOM 2571 N N . LEU A 1 322 ? -16.428 -0.432 19.198 1.00 90.31 322 LEU A N 1
ATOM 2572 C CA . LEU A 1 322 ? -16.850 -1.767 18.755 1.00 90.31 322 LEU A CA 1
ATOM 2573 C C . LEU A 1 322 ? -17.902 -2.394 19.686 1.00 90.31 322 LEU A C 1
ATOM 2575 O O . LEU A 1 322 ? -18.842 -3.017 19.190 1.00 90.31 322 LEU A O 1
ATOM 2579 N N . ASP A 1 323 ? -17.772 -2.189 20.998 1.00 88.69 323 ASP A N 1
ATOM 2580 C CA . ASP A 1 323 ? -18.660 -2.772 22.013 1.00 88.69 323 ASP A CA 1
ATOM 2581 C C . ASP A 1 323 ? -19.982 -2.002 22.157 1.00 88.69 323 ASP A C 1
ATOM 2583 O O . ASP A 1 323 ? -21.043 -2.584 22.400 1.00 88.69 323 ASP A O 1
ATOM 2587 N N . ASN A 1 324 ? -19.942 -0.678 21.982 1.00 80.38 324 ASN A N 1
ATOM 2588 C CA . ASN A 1 324 ? -21.048 0.215 22.330 1.00 80.38 324 ASN A CA 1
ATOM 2589 C C . ASN A 1 324 ? -21.741 0.851 21.127 1.00 80.38 324 ASN A C 1
ATOM 2591 O O . ASN A 1 324 ? -22.530 1.767 21.325 1.00 80.38 324 ASN A O 1
ATOM 2595 N N . SER A 1 325 ? -21.498 0.407 19.891 1.00 77.56 325 SER A N 1
ATOM 2596 C CA . SER A 1 325 ? -22.202 0.952 18.723 1.00 77.56 325 SER A CA 1
ATOM 2597 C C . SER A 1 325 ? -22.668 -0.123 17.743 1.00 77.56 325 SER A C 1
ATOM 2599 O O . SER A 1 325 ? -22.070 -1.192 17.623 1.00 77.56 325 SER A O 1
ATOM 2601 N N . ASP A 1 326 ? -23.781 0.142 17.057 1.00 81.50 326 ASP A N 1
ATOM 2602 C CA . ASP A 1 326 ? -24.321 -0.745 16.020 1.00 81.50 326 ASP A CA 1
ATOM 2603 C C . ASP A 1 326 ? -23.581 -0.523 14.698 1.00 81.50 326 ASP A C 1
ATOM 2605 O O . ASP A 1 326 ? -24.130 -0.057 13.699 1.00 81.50 326 ASP A O 1
ATOM 2609 N N . LEU A 1 327 ? -22.284 -0.835 14.704 1.00 82.25 327 LEU A N 1
ATOM 2610 C CA . LEU A 1 327 ? -21.469 -0.790 13.499 1.00 82.25 327 LEU A CA 1
ATOM 2611 C C . LEU A 1 327 ? -21.882 -1.897 12.530 1.00 82.25 327 LEU A C 1
ATOM 2613 O O . LEU A 1 327 ? -21.917 -3.082 12.877 1.00 82.25 327 LEU A O 1
ATOM 2617 N N . GLY A 1 328 ? -22.082 -1.520 11.272 1.00 82.44 328 GLY A N 1
ATOM 2618 C CA . GLY A 1 328 ? -22.092 -2.458 10.162 1.00 82.44 328 GLY A CA 1
ATOM 2619 C C . GLY A 1 328 ? -20.726 -3.126 9.985 1.00 82.44 328 GLY A C 1
ATOM 2620 O O . GLY A 1 328 ? -19.685 -2.593 10.378 1.00 82.44 328 GLY A O 1
ATOM 2621 N N . VAL A 1 329 ? -20.720 -4.294 9.339 1.00 83.62 329 VAL A N 1
ATOM 2622 C CA . VAL A 1 329 ? -19.522 -5.139 9.176 1.00 83.62 329 VAL A CA 1
ATOM 2623 C C . VAL A 1 329 ? -18.341 -4.378 8.558 1.00 83.62 329 VAL A C 1
ATOM 2625 O O . VAL A 1 329 ? -17.214 -4.521 9.021 1.00 83.62 329 VAL A O 1
ATOM 2628 N N . GLN A 1 330 ? -18.590 -3.494 7.585 1.00 79.38 330 GLN A N 1
ATOM 2629 C CA . GLN A 1 330 ? -17.531 -2.676 6.978 1.00 79.38 330 GLN A CA 1
ATOM 2630 C C . GLN A 1 330 ? -16.859 -1.720 7.966 1.00 79.38 330 GLN A C 1
ATOM 2632 O O . GLN A 1 330 ? -15.646 -1.543 7.916 1.00 79.38 330 GLN A O 1
ATOM 2637 N N . GLN A 1 331 ? -17.627 -1.110 8.869 1.00 82.94 331 GLN A N 1
ATOM 2638 C CA . GLN A 1 331 ? -17.084 -0.186 9.866 1.00 82.94 331 GLN A CA 1
ATOM 2639 C C . GLN A 1 331 ? -16.265 -0.949 10.907 1.00 82.94 331 GLN A C 1
ATOM 2641 O O . GLN A 1 331 ? -15.163 -0.521 11.232 1.00 82.94 331 GLN A O 1
ATOM 2646 N N . LYS A 1 332 ? -16.750 -2.116 11.357 1.00 87.81 332 LYS A N 1
ATOM 2647 C CA . LYS A 1 332 ? -15.982 -3.006 12.243 1.00 87.81 332 LYS A CA 1
ATOM 2648 C C . LYS A 1 332 ? -14.662 -3.427 11.597 1.00 87.81 332 LYS A C 1
ATOM 2650 O O . LYS A 1 332 ? -13.612 -3.307 12.216 1.00 87.81 332 LYS A O 1
ATOM 2655 N N . LEU A 1 333 ? -14.707 -3.837 10.327 1.00 86.00 333 LEU A N 1
ATOM 2656 C CA . LEU A 1 333 ? -13.526 -4.209 9.547 1.00 86.00 333 LEU A CA 1
ATOM 2657 C C . LEU A 1 333 ? -12.511 -3.064 9.483 1.00 86.00 333 LEU A C 1
ATOM 2659 O O . LEU A 1 333 ? -11.327 -3.291 9.710 1.00 86.00 333 LEU A O 1
ATOM 2663 N N . PHE A 1 334 ? -12.962 -1.839 9.198 1.00 84.44 334 PHE A N 1
ATOM 2664 C CA . PHE A 1 334 ? -12.090 -0.665 9.130 1.00 84.44 334 PHE A CA 1
ATOM 2665 C C . PHE A 1 334 ? -11.418 -0.347 10.469 1.00 84.44 334 PHE A C 1
ATOM 2667 O O . PHE A 1 334 ? -10.220 -0.068 10.496 1.00 84.44 334 PHE A O 1
ATOM 2674 N N . VAL A 1 335 ? -12.165 -0.418 11.574 1.00 87.94 335 VAL A N 1
ATOM 2675 C CA . VAL A 1 335 ? -11.615 -0.200 12.920 1.00 87.94 335 VAL A CA 1
ATOM 2676 C C . VAL A 1 335 ? -10.549 -1.251 13.237 1.00 87.94 335 VAL A C 1
ATOM 2678 O O . VAL A 1 335 ? -9.430 -0.890 13.590 1.00 87.94 335 VAL A O 1
ATOM 2681 N N . GLU A 1 336 ? -10.842 -2.539 13.042 1.00 90.31 336 GLU A N 1
ATOM 2682 C CA . GLU A 1 336 ? -9.887 -3.619 13.336 1.00 90.31 336 GLU A CA 1
ATOM 2683 C C . GLU A 1 336 ? -8.645 -3.571 12.421 1.00 90.31 336 GLU A C 1
ATOM 2685 O O . GLU A 1 336 ? -7.521 -3.780 12.881 1.00 90.31 336 GLU A O 1
ATOM 2690 N N . LEU A 1 337 ? -8.810 -3.195 11.145 1.00 86.75 337 LEU A N 1
ATOM 2691 C CA . LEU A 1 337 ? -7.697 -2.950 10.218 1.00 86.75 337 LEU A CA 1
ATOM 2692 C C . LEU A 1 337 ? -6.752 -1.856 10.739 1.00 86.75 337 LEU A C 1
ATOM 2694 O O . LEU A 1 337 ? -5.532 -2.036 10.732 1.00 86.75 337 LEU A O 1
ATOM 2698 N N . ASN A 1 338 ? -7.302 -0.722 11.178 1.00 86.06 338 ASN A N 1
ATOM 2699 C CA . ASN A 1 338 ? -6.506 0.405 11.660 1.00 86.06 338 ASN A CA 1
ATOM 2700 C C . ASN A 1 338 ? -5.842 0.113 13.007 1.00 86.06 338 ASN A C 1
ATOM 2702 O O . ASN A 1 338 ? -4.693 0.500 13.203 1.00 86.06 338 ASN A O 1
ATOM 2706 N N . ARG A 1 339 ? -6.501 -0.636 13.901 1.00 89.12 339 ARG A N 1
ATOM 2707 C CA . ARG A 1 339 ? -5.862 -1.130 15.133 1.00 89.12 339 ARG A CA 1
ATOM 2708 C C . ARG A 1 339 ? -4.623 -1.959 14.824 1.00 89.12 339 ARG A C 1
ATOM 2710 O O . ARG A 1 339 ? -3.596 -1.756 15.465 1.00 89.12 339 ARG A O 1
ATOM 2717 N N . GLY A 1 340 ? -4.714 -2.862 13.846 1.00 87.75 340 GLY A N 1
ATOM 2718 C CA . GLY A 1 340 ? -3.580 -3.673 13.412 1.00 87.75 340 GLY A CA 1
ATOM 2719 C C . GLY A 1 340 ? -2.428 -2.836 12.851 1.00 87.75 340 GLY A C 1
ATOM 2720 O O . GLY A 1 340 ? -1.282 -3.029 13.245 1.00 87.75 340 GLY A O 1
ATOM 2721 N N . LEU A 1 341 ? -2.741 -1.871 11.983 1.00 83.25 341 LEU A N 1
ATOM 2722 C CA . LEU A 1 341 ? -1.769 -0.933 11.406 1.00 83.25 341 LEU A CA 1
ATOM 2723 C C . LEU A 1 341 ? -1.015 -0.125 12.464 1.00 83.25 341 LEU A C 1
ATOM 2725 O O . LEU A 1 341 ? 0.210 -0.104 12.468 1.00 83.25 341 LEU A O 1
ATOM 2729 N N . LEU A 1 342 ? -1.747 0.487 13.385 1.00 85.00 342 LEU A N 1
ATOM 2730 C CA . LEU A 1 342 ? -1.170 1.311 14.442 1.00 85.00 342 LEU A CA 1
ATOM 2731 C C . LEU A 1 342 ? -0.265 0.512 15.382 1.00 85.00 342 LEU A C 1
ATOM 2733 O O . LEU A 1 342 ? 0.779 0.996 15.805 1.00 85.00 342 LEU A O 1
ATOM 2737 N N . LEU A 1 343 ? -0.636 -0.731 15.698 1.00 85.81 343 LEU A N 1
ATOM 2738 C CA . LEU A 1 343 ? 0.201 -1.601 16.527 1.00 85.81 343 LEU A CA 1
ATOM 2739 C C . LEU A 1 343 ? 1.503 -1.995 15.826 1.00 85.81 343 LEU A C 1
ATOM 2741 O O . LEU A 1 343 ? 2.529 -2.117 16.486 1.00 85.81 343 LEU A O 1
ATOM 2745 N N . SER A 1 344 ? 1.486 -2.145 14.502 1.00 82.06 344 SER A N 1
ATOM 2746 C CA . SER A 1 344 ? 2.705 -2.340 13.709 1.00 82.06 344 SER A CA 1
ATOM 2747 C C . SER A 1 344 ? 3.635 -1.128 13.785 1.00 82.06 344 SER A C 1
ATOM 2749 O O . SER A 1 344 ? 4.837 -1.301 13.984 1.00 82.06 344 SER A O 1
ATOM 2751 N N . GLU A 1 345 ? 3.094 0.091 13.725 1.00 81.19 345 GLU A N 1
ATOM 2752 C CA . GLU A 1 345 ? 3.886 1.329 13.794 1.00 81.19 345 GLU A CA 1
ATOM 2753 C C . GLU A 1 345 ? 4.623 1.500 15.134 1.00 81.19 345 GLU A C 1
ATOM 2755 O O . GLU A 1 345 ? 5.730 2.035 15.158 1.00 81.19 345 GLU A O 1
ATOM 2760 N N . VAL A 1 346 ? 4.075 0.968 16.233 1.00 84.56 346 VAL A N 1
ATOM 2761 C CA . VAL A 1 346 ? 4.728 0.956 17.559 1.00 84.56 346 VAL A CA 1
ATOM 2762 C C . VAL A 1 346 ? 5.506 -0.329 17.869 1.00 84.56 346 VAL A C 1
ATOM 2764 O O . VAL A 1 346 ? 5.900 -0.548 19.014 1.00 84.56 346 VAL A O 1
ATOM 2767 N N . GLY A 1 347 ? 5.726 -1.202 16.882 1.00 83.25 347 GLY A N 1
ATOM 2768 C CA . GLY A 1 347 ? 6.497 -2.439 17.058 1.00 83.25 347 GLY A CA 1
ATOM 2769 C C . GLY A 1 347 ? 5.791 -3.527 17.878 1.00 83.25 347 GLY A C 1
ATOM 2770 O O . GLY A 1 347 ? 6.447 -4.392 18.449 1.00 83.25 347 GLY A O 1
ATOM 2771 N N . ARG A 1 348 ? 4.455 -3.494 17.955 1.00 86.31 348 ARG A N 1
ATOM 2772 C CA . ARG A 1 348 ? 3.596 -4.502 18.607 1.00 86.31 348 ARG A CA 1
ATOM 2773 C C . ARG A 1 348 ? 2.919 -5.389 17.558 1.00 86.31 348 ARG A C 1
ATOM 2775 O O . ARG A 1 348 ? 1.700 -5.586 17.565 1.00 86.31 348 ARG A O 1
ATOM 2782 N N . SER A 1 349 ? 3.704 -5.927 16.625 1.00 85.38 349 SER A N 1
ATOM 2783 C CA . SER A 1 349 ? 3.189 -6.600 15.423 1.00 85.38 349 SER A CA 1
ATOM 2784 C C . SER A 1 349 ? 2.349 -7.838 15.736 1.00 85.38 349 SER A C 1
ATOM 2786 O O . SER A 1 349 ? 1.360 -8.107 15.059 1.00 85.38 349 SER A O 1
ATOM 2788 N N . GLU A 1 350 ? 2.704 -8.590 16.780 1.00 84.31 350 GLU A N 1
ATOM 2789 C CA . GLU A 1 350 ? 1.944 -9.773 17.201 1.00 84.31 350 GLU A CA 1
ATOM 2790 C C . GLU A 1 350 ? 0.511 -9.429 17.620 1.00 84.31 350 GLU A C 1
ATOM 2792 O O . GLU A 1 350 ? -0.446 -10.105 17.241 1.00 84.31 350 GLU A O 1
ATOM 2797 N N . GLU A 1 351 ? 0.346 -8.355 18.388 1.00 86.12 351 GLU A N 1
ATOM 2798 C CA . GLU A 1 351 ? -0.973 -7.875 18.785 1.00 86.12 351 GLU A CA 1
ATOM 2799 C C . GLU A 1 351 ? -1.729 -7.321 17.584 1.00 86.12 351 GLU A C 1
ATOM 2801 O O . GLU A 1 351 ? -2.919 -7.592 17.422 1.00 86.12 351 GLU A O 1
ATOM 2806 N N . GLY A 1 352 ? -1.025 -6.612 16.699 1.00 87.25 352 GLY A N 1
ATOM 2807 C CA . GLY A 1 352 ? -1.600 -6.121 15.458 1.00 87.25 352 GLY A CA 1
ATOM 2808 C C . GLY A 1 352 ? -2.151 -7.246 14.575 1.00 87.25 352 GLY A C 1
ATOM 2809 O O . GLY A 1 352 ? -3.265 -7.126 14.064 1.00 87.25 352 GLY A O 1
ATOM 2810 N N . LEU A 1 353 ? -1.441 -8.377 14.465 1.00 84.44 353 LEU A N 1
ATOM 2811 C CA . LEU A 1 353 ? -1.878 -9.552 13.700 1.00 84.44 353 LEU A CA 1
ATOM 2812 C C . LEU A 1 353 ? -3.226 -10.092 14.190 1.00 84.44 353 LEU A C 1
ATOM 2814 O O . LEU A 1 353 ? -4.074 -10.434 13.366 1.00 84.44 353 LEU A O 1
ATOM 2818 N N . LYS A 1 354 ? -3.467 -10.087 15.508 1.00 87.06 354 LYS A N 1
ATOM 2819 C CA . LYS A 1 354 ? -4.747 -10.522 16.095 1.00 87.06 354 LYS A CA 1
ATOM 2820 C C . LYS A 1 354 ? -5.916 -9.667 15.595 1.00 87.06 354 LYS A C 1
ATOM 2822 O O . LYS A 1 354 ? -6.989 -10.200 15.319 1.00 87.06 354 LYS A O 1
ATOM 2827 N N . TYR A 1 355 ? -5.727 -8.355 15.449 1.00 89.81 355 TYR A N 1
ATOM 2828 C CA . TYR A 1 355 ? -6.767 -7.462 14.921 1.00 89.81 355 TYR A CA 1
ATOM 2829 C C . TYR A 1 355 ? -6.946 -7.594 13.412 1.00 89.81 355 TYR A C 1
ATOM 2831 O O . TYR A 1 355 ? -8.075 -7.576 12.923 1.00 89.81 355 TYR A O 1
ATOM 2839 N N . ILE A 1 356 ? -5.858 -7.812 12.673 1.00 86.19 356 ILE A N 1
ATOM 2840 C CA . ILE A 1 356 ? -5.965 -8.079 11.240 1.00 86.19 356 ILE A CA 1
ATOM 2841 C C . ILE A 1 356 ? -6.744 -9.371 10.980 1.00 86.19 356 ILE A C 1
ATOM 2843 O O . ILE A 1 356 ? -7.624 -9.369 10.125 1.00 86.19 356 ILE A O 1
ATOM 2847 N N . ASP A 1 357 ? -6.525 -10.435 11.753 1.00 83.62 357 ASP A N 1
ATOM 2848 C CA . ASP A 1 357 ? -7.299 -11.676 11.615 1.00 83.62 357 ASP A CA 1
ATOM 2849 C C . ASP A 1 357 ? -8.791 -11.475 11.912 1.00 83.62 357 ASP A C 1
ATOM 2851 O O . ASP A 1 357 ? -9.644 -11.977 11.176 1.00 83.62 357 ASP A O 1
ATOM 2855 N N . LYS A 1 358 ? -9.136 -10.662 12.920 1.00 87.62 358 LYS A N 1
ATOM 2856 C CA . LYS A 1 358 ? -10.535 -10.257 13.151 1.00 87.62 358 LYS A CA 1
ATOM 2857 C C . LYS A 1 358 ? -11.122 -9.533 11.940 1.00 87.62 358 LYS A C 1
ATOM 2859 O O . LYS A 1 358 ? -12.239 -9.838 11.527 1.00 87.62 358 LYS A O 1
ATOM 2864 N N . ALA A 1 359 ? -10.374 -8.608 11.343 1.00 86.19 359 ALA A N 1
ATOM 2865 C CA . ALA A 1 359 ? -10.823 -7.869 10.167 1.00 86.19 359 ALA A CA 1
ATOM 2866 C C . ALA A 1 359 ? -11.013 -8.777 8.933 1.00 86.19 359 ALA A C 1
ATOM 2868 O O . ALA A 1 359 ? -11.958 -8.586 8.164 1.00 86.19 359 ALA A O 1
ATOM 2869 N N . ILE A 1 360 ? -10.166 -9.801 8.771 1.00 80.88 360 ILE A N 1
ATOM 2870 C CA . ILE A 1 360 ? -10.304 -10.845 7.742 1.00 80.88 360 ILE A CA 1
ATOM 2871 C C . ILE A 1 360 ? -11.588 -11.654 7.955 1.00 80.88 360 ILE A C 1
ATOM 2873 O O . ILE A 1 360 ? -12.355 -11.854 7.010 1.00 80.88 360 ILE A O 1
ATOM 2877 N N . ASN A 1 361 ? -11.862 -12.076 9.190 1.00 83.56 361 ASN A N 1
ATOM 2878 C CA . ASN A 1 361 ? -13.078 -12.823 9.521 1.00 83.56 361 ASN A CA 1
ATOM 2879 C C . ASN A 1 361 ? -14.341 -12.002 9.229 1.00 83.56 361 ASN A C 1
ATOM 2881 O O . ASN A 1 361 ? -15.235 -12.482 8.532 1.00 83.56 361 ASN A O 1
ATOM 2885 N N . LEU A 1 362 ? -14.364 -10.731 9.644 1.00 85.94 362 LEU A N 1
ATOM 2886 C CA . LEU A 1 362 ? -15.457 -9.800 9.340 1.00 85.94 362 LEU A CA 1
ATOM 2887 C C . LEU A 1 362 ? -15.684 -9.655 7.827 1.00 85.94 362 LEU A C 1
ATOM 2889 O O . LEU A 1 362 ? -16.822 -9.653 7.359 1.00 85.94 362 LEU A O 1
ATOM 2893 N N . TYR A 1 363 ? -14.616 -9.574 7.029 1.00 81.62 363 TYR A N 1
ATOM 2894 C CA . TYR A 1 363 ? -14.744 -9.547 5.571 1.00 81.62 363 TYR A CA 1
ATOM 2895 C C . TYR A 1 363 ? -15.408 -10.819 5.018 1.00 81.62 363 TYR A C 1
ATOM 2897 O O . TYR A 1 363 ? -16.281 -10.742 4.147 1.00 81.62 363 TYR A O 1
ATOM 2905 N N . HIS A 1 364 ? -15.013 -11.994 5.511 1.00 79.06 364 HIS A N 1
ATOM 2906 C CA . HIS A 1 364 ? -15.606 -13.260 5.084 1.00 79.06 364 HIS A CA 1
ATOM 2907 C C . HIS A 1 364 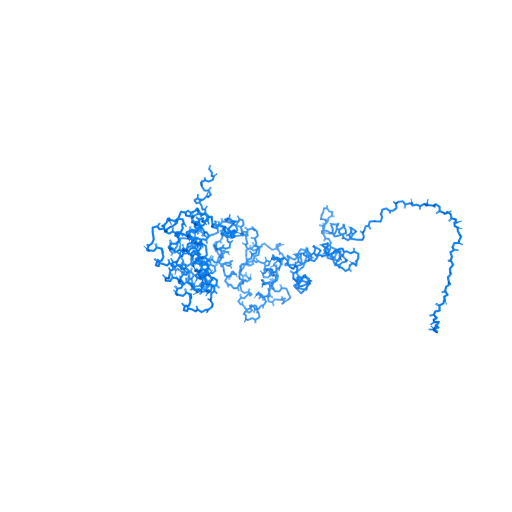? -17.092 -13.358 5.451 1.00 79.06 364 HIS A C 1
ATOM 2909 O O . HIS A 1 364 ? -17.890 -13.763 4.601 1.00 79.06 364 HIS A O 1
ATOM 2915 N N . GLU A 1 365 ? -17.478 -12.914 6.648 1.00 81.25 365 GLU A N 1
ATOM 2916 C CA . GLU A 1 365 ? -18.880 -12.802 7.074 1.00 81.25 365 GLU A CA 1
ATOM 2917 C C . GLU A 1 365 ? -19.682 -11.868 6.155 1.00 81.25 365 GLU A C 1
ATOM 2919 O O . GLU A 1 365 ? -20.777 -12.212 5.695 1.00 81.25 365 GLU A O 1
ATOM 2924 N N . GLN A 1 366 ? -19.117 -10.706 5.803 1.00 80.38 366 GLN A N 1
ATOM 2925 C CA . GLN A 1 366 ? -19.756 -9.785 4.863 1.00 80.38 366 GLN A CA 1
ATOM 2926 C C . GLN A 1 366 ? -19.983 -10.450 3.501 1.00 80.38 366 GLN A C 1
ATOM 2928 O O . GLN A 1 366 ? -21.067 -10.358 2.932 1.00 80.38 366 GLN A O 1
ATOM 2933 N N . LYS A 1 367 ? -18.971 -11.138 2.966 1.00 73.94 367 LYS A N 1
ATOM 2934 C CA . LYS A 1 367 ? -19.065 -11.792 1.657 1.00 73.94 367 LYS A CA 1
ATOM 2935 C C . LYS A 1 367 ? -20.078 -12.939 1.653 1.00 73.94 367 LYS A C 1
ATOM 2937 O O . LYS A 1 367 ? -20.718 -13.168 0.629 1.00 73.94 367 LYS A O 1
ATOM 2942 N N . ALA A 1 368 ? -20.210 -13.655 2.769 1.00 72.19 368 ALA A N 1
ATOM 2943 C CA . ALA A 1 368 ? -21.183 -14.730 2.922 1.00 72.19 368 ALA A CA 1
ATOM 2944 C C . ALA A 1 368 ? -22.627 -14.211 2.967 1.00 72.19 368 ALA A C 1
ATOM 2946 O O . ALA A 1 368 ? -23.495 -14.849 2.392 1.00 72.19 368 ALA A O 1
ATOM 2947 N N . SER A 1 369 ? -22.878 -13.046 3.574 1.00 71.31 369 SER A N 1
ATOM 2948 C CA . SER A 1 369 ? -24.232 -12.463 3.675 1.00 71.31 369 SER A CA 1
ATOM 2949 C C . SER A 1 369 ? -24.762 -11.817 2.385 1.00 71.31 369 SER A C 1
ATOM 2951 O O . SER A 1 369 ? -25.936 -11.468 2.314 1.00 71.31 369 SER A O 1
ATOM 2953 N N . ILE A 1 370 ? -23.907 -11.644 1.371 1.00 66.44 370 ILE A N 1
ATOM 2954 C CA . ILE A 1 370 ? -24.267 -11.096 0.049 1.00 66.44 370 ILE A CA 1
ATOM 2955 C C . ILE A 1 370 ? -24.621 -12.214 -0.958 1.00 66.44 370 ILE A C 1
ATOM 2957 O O . ILE A 1 370 ? -25.173 -11.927 -2.020 1.00 66.44 370 ILE A O 1
ATOM 2961 N N . LYS A 1 371 ? -24.301 -13.476 -0.646 1.00 47.09 371 LYS A N 1
ATOM 2962 C CA . LYS A 1 371 ? -24.702 -14.652 -1.433 1.00 47.09 371 LYS A CA 1
ATOM 2963 C C . LYS A 1 371 ? -26.030 -15.198 -0.938 1.00 47.09 371 LYS A C 1
ATOM 2965 O O . LYS A 1 371 ? -26.776 -15.700 -1.806 1.00 47.09 371 LYS A O 1
#

Radius of gyration: 29.76 Å; Cα contacts (8 Å, |Δi|>4): 414; chains: 1; bounding box: 56×103×88 Å

Secondary structure (DSSP, 8-state):
------------------------------HHHHHHHHHHHHH--TTSS--HHHHHHHHHHHHH-TTS-HHHHHHHHHHHHHHHHHTTTSS--HHHHHHHHHHTGGG--HHHHHHHHHHHHHHHHHHH-HHHHHHHHHHHHTTS-TTSS--S-GGG--TTHHHHHHHHHHHHTTTTTT-HHHHHHHHHHHHHH-----HHHHHTTTTT----HHHHTTS-HHHHHHHHHHHHHHHHHHTT-----------HHHHHHHHHHHHHHT-S-HHHHHHHHHHHHHHHHHTT--HHHHHHHHHHHHHHHHHTT-HHHHHHHHHHHHHHS---HHHHHHHHHHHHHHHHHTT-HHHHHHHHHHHHHHHHHHHHHT-

pLDDT: mean 77.81, std 17.25, range [23.91, 95.56]

Organism: NCBI:txid2592383

Mean predicted aligned error: 12.84 Å

Nearest PDB structures (foldseek):
  7b92-assembly1_C  TM=2.025E-01  e=4.045E-01  Homo sapiens
  4gpk-assembly2_H  TM=2.571E-01  e=2.173E+00  Bacillus thuringiensis serovar thuringiensis
  7som-assembly1_H  TM=1.809E-01  e=2.560E+00  Chlamydomonas reinhardtii
  7ep2-assembly2_C  TM=2.057E-01  e=7.435E+00  Homo sapiens